Protein AF-A0A9E3Q9X0-F1 (afdb_monomer)

Solvent-accessible surface area (backbone atoms only — not comparable to full-atom values): 30181 Å² total; per-residue (Å²): 108,60,57,65,58,39,49,54,50,47,30,51,51,17,20,57,54,13,20,58,54,57,32,40,54,52,39,32,72,75,68,71,42,66,42,59,83,42,89,80,38,43,49,32,28,76,37,39,22,76,76,72,32,66,74,48,22,54,52,32,36,51,52,40,16,43,37,10,20,51,43,22,56,49,41,44,55,54,34,14,68,64,37,76,44,82,63,87,65,43,39,54,50,19,24,49,26,8,28,46,10,30,33,39,7,73,90,52,78,45,64,39,28,73,29,64,45,19,42,50,20,16,43,37,54,75,39,49,69,26,39,49,49,10,51,54,42,19,49,54,39,28,71,74,70,25,29,65,66,61,9,52,52,48,10,46,50,39,22,48,54,48,46,58,74,70,40,92,62,49,76,39,89,91,32,33,62,56,46,51,48,48,54,50,50,42,52,50,46,51,66,66,36,48,70,51,53,54,25,51,76,69,71,66,51,77,63,63,80,91,69,78,84,85,75,89,73,68,76,58,60,64,51,52,50,52,50,49,50,51,49,51,50,49,47,50,52,50,49,52,52,47,38,67,56,64,48,66,35,80,65,68,74,32,30,47,34,50,64,30,75,49,70,72,88,43,51,36,22,36,40,38,29,44,28,65,75,41,40,28,39,40,36,31,18,37,85,71,18,32,41,38,32,25,37,38,46,95,87,50,40,76,43,84,69,44,77,39,82,48,94,27,32,49,49,29,45,45,57,38,86,77,38,36,41,40,32,24,32,47,57,79,74,44,47,82,77,44,63,14,31,33,47,34,23,39,94,79,68,46,80,43,66,69,76,44,78,78,44,44,57,60,42,31,58,50,66,33,81,88,54,48,37,36,40,39,37,24,18,28,26,54,82,73,43,87,88,45,57,68,16,31,42,36,28,28,40,42,63,54,81,84,43,75,60,40,84,52,18,61,35,75,48,85,55,91,50,47,26,55,54,46,74,38,58,22,68,78,40,41,33,36,40,35,36,22,64,65,68,45,26,32,39,35,30,42,32,79,50,52,59,59,38,39,83,76,48,74,43,73,51,44,87,48,97,61,60,37,55,49,76,54,94,97,41,34,31,69,45,74,36,61,90,76,54,43,72,47,77,41,56,56,72,96,52,78,57,97,62,80,35,63,28,30,44,28,45,30,41,92,71,14,26,39,38,34,28,33,18,84,80,62,37,79,70,51,63,39,68,45,56,29,78,63,63,40,69,77,34,39,43,51,24,58,28,70,22,78,85,64,31,35,35,41,35,23,14,48,78,10,39,36,40,34,31,37,53,40,62,53,63,73,74,56,57,57,52,57,50,50,56,52,53,65,71,76,106

pLDDT: mean 86.89, std 12.85, range [41.75, 98.38]

Structure (mmCIF, N/CA/C/O backbone):
data_AF-A0A9E3Q9X0-F1
#
_entry.id   AF-A0A9E3Q9X0-F1
#
loop_
_atom_site.group_PDB
_atom_site.id
_atom_site.type_symbol
_atom_site.label_atom_id
_atom_site.label_alt_id
_atom_site.label_comp_id
_atom_site.label_asym_id
_atom_site.label_entity_id
_atom_site.label_seq_id
_atom_site.pdbx_PDB_ins_code
_atom_site.Cartn_x
_atom_site.Cartn_y
_atom_site.Cartn_z
_atom_site.occupancy
_atom_site.B_iso_or_equiv
_atom_site.auth_seq_id
_atom_site.auth_comp_id
_atom_site.auth_asym_id
_atom_site.auth_atom_id
_atom_site.pdbx_PDB_model_num
ATOM 1 N N . MET A 1 1 ? 28.536 0.389 9.558 1.00 57.81 1 MET A N 1
ATOM 2 C CA . MET A 1 1 ? 29.544 1.006 8.654 1.00 57.81 1 MET A CA 1
ATOM 3 C C . MET A 1 1 ? 28.850 2.049 7.780 1.00 57.81 1 MET A C 1
ATOM 5 O O . MET A 1 1 ? 27.634 1.978 7.657 1.00 57.81 1 MET A O 1
ATOM 9 N N . THR A 1 2 ? 29.549 3.057 7.243 1.00 83.94 2 THR A N 1
ATOM 10 C CA . THR A 1 2 ? 28.873 4.230 6.652 1.00 83.94 2 THR A CA 1
ATOM 11 C C . THR A 1 2 ? 28.269 3.940 5.260 1.00 83.94 2 THR A C 1
ATOM 13 O O . THR A 1 2 ? 28.942 3.357 4.409 1.00 83.94 2 THR A O 1
ATOM 16 N N . PRO A 1 3 ? 27.031 4.394 4.973 1.00 85.00 3 PRO A N 1
ATOM 17 C CA . PRO A 1 3 ? 26.378 4.267 3.658 1.00 85.00 3 PRO A CA 1
ATOM 18 C C . PRO A 1 3 ? 27.202 4.836 2.495 1.00 85.00 3 PRO A C 1
ATOM 20 O O . PRO A 1 3 ? 27.135 4.352 1.365 1.00 85.00 3 PRO A O 1
ATOM 23 N N . LEU A 1 4 ? 28.021 5.849 2.783 1.00 90.62 4 LEU A N 1
ATOM 24 C CA . LEU A 1 4 ? 28.935 6.447 1.818 1.00 90.62 4 LEU A CA 1
ATOM 25 C C . LEU A 1 4 ? 29.992 5.443 1.333 1.00 90.62 4 LEU A C 1
ATOM 27 O O . LEU A 1 4 ? 30.209 5.322 0.130 1.00 90.62 4 LEU A O 1
ATOM 31 N N . LEU A 1 5 ? 30.605 4.685 2.249 1.00 91.62 5 LEU A N 1
ATOM 32 C CA . LEU A 1 5 ? 31.626 3.694 1.906 1.00 91.62 5 LEU A CA 1
ATOM 33 C C . LEU A 1 5 ? 31.042 2.564 1.048 1.00 91.62 5 LEU A C 1
ATOM 35 O O . LEU A 1 5 ? 31.640 2.186 0.041 1.00 91.62 5 LEU A O 1
ATOM 39 N N . ALA A 1 6 ? 29.849 2.078 1.406 1.00 89.38 6 ALA A N 1
ATOM 40 C CA . ALA A 1 6 ? 29.135 1.076 0.618 1.00 89.38 6 ALA A CA 1
ATOM 41 C C . ALA A 1 6 ? 28.840 1.592 -0.801 1.00 89.38 6 ALA A C 1
ATOM 43 O O . ALA A 1 6 ? 29.109 0.897 -1.780 1.00 89.38 6 ALA A O 1
ATOM 44 N N . SER A 1 7 ? 28.366 2.836 -0.923 1.00 92.44 7 SER A N 1
ATOM 45 C CA . SER A 1 7 ? 28.082 3.458 -2.223 1.00 92.44 7 SER A CA 1
ATOM 46 C C . SER A 1 7 ? 29.328 3.527 -3.104 1.00 92.44 7 SER A C 1
ATOM 48 O O . SER A 1 7 ? 29.298 3.072 -4.245 1.00 92.44 7 SER A O 1
ATOM 50 N N . ILE A 1 8 ? 30.440 4.042 -2.566 1.00 96.00 8 ILE A N 1
ATOM 51 C CA . ILE A 1 8 ? 31.707 4.169 -3.299 1.00 96.00 8 ILE A CA 1
ATOM 52 C C . ILE A 1 8 ? 32.196 2.797 -3.773 1.00 96.00 8 ILE A C 1
ATOM 54 O O . ILE A 1 8 ? 32.560 2.654 -4.942 1.00 96.00 8 ILE A O 1
ATOM 58 N N . LEU A 1 9 ? 32.163 1.782 -2.901 1.00 95.31 9 LEU A N 1
ATOM 59 C CA . LEU A 1 9 ? 32.618 0.441 -3.258 1.00 95.31 9 LEU A CA 1
ATOM 60 C C . LEU A 1 9 ? 31.794 -0.148 -4.405 1.00 95.31 9 LEU A C 1
ATOM 62 O O . LEU A 1 9 ? 32.358 -0.596 -5.402 1.00 95.31 9 LEU A O 1
ATOM 66 N N . PHE A 1 10 ? 30.467 -0.147 -4.285 1.00 94.81 10 PHE A N 1
ATOM 67 C CA . PHE A 1 10 ? 29.605 -0.777 -5.283 1.00 94.81 10 PHE A CA 1
ATOM 68 C C . PHE A 1 10 ? 29.586 -0.020 -6.616 1.00 94.81 10 PHE A C 1
ATOM 70 O O . PHE A 1 10 ? 29.524 -0.654 -7.670 1.00 94.81 10 PHE A O 1
ATOM 77 N N . ILE A 1 11 ? 29.730 1.308 -6.602 1.00 98.00 11 ILE A N 1
ATOM 78 C CA . ILE A 1 11 ? 29.935 2.111 -7.817 1.00 98.00 11 ILE A CA 1
ATOM 79 C C . ILE A 1 11 ? 31.262 1.729 -8.493 1.00 98.00 11 ILE A C 1
ATOM 81 O O . ILE A 1 11 ? 31.291 1.494 -9.703 1.00 98.00 11 ILE A O 1
ATOM 85 N N . ALA A 1 12 ? 32.352 1.607 -7.728 1.00 97.56 12 ALA A N 1
ATOM 86 C CA . ALA A 1 12 ? 33.652 1.206 -8.264 1.00 97.56 12 ALA A CA 1
ATOM 87 C C . ALA A 1 12 ? 33.617 -0.216 -8.852 1.00 97.56 12 ALA A C 1
ATOM 89 O O . ALA A 1 12 ? 34.094 -0.439 -9.966 1.00 97.56 12 ALA A O 1
ATOM 90 N N . LEU A 1 13 ? 32.990 -1.168 -8.153 1.00 96.19 13 LEU A N 1
ATOM 91 C CA . LEU A 1 13 ? 32.800 -2.534 -8.648 1.00 96.19 13 LEU A CA 1
ATOM 92 C C . LEU A 1 13 ? 31.973 -2.560 -9.938 1.00 96.19 13 LEU A C 1
ATOM 94 O O . LEU A 1 13 ? 32.331 -3.267 -10.879 1.00 96.19 13 LEU A O 1
ATOM 98 N N . ALA A 1 14 ? 30.905 -1.763 -10.018 1.00 98.06 14 ALA A N 1
ATOM 99 C CA . ALA A 1 14 ? 30.074 -1.678 -11.214 1.00 98.06 14 ALA A CA 1
ATOM 100 C C . ALA A 1 14 ? 30.861 -1.145 -12.418 1.00 98.06 14 ALA A C 1
ATOM 102 O O . ALA A 1 14 ? 30.753 -1.700 -13.511 1.00 98.06 14 ALA A O 1
ATOM 103 N N . TYR A 1 15 ? 31.708 -0.130 -12.214 1.00 98.38 15 TYR A N 1
ATOM 104 C CA . TYR A 1 15 ? 32.611 0.369 -13.251 1.00 98.38 15 TYR A CA 1
ATOM 105 C C . TYR A 1 15 ? 33.585 -0.711 -13.737 1.00 98.38 15 TYR A C 1
ATOM 107 O O . TYR A 1 15 ? 33.721 -0.905 -14.945 1.00 98.38 15 TYR A O 1
ATOM 115 N N . LEU A 1 16 ? 34.231 -1.448 -12.826 1.00 96.50 16 LEU A N 1
ATOM 116 C CA . LEU A 1 16 ? 35.187 -2.504 -13.185 1.00 96.50 16 LEU A CA 1
ATOM 117 C C . LEU A 1 16 ? 34.516 -3.655 -13.948 1.00 96.50 16 LEU A C 1
ATOM 119 O O . LEU A 1 16 ? 35.035 -4.098 -14.972 1.00 96.50 16 LEU A O 1
ATOM 123 N N . ILE A 1 17 ? 33.332 -4.084 -13.505 1.00 94.75 17 ILE A N 1
ATOM 124 C CA . ILE A 1 17 ? 32.525 -5.102 -14.194 1.00 94.75 17 ILE A CA 1
ATOM 125 C C . ILE A 1 17 ? 32.098 -4.603 -15.579 1.00 94.75 17 ILE A C 1
ATOM 127 O O . ILE A 1 17 ? 32.270 -5.301 -16.580 1.00 94.75 17 ILE A O 1
ATOM 131 N N . GLY A 1 18 ? 31.601 -3.368 -15.667 1.00 96.00 18 GLY A N 1
ATOM 132 C CA . GLY A 1 18 ? 31.251 -2.730 -16.934 1.00 96.00 18 GLY A CA 1
ATOM 133 C C . GLY A 1 18 ? 32.445 -2.603 -17.886 1.00 96.00 18 GLY A C 1
ATOM 134 O O . GLY A 1 18 ? 32.293 -2.761 -19.101 1.00 96.00 18 GLY A O 1
ATOM 135 N N . ALA A 1 19 ? 33.644 -2.378 -17.344 1.00 96.62 19 ALA A N 1
ATOM 136 C CA . ALA A 1 19 ? 34.879 -2.214 -18.099 1.00 96.62 19 ALA A CA 1
ATOM 137 C C . ALA A 1 19 ? 35.384 -3.496 -18.766 1.00 96.62 19 ALA A C 1
ATOM 139 O O . ALA A 1 19 ? 36.192 -3.397 -19.691 1.00 96.62 19 ALA A O 1
ATOM 140 N N . VAL A 1 20 ? 34.900 -4.680 -18.377 1.00 95.00 20 VAL A N 1
ATOM 141 C CA . VAL A 1 20 ? 35.312 -5.952 -18.988 1.00 95.00 20 VAL A CA 1
ATOM 142 C C . VAL A 1 20 ? 34.987 -5.947 -20.494 1.00 95.00 20 VAL A C 1
ATOM 144 O O . VAL A 1 20 ? 33.810 -5.885 -20.875 1.00 95.00 20 VAL A O 1
ATOM 147 N N . PRO A 1 21 ? 35.995 -6.001 -21.391 1.00 93.75 21 PRO A N 1
ATOM 148 C CA . PRO A 1 21 ? 35.778 -5.844 -22.822 1.00 93.75 21 PRO A CA 1
ATOM 149 C C . PRO A 1 21 ? 35.588 -7.210 -23.493 1.00 93.75 21 PRO A C 1
ATOM 151 O O . PRO A 1 21 ? 36.477 -7.698 -24.193 1.00 93.75 21 PRO A O 1
ATOM 154 N N . PHE A 1 22 ? 34.421 -7.835 -23.304 1.00 92.88 22 PHE A N 1
ATOM 155 C CA . PHE A 1 22 ? 34.146 -9.197 -23.786 1.00 92.88 22 PHE A CA 1
ATOM 156 C C . PHE A 1 22 ? 34.459 -9.400 -25.274 1.00 92.88 22 PHE A C 1
ATOM 158 O O . PHE A 1 22 ? 35.086 -10.392 -25.636 1.00 92.88 22 PHE A O 1
ATOM 165 N N . ALA A 1 23 ? 34.113 -8.440 -26.137 1.00 92.75 23 ALA A N 1
ATOM 166 C CA . ALA A 1 23 ? 34.429 -8.524 -27.563 1.00 92.75 23 ALA A CA 1
ATOM 167 C C . ALA A 1 23 ? 35.940 -8.603 -27.844 1.00 92.75 23 ALA A C 1
ATOM 169 O O . ALA A 1 23 ? 36.369 -9.377 -28.696 1.00 92.75 23 ALA A O 1
ATOM 170 N N . TYR A 1 24 ? 36.745 -7.817 -27.123 1.00 93.19 24 TYR A N 1
ATOM 171 C CA . TYR A 1 24 ? 38.202 -7.845 -27.247 1.00 93.19 24 TYR A CA 1
ATOM 172 C C . TYR A 1 24 ? 38.764 -9.176 -26.751 1.00 93.19 24 TYR A C 1
ATOM 174 O O . TYR A 1 24 ? 39.531 -9.815 -27.469 1.00 93.19 24 TYR A O 1
ATOM 182 N N . VAL A 1 25 ? 38.341 -9.612 -25.560 1.00 91.62 25 VAL A N 1
ATOM 183 C CA . VAL A 1 25 ? 38.808 -10.857 -24.935 1.00 91.62 25 VAL A CA 1
ATOM 184 C C . VAL A 1 25 ? 38.504 -12.059 -25.829 1.00 91.62 25 VAL A C 1
ATOM 186 O O . VAL A 1 25 ? 39.412 -12.821 -26.145 1.00 91.62 25 VAL A O 1
ATOM 189 N N . LEU A 1 26 ? 37.262 -12.199 -26.302 1.00 90.31 26 LEU A N 1
ATOM 190 C CA . LEU A 1 26 ? 36.850 -13.349 -27.112 1.00 90.31 26 LEU A CA 1
ATOM 191 C C . LEU A 1 26 ? 37.533 -13.372 -28.485 1.00 90.31 26 LEU A C 1
ATOM 193 O O . LEU A 1 26 ? 38.007 -14.423 -28.911 1.00 90.31 26 LEU A O 1
ATOM 197 N N . VAL A 1 27 ? 37.626 -12.234 -29.183 1.00 92.31 27 VAL A N 1
ATOM 198 C CA . VAL A 1 27 ? 38.309 -12.187 -30.491 1.00 92.31 27 VAL A CA 1
ATOM 199 C C . VAL A 1 27 ? 39.797 -12.490 -30.345 1.00 92.31 27 VAL A C 1
ATOM 201 O O . VAL A 1 27 ? 40.337 -13.268 -31.135 1.00 92.31 27 VAL A O 1
ATOM 204 N N . ARG A 1 28 ? 40.450 -11.938 -29.317 1.00 91.12 28 ARG A N 1
ATOM 205 C CA . ARG A 1 28 ? 41.869 -12.189 -29.062 1.00 91.12 28 ARG A CA 1
ATOM 206 C C . ARG A 1 28 ? 42.123 -13.648 -28.686 1.00 91.12 28 ARG A C 1
ATOM 208 O O . ARG A 1 28 ? 43.059 -14.231 -29.216 1.00 91.12 28 ARG A O 1
ATOM 215 N N . ALA A 1 29 ? 41.280 -14.240 -27.842 1.00 89.38 29 ALA A N 1
ATOM 216 C CA . ALA A 1 29 ? 41.421 -15.629 -27.410 1.00 89.38 29 ALA A CA 1
ATOM 217 C C . ALA A 1 29 ? 41.210 -16.636 -28.554 1.00 89.38 29 ALA A C 1
ATOM 219 O O . ALA A 1 29 ? 41.927 -17.624 -28.637 1.00 89.38 29 ALA A O 1
ATOM 220 N N . ILE A 1 30 ? 40.251 -16.386 -29.452 1.00 91.31 30 ILE A N 1
ATOM 221 C CA . ILE A 1 30 ? 39.869 -17.355 -30.494 1.00 91.31 30 ILE A CA 1
ATOM 222 C C . ILE A 1 30 ? 40.696 -17.191 -31.773 1.00 91.31 30 ILE A C 1
ATOM 224 O O . ILE A 1 30 ? 40.981 -18.172 -32.457 1.00 91.31 30 ILE A O 1
ATOM 228 N N . LYS A 1 31 ? 41.038 -15.953 -32.150 1.00 88.81 31 LYS A N 1
ATOM 229 C CA . LYS A 1 31 ? 41.705 -15.654 -33.429 1.00 88.81 31 LYS A CA 1
ATOM 230 C C . LYS A 1 31 ? 43.104 -15.064 -33.280 1.00 88.81 31 LYS A C 1
ATOM 232 O O . LYS A 1 31 ? 43.772 -14.896 -34.291 1.00 88.81 31 LYS A O 1
ATOM 237 N N . GLY A 1 32 ? 43.537 -14.690 -32.075 1.00 90.50 32 GLY A N 1
ATOM 238 C CA . GLY A 1 32 ? 44.815 -13.996 -31.861 1.00 90.50 32 GLY A CA 1
ATOM 239 C C . GLY A 1 32 ? 44.849 -12.552 -32.384 1.00 90.50 32 GLY A C 1
ATOM 240 O O . GLY A 1 32 ? 45.879 -11.886 -32.299 1.00 90.50 32 GLY A O 1
ATOM 241 N N . ILE A 1 33 ? 43.730 -12.034 -32.900 1.00 90.94 33 ILE A N 1
ATOM 242 C CA . ILE A 1 33 ? 43.644 -10.725 -33.562 1.00 90.94 33 ILE A CA 1
ATOM 243 C C . ILE A 1 33 ? 43.198 -9.653 -32.562 1.00 90.94 33 ILE A C 1
ATOM 245 O O . ILE A 1 33 ? 42.399 -9.906 -31.663 1.00 90.94 33 ILE A O 1
ATOM 249 N N . ASP A 1 34 ? 43.710 -8.431 -32.714 1.00 91.62 34 ASP A N 1
ATOM 250 C CA . ASP A 1 34 ? 43.147 -7.261 -32.036 1.00 91.62 34 ASP A CA 1
ATOM 251 C C . ASP A 1 34 ? 41.884 -6.784 -32.776 1.00 91.62 34 ASP A C 1
ATOM 253 O O . ASP A 1 34 ? 41.955 -6.305 -33.904 1.00 91.62 34 ASP A O 1
ATOM 257 N N . ILE A 1 35 ? 40.709 -6.882 -32.143 1.00 91.56 35 ILE A N 1
ATOM 258 C CA . ILE A 1 35 ? 39.429 -6.474 -32.757 1.00 91.56 35 ILE A CA 1
ATOM 259 C C . ILE A 1 35 ? 39.403 -4.990 -33.183 1.00 91.56 35 ILE A C 1
ATOM 261 O O . ILE A 1 35 ? 38.592 -4.595 -34.022 1.00 91.56 35 ILE A O 1
ATOM 265 N N . ARG A 1 36 ? 40.282 -4.150 -32.621 1.00 91.31 36 ARG A N 1
ATOM 266 C CA . ARG A 1 36 ? 40.372 -2.718 -32.943 1.00 91.31 36 ARG A CA 1
ATOM 267 C C . ARG A 1 36 ? 41.009 -2.453 -34.306 1.00 91.31 36 ARG A C 1
ATOM 269 O O . ARG A 1 36 ? 40.825 -1.363 -34.837 1.00 91.31 36 ARG A O 1
ATOM 276 N N . THR A 1 37 ? 41.721 -3.423 -34.881 1.00 90.06 37 THR A N 1
ATOM 277 C CA . THR A 1 37 ? 42.379 -3.284 -36.191 1.00 90.06 37 THR A CA 1
ATOM 278 C C . THR A 1 37 ? 41.542 -3.828 -37.350 1.00 90.06 37 THR A C 1
ATOM 280 O O . THR A 1 37 ? 41.966 -3.750 -38.499 1.00 90.06 37 THR A O 1
ATOM 283 N N . VAL A 1 38 ? 40.345 -4.363 -37.080 1.00 87.06 38 VAL A N 1
ATOM 284 C CA . VAL A 1 38 ? 39.499 -5.032 -38.080 1.00 87.06 38 VAL A CA 1
ATOM 285 C C . VAL A 1 38 ? 38.062 -4.505 -38.090 1.00 87.06 38 VAL A C 1
ATOM 287 O O . VAL A 1 38 ? 37.518 -4.047 -37.078 1.00 87.06 38 VAL A O 1
ATOM 290 N N . GLY A 1 39 ? 37.418 -4.586 -39.257 1.00 83.94 39 GLY A N 1
ATOM 291 C CA . GLY A 1 39 ? 36.032 -4.161 -39.457 1.00 83.94 39 GLY A CA 1
ATOM 292 C C . GLY A 1 39 ? 35.831 -2.671 -39.172 1.00 83.94 39 GLY A C 1
ATOM 293 O O . GLY A 1 39 ? 36.448 -1.827 -39.806 1.00 83.94 39 GLY A O 1
ATOM 294 N N . SER A 1 40 ? 34.951 -2.330 -38.225 1.00 80.81 40 SER A N 1
ATOM 295 C CA . SER A 1 40 ? 34.738 -0.929 -37.822 1.00 80.81 40 SER A CA 1
ATOM 296 C C . SER A 1 40 ? 35.694 -0.442 -36.729 1.00 80.81 40 SER A C 1
ATOM 298 O O . SER A 1 40 ? 35.479 0.650 -36.212 1.00 80.81 40 SER A O 1
ATOM 300 N N . GLY A 1 41 ? 36.644 -1.272 -36.282 1.00 84.50 41 GLY A N 1
ATOM 301 C CA . GLY A 1 41 ? 37.559 -0.971 -35.171 1.00 84.50 41 GLY A CA 1
ATOM 302 C C . GLY A 1 41 ? 36.893 -0.820 -33.795 1.00 84.50 41 GLY A C 1
ATOM 303 O O . GLY A 1 41 ? 37.541 -0.440 -32.824 1.00 84.50 41 GLY A O 1
ATOM 304 N N . ASN A 1 42 ? 35.592 -1.116 -33.690 1.00 87.69 42 ASN A N 1
ATOM 305 C CA . ASN A 1 42 ? 34.819 -0.968 -32.457 1.00 87.69 42 ASN A CA 1
ATOM 306 C C . ASN A 1 42 ? 34.869 -2.260 -31.631 1.00 87.69 42 ASN A C 1
ATOM 308 O O . ASN A 1 42 ? 34.775 -3.357 -32.183 1.00 87.69 42 ASN A O 1
ATOM 312 N N . VAL A 1 43 ? 34.927 -2.130 -30.308 1.00 88.62 43 VAL A N 1
ATOM 313 C CA . VAL A 1 43 ? 35.018 -3.254 -29.363 1.00 88.62 43 VAL A CA 1
ATOM 314 C C . VAL A 1 43 ? 33.617 -3.702 -28.932 1.00 88.62 43 VAL A C 1
ATOM 316 O O . VAL A 1 43 ? 33.271 -3.679 -27.759 1.00 88.62 43 VAL A O 1
ATOM 319 N N . GLY A 1 44 ? 32.764 -4.046 -29.899 1.00 88.44 44 GLY A N 1
ATOM 320 C CA . GLY A 1 44 ? 31.373 -4.430 -29.635 1.00 88.44 44 GLY A CA 1
ATOM 321 C C . GLY A 1 44 ? 30.907 -5.622 -30.463 1.00 88.44 44 GLY A C 1
ATOM 322 O O . GLY A 1 44 ? 31.525 -5.968 -31.475 1.00 88.44 44 GLY A O 1
ATOM 323 N N . ALA A 1 45 ? 29.777 -6.210 -30.058 1.00 87.94 45 ALA A N 1
ATOM 324 C CA . ALA A 1 45 ? 29.202 -7.421 -30.650 1.00 87.94 45 ALA A CA 1
ATOM 325 C C . ALA A 1 45 ? 29.094 -7.370 -32.184 1.00 87.94 45 ALA A C 1
ATOM 327 O O . ALA A 1 45 ? 29.484 -8.316 -32.861 1.00 87.94 45 ALA A O 1
ATOM 328 N N . THR A 1 46 ? 28.637 -6.252 -32.763 1.00 87.81 46 THR A N 1
ATOM 329 C CA . THR A 1 46 ? 28.492 -6.107 -34.224 1.00 87.81 46 THR A CA 1
ATOM 330 C C . THR A 1 46 ? 29.818 -6.247 -34.972 1.00 87.81 46 THR A C 1
ATOM 332 O O . THR A 1 46 ? 29.840 -6.794 -36.070 1.00 87.81 46 THR A O 1
ATOM 335 N N . ASN A 1 47 ? 30.925 -5.754 -34.407 1.00 89.12 47 ASN A N 1
ATOM 336 C CA . ASN A 1 47 ? 32.232 -5.879 -35.050 1.00 89.12 47 ASN A CA 1
ATOM 337 C C . ASN A 1 47 ? 32.800 -7.288 -34.860 1.00 89.12 47 ASN A C 1
ATOM 339 O O . ASN A 1 47 ? 33.296 -7.880 -35.813 1.00 89.12 47 ASN A O 1
ATOM 343 N N . ALA A 1 48 ? 32.641 -7.859 -33.663 1.00 89.44 48 ALA A N 1
ATOM 344 C CA . ALA A 1 48 ? 33.052 -9.231 -33.381 1.00 89.44 48 ALA A CA 1
ATOM 345 C C . ALA A 1 48 ? 32.325 -10.239 -34.281 1.00 89.44 48 ALA A C 1
ATOM 347 O O . ALA A 1 48 ? 32.943 -11.175 -34.776 1.00 89.44 48 ALA A O 1
ATOM 348 N N . ALA A 1 49 ? 31.048 -9.998 -34.588 1.00 88.06 49 ALA A N 1
ATOM 349 C CA . ALA A 1 49 ? 30.260 -10.819 -35.502 1.00 88.06 49 ALA A CA 1
ATOM 350 C C . ALA A 1 49 ? 30.847 -10.896 -36.919 1.00 88.06 49 ALA A C 1
ATOM 352 O O . ALA A 1 49 ? 30.699 -11.912 -37.593 1.00 88.06 49 ALA A O 1
ATOM 353 N N . ARG A 1 50 ? 31.533 -9.839 -37.376 1.00 85.31 50 ARG A N 1
ATOM 354 C CA . ARG A 1 50 ? 32.205 -9.825 -38.686 1.00 85.31 50 ARG A CA 1
ATOM 355 C C . ARG A 1 50 ? 33.469 -10.684 -38.706 1.00 85.31 50 ARG A C 1
ATOM 357 O O . ARG A 1 50 ? 33.891 -11.088 -39.780 1.00 85.31 50 ARG A O 1
ATOM 364 N N . VAL A 1 51 ? 34.059 -10.946 -37.539 1.00 88.12 51 VAL A N 1
ATOM 365 C CA . VAL A 1 51 ? 35.314 -11.699 -37.386 1.00 88.12 51 VAL A CA 1
ATOM 366 C C . VAL A 1 51 ? 35.050 -13.154 -36.994 1.00 88.12 51 VAL A C 1
ATOM 368 O O . VAL A 1 51 ? 35.664 -14.068 -37.536 1.00 88.12 51 VAL A O 1
ATOM 371 N N . LEU A 1 52 ? 34.141 -13.374 -36.043 1.00 86.75 52 LEU A N 1
ATOM 372 C CA . LEU A 1 52 ? 33.860 -14.679 -35.440 1.00 86.75 52 LEU A CA 1
ATOM 373 C C . LEU A 1 52 ? 32.538 -15.300 -35.915 1.00 86.75 52 LEU A C 1
ATOM 375 O O . LEU A 1 52 ? 32.302 -16.484 -35.694 1.00 86.75 52 LEU A O 1
ATOM 379 N N . GLY A 1 53 ? 31.671 -14.528 -36.572 1.00 85.62 53 GLY A N 1
ATOM 380 C CA . GLY A 1 53 ? 30.349 -14.972 -37.012 1.00 85.62 53 GLY A CA 1
ATOM 381 C C . GLY A 1 53 ? 29.216 -14.641 -36.035 1.00 85.62 53 GLY A C 1
ATOM 382 O O . GLY A 1 53 ? 29.415 -14.124 -34.934 1.00 85.62 53 GLY A O 1
ATOM 383 N N . LEU A 1 54 ? 27.986 -14.938 -36.463 1.00 83.75 54 LEU A N 1
ATOM 384 C CA . LEU A 1 54 ? 26.755 -14.540 -35.772 1.00 83.75 54 LEU A CA 1
ATOM 385 C C . LEU A 1 54 ? 26.560 -15.146 -34.362 1.00 83.75 54 LEU A C 1
ATOM 387 O O . LEU A 1 54 ? 26.057 -14.423 -33.510 1.00 83.75 54 LEU A O 1
ATOM 391 N N . PRO A 1 55 ? 26.963 -16.391 -34.037 1.00 82.25 55 PRO A N 1
ATOM 392 C CA . PRO A 1 55 ? 26.813 -16.904 -32.667 1.00 82.25 55 PRO A CA 1
ATOM 393 C C . PRO A 1 55 ? 27.527 -16.032 -31.623 1.00 82.25 55 PRO A C 1
ATOM 395 O O . PRO A 1 55 ? 26.986 -15.742 -30.556 1.00 82.25 55 PRO A O 1
ATOM 398 N N . TYR A 1 56 ? 28.706 -15.516 -31.977 1.00 85.38 56 TYR A N 1
ATOM 399 C CA . TYR A 1 56 ? 29.487 -14.636 -31.111 1.00 85.38 56 TYR A CA 1
ATOM 400 C C . TYR A 1 56 ? 28.891 -13.233 -30.986 1.00 85.38 56 TYR A C 1
ATOM 402 O O . TYR A 1 56 ? 29.151 -12.565 -29.988 1.00 85.38 56 TYR A O 1
ATOM 410 N N . PHE A 1 57 ? 28.056 -12.795 -31.940 1.00 88.12 57 PHE A N 1
ATOM 411 C CA . PHE A 1 57 ? 27.248 -11.586 -31.766 1.00 88.12 57 PHE A CA 1
ATOM 412 C C . PHE A 1 57 ? 26.368 -11.716 -30.525 1.00 88.12 57 PHE A C 1
ATOM 414 O O . PHE A 1 57 ? 26.438 -10.866 -29.643 1.00 88.12 57 PHE A O 1
ATOM 421 N N . PHE A 1 58 ? 25.568 -12.785 -30.456 1.00 84.00 58 PHE A N 1
ATOM 422 C CA . PHE A 1 58 ? 24.621 -12.995 -29.365 1.00 84.00 58 PHE A CA 1
ATOM 423 C C . PHE A 1 58 ? 25.341 -13.203 -28.040 1.00 84.00 58 PHE A C 1
ATOM 425 O O . PHE A 1 58 ? 24.982 -12.558 -27.062 1.00 84.00 58 PHE A O 1
ATOM 432 N N . LEU A 1 59 ? 26.397 -14.019 -28.017 1.00 83.38 59 LEU A N 1
ATOM 433 C CA . LEU A 1 59 ? 27.181 -14.241 -26.802 1.00 83.38 59 LEU A CA 1
ATOM 434 C C . LEU A 1 59 ? 27.727 -12.926 -26.230 1.00 83.38 59 LEU A C 1
ATOM 436 O O . LEU A 1 59 ? 27.493 -12.610 -25.068 1.00 83.38 59 LEU A O 1
ATOM 440 N N . ILE A 1 60 ? 28.411 -12.127 -27.052 1.00 92.12 60 ILE A N 1
ATOM 441 C CA . ILE A 1 60 ? 28.986 -10.851 -26.606 1.00 92.12 60 ILE A CA 1
ATOM 442 C C . ILE A 1 60 ? 27.882 -9.862 -26.234 1.00 92.12 60 ILE A C 1
ATOM 444 O O . ILE A 1 60 ? 28.013 -9.165 -25.234 1.00 92.12 60 ILE A O 1
ATOM 448 N N . PHE A 1 61 ? 26.793 -9.812 -27.004 1.00 91.94 61 PHE A N 1
ATOM 449 C CA . PHE A 1 61 ? 25.647 -8.960 -26.700 1.00 91.94 61 PHE A CA 1
ATOM 450 C C . PHE A 1 61 ? 25.055 -9.280 -25.324 1.00 91.94 61 PHE A C 1
ATOM 452 O O . PHE A 1 61 ? 24.872 -8.364 -24.529 1.00 91.94 61 PHE A O 1
ATOM 459 N N . PHE A 1 62 ? 24.807 -10.556 -25.014 1.00 89.25 62 PHE A N 1
ATOM 460 C CA . PHE A 1 62 ? 24.253 -10.963 -23.723 1.00 89.25 62 PHE A CA 1
ATOM 461 C C . PHE A 1 62 ? 25.230 -10.740 -22.569 1.00 89.25 62 PHE A C 1
ATOM 463 O O . PHE A 1 62 ? 24.799 -10.313 -21.505 1.00 89.25 62 PHE A O 1
ATOM 470 N N . LEU A 1 63 ? 26.532 -10.948 -22.774 1.00 91.00 63 LEU A N 1
ATOM 471 C CA . LEU A 1 63 ? 27.548 -10.630 -21.766 1.00 91.00 63 LEU A CA 1
ATOM 472 C C . LEU A 1 63 ? 27.628 -9.117 -21.495 1.00 91.00 63 LEU A C 1
ATOM 474 O O . LEU A 1 63 ? 27.656 -8.686 -20.341 1.00 91.00 63 LEU A O 1
ATOM 478 N N . ASP A 1 64 ? 27.608 -8.296 -22.548 1.00 95.56 64 ASP A N 1
ATOM 479 C CA . ASP A 1 64 ? 27.602 -6.836 -22.426 1.00 95.56 64 ASP A CA 1
ATOM 480 C C . ASP A 1 64 ? 26.286 -6.297 -21.844 1.00 95.56 64 ASP A C 1
ATOM 482 O O . ASP A 1 64 ? 26.304 -5.255 -21.189 1.00 95.56 64 ASP A O 1
ATOM 486 N N . LEU A 1 65 ? 25.164 -6.985 -22.062 1.00 95.06 65 LEU A N 1
ATOM 487 C CA . LEU A 1 65 ? 23.873 -6.680 -21.445 1.00 95.06 65 LEU A CA 1
ATOM 488 C C . LEU A 1 65 ? 23.875 -7.066 -19.962 1.00 95.06 65 LEU A C 1
ATOM 490 O O . LEU A 1 65 ? 23.534 -6.243 -19.115 1.00 95.06 65 LEU A O 1
ATOM 494 N N . ALA A 1 66 ? 24.332 -8.275 -19.629 1.00 91.31 66 ALA A N 1
ATOM 495 C CA . ALA A 1 66 ? 24.406 -8.777 -18.260 1.00 91.31 66 ALA A CA 1
ATOM 496 C C . ALA A 1 66 ? 25.304 -7.912 -17.371 1.00 91.31 66 ALA A C 1
ATOM 498 O O . ALA A 1 66 ? 24.918 -7.603 -16.247 1.00 91.31 66 ALA A O 1
ATOM 499 N N . LYS A 1 67 ? 26.458 -7.445 -17.865 1.00 95.25 67 LYS A N 1
ATOM 500 C CA . LYS A 1 67 ? 27.327 -6.553 -17.077 1.00 95.25 67 LYS A CA 1
ATOM 501 C C . LYS A 1 67 ? 26.709 -5.173 -16.802 1.00 95.25 67 LYS A C 1
ATOM 503 O O . LYS A 1 67 ? 27.173 -4.484 -15.905 1.00 95.25 67 LYS A O 1
ATOM 508 N N . GLY A 1 68 ? 25.691 -4.763 -17.565 1.00 94.88 68 GLY A N 1
ATOM 509 C CA . GLY A 1 68 ? 24.873 -3.585 -17.261 1.00 94.88 68 GLY A CA 1
ATOM 510 C C . GLY A 1 68 ? 23.736 -3.901 -16.289 1.00 94.88 68 GLY A C 1
ATOM 511 O O . GLY A 1 68 ? 23.528 -3.175 -15.322 1.00 94.88 68 GLY A O 1
ATOM 512 N N . PHE A 1 69 ? 23.026 -5.004 -16.528 1.00 96.06 69 PHE A N 1
ATOM 513 C CA . PHE A 1 69 ? 21.845 -5.407 -15.761 1.00 96.06 69 PHE A CA 1
ATOM 514 C C . PHE A 1 69 ? 22.184 -5.868 -14.339 1.00 96.06 69 PHE A C 1
ATOM 516 O O . PHE A 1 69 ? 21.624 -5.353 -13.374 1.00 96.06 69 PHE A O 1
ATOM 523 N N . LEU A 1 70 ? 23.115 -6.817 -14.194 1.00 92.38 70 LEU A N 1
ATOM 524 C CA . LEU A 1 70 ? 23.373 -7.488 -12.918 1.00 92.38 70 LEU A CA 1
ATOM 525 C C . LEU A 1 70 ? 23.868 -6.521 -11.831 1.00 92.38 70 LEU A C 1
ATOM 527 O O . LEU A 1 70 ? 23.280 -6.537 -10.750 1.00 92.38 70 LEU A O 1
ATOM 531 N N . PRO A 1 71 ? 24.866 -5.643 -12.068 1.00 91.44 71 PRO A N 1
ATOM 532 C CA . PRO A 1 71 ? 25.275 -4.684 -11.044 1.00 91.44 71 PRO A CA 1
ATOM 533 C C . PRO A 1 71 ? 24.128 -3.745 -10.668 1.00 91.44 71 PRO A C 1
ATOM 535 O O . PRO A 1 71 ? 23.847 -3.574 -9.487 1.00 91.44 71 PRO A O 1
ATOM 538 N N . THR A 1 72 ? 23.423 -3.200 -11.665 1.00 97.56 72 THR A N 1
ATOM 539 C CA . THR A 1 72 ? 22.320 -2.246 -11.465 1.00 97.56 72 THR A CA 1
ATOM 540 C C . THR A 1 72 ? 21.188 -2.834 -10.628 1.00 97.56 72 THR A C 1
ATOM 542 O O . THR A 1 72 ? 20.634 -2.140 -9.781 1.00 97.56 72 THR A O 1
ATOM 545 N N . TRP A 1 73 ? 20.883 -4.119 -10.817 1.00 91.69 73 TRP A N 1
ATOM 546 C CA . TRP A 1 73 ? 19.853 -4.819 -10.058 1.00 91.69 73 TRP A CA 1
ATOM 547 C C . TRP A 1 73 ? 20.310 -5.212 -8.645 1.00 91.69 73 TRP A C 1
ATOM 549 O O . TRP A 1 73 ? 19.609 -4.950 -7.668 1.00 91.69 73 TRP A O 1
ATOM 559 N N . PHE A 1 74 ? 21.481 -5.845 -8.508 1.00 86.88 74 PHE A N 1
ATOM 560 C CA . PHE A 1 74 ? 21.888 -6.493 -7.253 1.00 86.88 74 PHE A CA 1
ATOM 561 C C . PHE A 1 74 ? 22.671 -5.590 -6.295 1.00 86.88 74 PHE A C 1
ATOM 563 O O . PHE A 1 74 ? 22.536 -5.721 -5.078 1.00 86.88 74 PHE A O 1
ATOM 570 N N . PHE A 1 75 ? 23.496 -4.670 -6.796 1.00 94.19 75 PHE A N 1
ATOM 571 C CA . PHE A 1 75 ? 24.390 -3.888 -5.936 1.00 94.19 75 PHE A CA 1
ATOM 572 C C . PHE A 1 75 ? 23.674 -2.903 -5.009 1.00 94.19 75 PHE A C 1
ATOM 574 O O . PHE A 1 75 ? 24.116 -2.775 -3.869 1.00 94.19 75 PHE A O 1
ATOM 581 N N . PRO A 1 76 ? 22.561 -2.253 -5.399 1.00 91.94 76 PRO A N 1
ATOM 582 C CA . PRO A 1 76 ? 21.794 -1.431 -4.465 1.00 91.94 76 PRO A CA 1
ATOM 583 C C . PRO A 1 76 ? 21.255 -2.233 -3.272 1.00 91.94 76 PRO A C 1
ATOM 585 O O . PRO A 1 76 ? 21.278 -1.742 -2.146 1.00 91.94 76 PRO A O 1
ATOM 588 N N . GLN A 1 77 ? 20.834 -3.483 -3.503 1.00 89.00 77 GLN A N 1
ATOM 589 C CA . GLN A 1 77 ? 20.337 -4.387 -2.459 1.00 89.00 77 GLN A CA 1
ATOM 590 C C . GLN A 1 77 ? 21.472 -4.827 -1.526 1.00 89.00 77 GLN A C 1
ATOM 592 O O . GLN A 1 77 ? 21.337 -4.767 -0.305 1.00 89.00 77 GLN A O 1
ATOM 597 N N . ALA A 1 78 ? 22.624 -5.194 -2.094 1.00 83.62 78 ALA A N 1
ATOM 598 C CA . ALA A 1 78 ? 23.811 -5.554 -1.323 1.00 83.62 78 ALA A CA 1
ATOM 599 C C . ALA A 1 78 ? 24.347 -4.370 -0.495 1.00 83.62 78 ALA A C 1
ATOM 601 O O . ALA A 1 78 ? 24.705 -4.532 0.672 1.00 83.62 78 ALA A O 1
ATOM 602 N N . ALA A 1 79 ? 24.345 -3.163 -1.065 1.00 87.69 79 ALA A N 1
ATOM 603 C CA . ALA A 1 79 ? 24.724 -1.942 -0.364 1.00 87.69 79 ALA A CA 1
ATOM 604 C C . ALA A 1 79 ? 23.763 -1.619 0.783 1.00 87.69 79 ALA A C 1
ATOM 606 O O . ALA A 1 79 ? 24.218 -1.240 1.859 1.00 87.69 79 ALA A O 1
ATOM 607 N N . ALA A 1 80 ? 22.456 -1.803 0.576 1.00 88.50 80 ALA A N 1
ATOM 608 C CA . ALA A 1 80 ? 21.453 -1.586 1.610 1.00 88.50 80 ALA A CA 1
ATOM 609 C C . ALA A 1 80 ? 21.608 -2.573 2.775 1.00 88.50 80 ALA A C 1
ATOM 611 O O . ALA A 1 80 ? 21.613 -2.153 3.932 1.00 88.50 80 ALA A O 1
ATOM 612 N N . ALA A 1 81 ? 21.812 -3.859 2.468 1.00 84.56 81 ALA A N 1
ATOM 613 C CA . ALA A 1 81 ? 22.069 -4.893 3.468 1.00 84.56 81 ALA A CA 1
ATOM 614 C C . ALA A 1 81 ? 23.327 -4.588 4.297 1.00 84.56 81 ALA A C 1
ATOM 616 O O . ALA A 1 81 ? 23.332 -4.766 5.511 1.00 84.56 81 ALA A O 1
ATOM 617 N N . TRP A 1 82 ? 24.382 -4.069 3.664 1.00 86.50 82 TRP A N 1
ATOM 618 C CA . TRP A 1 82 ? 25.623 -3.735 4.360 1.00 86.50 82 TRP A CA 1
ATOM 619 C C . TRP A 1 82 ? 25.549 -2.427 5.165 1.00 86.50 82 TRP A C 1
ATOM 621 O O . TRP A 1 82 ? 26.152 -2.306 6.232 1.00 86.50 82 TRP A O 1
ATOM 631 N N . ALA A 1 83 ? 24.810 -1.436 4.661 1.00 85.75 83 ALA A N 1
ATOM 632 C CA . ALA A 1 83 ? 24.653 -0.125 5.288 1.00 85.75 83 ALA A CA 1
ATOM 633 C C . ALA A 1 83 ? 23.529 -0.071 6.340 1.00 85.75 83 ALA A C 1
ATOM 635 O O . ALA A 1 83 ? 23.408 0.938 7.036 1.00 85.75 83 ALA A O 1
ATOM 636 N N . GLY A 1 84 ? 22.699 -1.115 6.442 1.00 84.69 84 GLY A N 1
ATOM 637 C CA . GLY A 1 84 ? 21.539 -1.182 7.337 1.00 84.69 84 GLY A CA 1
ATOM 638 C C . GLY A 1 84 ? 20.347 -0.323 6.899 1.00 84.69 84 GLY A C 1
ATOM 639 O O . GLY A 1 84 ? 19.390 -0.180 7.653 1.00 84.69 84 GLY A O 1
ATOM 640 N N . ARG A 1 85 ? 20.398 0.281 5.704 1.00 85.12 85 ARG A N 1
ATOM 641 C CA . ARG A 1 85 ? 19.318 1.095 5.124 1.00 85.12 85 ARG A CA 1
ATOM 642 C C . ARG A 1 85 ? 19.479 1.243 3.616 1.00 85.12 85 ARG A C 1
ATOM 644 O O . ARG A 1 85 ? 20.601 1.247 3.111 1.00 85.12 85 ARG A O 1
ATOM 651 N N . ALA A 1 86 ? 18.370 1.446 2.909 1.00 88.44 86 ALA A N 1
ATOM 652 C CA . ALA A 1 86 ? 18.395 1.773 1.487 1.00 88.44 86 ALA A CA 1
ATOM 653 C C . ALA A 1 86 ? 19.151 3.089 1.219 1.00 88.44 86 ALA A C 1
ATOM 655 O O . ALA A 1 86 ? 19.133 4.021 2.032 1.00 88.44 86 ALA A O 1
ATOM 656 N N . ILE A 1 87 ? 19.819 3.154 0.065 1.00 89.50 87 ILE A N 1
ATOM 657 C CA . ILE A 1 87 ? 20.584 4.323 -0.380 1.00 89.50 87 ILE A CA 1
ATOM 658 C C . ILE A 1 87 ? 19.890 4.900 -1.622 1.00 89.50 87 ILE A C 1
ATOM 660 O O . ILE A 1 87 ? 20.018 4.321 -2.707 1.00 89.50 87 ILE A O 1
ATOM 664 N N . PRO A 1 88 ? 19.143 6.013 -1.480 1.00 86.00 88 PRO A N 1
ATOM 665 C CA . PRO A 1 88 ? 18.432 6.638 -2.592 1.00 86.00 88 PRO A CA 1
ATOM 666 C C . PRO A 1 88 ? 19.364 6.957 -3.767 1.00 86.00 88 PRO A C 1
ATOM 668 O O . PRO A 1 88 ? 20.490 7.412 -3.574 1.00 86.00 88 PRO A O 1
ATOM 671 N N . GLY A 1 89 ? 18.909 6.685 -4.992 1.00 89.31 89 GLY A N 1
ATOM 672 C CA . GLY A 1 89 ? 19.650 6.984 -6.225 1.00 89.31 89 GLY A CA 1
ATOM 673 C C . GLY A 1 89 ? 20.854 6.080 -6.530 1.00 89.31 89 GLY A C 1
ATOM 674 O O . GLY A 1 89 ? 21.422 6.182 -7.619 1.00 89.31 89 GLY A O 1
ATOM 675 N N . LEU A 1 90 ? 21.238 5.153 -5.641 1.00 94.44 90 LEU A N 1
ATOM 676 C CA . LEU A 1 90 ? 22.417 4.305 -5.858 1.00 94.44 90 LEU A CA 1
ATOM 677 C C . LEU A 1 90 ? 22.299 3.435 -7.120 1.00 94.44 90 LEU A C 1
ATOM 679 O O . LEU A 1 90 ? 23.280 3.284 -7.842 1.00 94.44 90 LEU A O 1
ATOM 683 N N . ALA A 1 91 ? 21.108 2.912 -7.425 1.00 95.81 91 ALA A N 1
ATOM 684 C CA . ALA A 1 91 ? 20.871 2.116 -8.634 1.00 95.81 91 ALA A CA 1
ATOM 685 C C . ALA A 1 91 ? 21.215 2.890 -9.919 1.00 95.81 91 ALA A C 1
ATOM 687 O O . ALA A 1 91 ? 21.858 2.352 -10.818 1.00 95.81 91 ALA A O 1
ATOM 688 N N . VAL A 1 92 ? 20.868 4.179 -9.968 1.00 96.94 92 VAL A N 1
ATOM 689 C CA . VAL A 1 92 ? 21.171 5.070 -11.096 1.00 96.94 92 VAL A CA 1
ATOM 690 C C . VAL A 1 92 ? 22.678 5.310 -11.224 1.00 96.94 92 VAL A C 1
ATOM 692 O O . VAL A 1 92 ? 23.223 5.261 -12.328 1.00 96.94 92 VAL A O 1
ATOM 695 N N . LEU A 1 93 ? 23.378 5.517 -10.106 1.00 97.12 93 LEU A N 1
ATOM 696 C CA . LEU A 1 93 ? 24.834 5.703 -10.103 1.00 97.12 93 LEU A CA 1
ATOM 697 C C . LEU A 1 93 ? 25.583 4.424 -10.501 1.00 97.12 93 LEU A C 1
ATOM 699 O O . LEU A 1 93 ? 26.558 4.485 -11.248 1.00 97.12 93 LEU A O 1
ATOM 703 N N . VAL A 1 94 ? 25.106 3.264 -10.051 1.00 98.12 94 VAL A N 1
ATOM 704 C CA . VAL A 1 94 ? 25.633 1.947 -10.434 1.00 98.12 94 VAL A CA 1
ATOM 705 C C . VAL A 1 94 ? 25.427 1.690 -11.931 1.00 98.12 94 VAL A C 1
ATOM 707 O O . VAL A 1 94 ? 26.371 1.281 -12.612 1.00 98.12 94 VAL A O 1
ATOM 710 N N . ALA A 1 95 ? 24.239 1.992 -12.464 1.00 98.06 95 ALA A N 1
ATOM 711 C CA . ALA A 1 95 ? 23.954 1.920 -13.897 1.00 98.06 95 ALA A CA 1
ATOM 712 C C . ALA A 1 95 ? 24.909 2.802 -14.706 1.00 98.06 95 ALA A C 1
ATOM 714 O O . ALA A 1 95 ? 25.540 2.339 -15.661 1.00 98.06 95 ALA A O 1
ATOM 715 N N . LEU A 1 96 ? 25.061 4.065 -14.295 1.00 97.75 96 LEU A N 1
ATOM 716 C CA . LEU A 1 96 ? 25.978 5.004 -14.929 1.00 97.75 96 LEU A CA 1
ATOM 717 C C . LEU A 1 96 ? 27.418 4.476 -14.910 1.00 97.75 96 LEU A C 1
ATOM 719 O O . LEU A 1 96 ? 28.085 4.488 -15.944 1.00 97.75 96 LEU A O 1
ATOM 723 N N . ALA A 1 97 ? 27.884 3.963 -13.772 1.00 98.12 97 ALA A N 1
ATOM 724 C CA . ALA A 1 97 ? 29.229 3.419 -13.621 1.00 98.12 97 ALA A CA 1
ATOM 725 C C . ALA A 1 97 ? 29.486 2.227 -14.553 1.00 98.12 97 ALA A C 1
ATOM 727 O O . ALA A 1 97 ? 30.503 2.209 -15.247 1.00 98.12 97 ALA A O 1
ATOM 728 N N . ALA A 1 98 ? 28.553 1.273 -14.643 1.00 98.19 98 ALA A N 1
ATOM 729 C CA . ALA A 1 98 ? 28.672 0.131 -15.549 1.00 98.19 98 ALA A CA 1
ATOM 730 C C . ALA A 1 98 ? 28.736 0.564 -17.028 1.00 98.19 98 ALA A C 1
ATOM 732 O O . ALA A 1 98 ? 29.554 0.062 -17.807 1.00 98.19 98 ALA A O 1
ATOM 733 N N . ILE A 1 99 ? 27.915 1.544 -17.418 1.00 97.56 99 ILE A N 1
ATOM 734 C CA . ILE A 1 99 ? 27.894 2.098 -18.777 1.00 97.56 99 ILE A CA 1
ATOM 735 C C . ILE A 1 99 ? 29.198 2.847 -19.094 1.00 97.56 99 ILE A C 1
ATOM 737 O O . ILE A 1 99 ? 29.782 2.657 -20.167 1.00 97.56 99 ILE A O 1
ATOM 741 N N . LEU A 1 100 ? 29.681 3.675 -18.164 1.00 96.75 100 LEU A N 1
ATOM 742 C CA . LEU A 1 100 ? 30.958 4.375 -18.300 1.00 96.75 100 LEU A CA 1
ATOM 743 C C . LEU A 1 100 ? 32.129 3.394 -18.361 1.00 96.75 100 LEU A C 1
ATOM 745 O O . LEU A 1 100 ? 33.022 3.589 -19.183 1.00 96.75 100 LEU A O 1
ATOM 749 N N . GLY A 1 101 ? 32.086 2.309 -17.586 1.00 97.25 101 GLY A N 1
ATOM 750 C CA . GLY A 1 101 ? 33.030 1.200 -17.675 1.00 97.25 101 GLY A CA 1
ATOM 751 C C . GLY A 1 101 ? 33.110 0.645 -19.095 1.00 97.25 101 GLY A C 1
ATOM 752 O O . GLY A 1 101 ? 34.192 0.593 -19.672 1.00 97.25 101 GLY A O 1
ATOM 753 N N . HIS A 1 102 ? 31.974 0.318 -19.721 1.00 95.75 102 HIS A N 1
ATOM 754 C CA . HIS A 1 102 ? 31.964 -0.201 -21.097 1.00 95.75 102 HIS A CA 1
ATOM 755 C C . HIS A 1 102 ? 32.529 0.804 -22.116 1.00 95.75 102 HIS A C 1
ATOM 757 O O . HIS A 1 102 ? 33.237 0.425 -23.058 1.00 95.75 102 HIS A O 1
ATOM 763 N N . ASN A 1 103 ? 32.189 2.084 -21.971 1.00 93.50 103 ASN A N 1
ATOM 764 C CA . ASN A 1 103 ? 32.567 3.118 -22.935 1.00 93.50 103 ASN A CA 1
ATOM 765 C C . ASN A 1 103 ? 34.020 3.577 -22.783 1.00 93.50 103 ASN A C 1
ATOM 767 O O . ASN A 1 103 ? 34.678 3.887 -23.786 1.00 93.50 103 ASN A O 1
ATOM 771 N N . PHE A 1 104 ? 34.513 3.577 -21.549 1.00 94.94 104 PHE A N 1
ATOM 772 C CA . PHE A 1 104 ? 35.845 4.011 -21.150 1.00 94.94 104 PHE A CA 1
ATOM 773 C C . PHE A 1 104 ? 36.496 2.954 -20.242 1.00 94.94 104 PHE A C 1
ATOM 775 O O . PHE A 1 104 ? 36.775 3.226 -19.077 1.00 94.94 104 PHE A O 1
ATOM 782 N N . PRO A 1 105 ? 36.754 1.740 -20.753 1.00 95.88 105 PRO A N 1
ATOM 783 C CA . PRO A 1 105 ? 37.278 0.644 -19.959 1.00 95.88 105 PRO A CA 1
ATOM 784 C C . PRO A 1 105 ? 38.740 0.896 -19.614 1.00 95.88 105 PRO A C 1
ATOM 786 O O . PRO A 1 105 ? 39.578 1.085 -20.505 1.00 95.88 105 PRO A O 1
ATOM 789 N N . ILE A 1 106 ? 39.061 0.833 -18.324 1.00 97.06 106 ILE A N 1
ATOM 790 C CA . ILE A 1 106 ? 40.433 0.978 -17.826 1.00 97.06 106 ILE A CA 1
ATOM 791 C C . ILE A 1 106 ? 41.388 -0.026 -18.495 1.00 97.06 106 ILE A C 1
ATOM 793 O O . ILE A 1 106 ? 42.495 0.330 -18.897 1.00 97.06 106 ILE A O 1
ATOM 797 N N . TYR A 1 107 ? 40.905 -1.246 -18.758 1.00 92.56 107 TYR A N 1
ATOM 798 C CA . TYR A 1 107 ? 41.673 -2.329 -19.380 1.00 92.56 107 TYR A CA 1
ATOM 799 C C . TYR A 1 107 ? 42.105 -2.045 -20.827 1.00 92.56 107 TYR A C 1
ATOM 801 O O . TYR A 1 107 ? 43.046 -2.664 -21.315 1.00 92.56 107 TYR A O 1
ATOM 809 N N . LEU A 1 108 ? 41.448 -1.108 -21.526 1.00 92.12 108 LEU A N 1
ATOM 810 C CA . LEU A 1 108 ? 41.794 -0.723 -22.902 1.00 92.12 108 LEU A CA 1
ATOM 811 C C . LEU A 1 108 ? 42.203 0.751 -23.006 1.00 92.12 108 LEU A C 1
ATOM 813 O O . LEU A 1 108 ? 41.952 1.388 -24.033 1.00 92.12 108 LEU A O 1
ATOM 817 N N . ARG A 1 109 ? 42.832 1.304 -21.957 1.00 93.81 109 ARG A N 1
ATOM 818 C CA . ARG A 1 109 ? 43.278 2.711 -21.906 1.00 93.81 109 ARG A CA 1
ATOM 819 C C . ARG A 1 109 ? 42.131 3.682 -22.222 1.00 93.81 109 ARG A C 1
ATOM 821 O O . ARG A 1 109 ? 42.295 4.608 -23.014 1.00 93.81 109 ARG A O 1
ATOM 828 N N . PHE A 1 110 ? 40.952 3.407 -21.657 1.00 93.31 110 PHE A N 1
ATOM 829 C CA . PHE A 1 110 ? 39.721 4.190 -21.810 1.00 93.31 110 PHE A CA 1
ATOM 830 C C . PHE A 1 110 ? 39.171 4.267 -23.248 1.00 93.31 110 PHE A C 1
ATOM 832 O O . PHE A 1 110 ? 38.350 5.127 -23.566 1.00 93.31 110 PHE A O 1
ATOM 839 N N . ARG A 1 111 ? 39.572 3.344 -24.134 1.00 89.00 111 ARG A N 1
ATOM 840 C CA . ARG A 1 111 ? 39.066 3.238 -25.514 1.00 89.00 111 ARG A CA 1
ATOM 841 C C . ARG A 1 111 ? 38.121 2.044 -25.655 1.00 89.00 111 ARG A C 1
ATOM 843 O O . ARG A 1 111 ? 38.546 0.949 -26.019 1.00 89.00 111 ARG A O 1
ATOM 850 N N . GLY A 1 112 ? 36.846 2.263 -25.333 1.00 89.38 112 GLY A N 1
ATOM 851 C CA . GLY A 1 112 ? 35.813 1.223 -25.289 1.00 89.38 112 GLY A CA 1
ATOM 852 C C . GLY A 1 112 ? 34.794 1.246 -26.422 1.00 89.38 112 GLY A C 1
ATOM 853 O O . GLY A 1 112 ? 34.972 1.908 -27.446 1.00 89.38 112 GLY A O 1
ATOM 854 N N . GLY A 1 113 ? 33.706 0.504 -26.204 1.00 86.44 113 GLY A N 1
ATOM 855 C CA . GLY A 1 113 ? 32.595 0.356 -27.141 1.00 86.44 113 GLY A CA 1
ATOM 856 C C . GLY A 1 113 ? 31.588 1.509 -27.085 1.00 86.44 113 GLY A C 1
ATOM 857 O O . GLY A 1 113 ? 31.811 2.538 -26.455 1.00 86.44 113 GLY A O 1
ATOM 858 N N . LYS A 1 114 ? 30.450 1.368 -27.770 1.00 89.00 114 LYS A N 1
ATOM 859 C CA . LYS A 1 114 ? 29.402 2.411 -27.808 1.00 89.00 114 LYS A CA 1
ATOM 860 C C . LYS A 1 114 ? 28.371 2.310 -26.686 1.00 89.00 114 LYS A C 1
ATOM 862 O O . LYS A 1 114 ? 27.530 3.194 -26.581 1.00 89.00 114 LYS A O 1
ATOM 867 N N . GLY A 1 115 ? 28.390 1.223 -25.921 1.00 90.75 115 GLY A N 1
ATOM 868 C CA . GLY A 1 115 ? 27.546 1.073 -24.743 1.00 90.75 115 GLY A CA 1
ATOM 869 C C . GLY A 1 115 ? 26.126 0.595 -25.000 1.00 90.75 115 GLY A C 1
ATOM 870 O O . GLY A 1 115 ? 25.450 0.330 -24.029 1.00 90.75 115 GLY A O 1
ATOM 871 N N . VAL A 1 116 ? 25.663 0.403 -26.243 1.00 94.19 116 VAL A N 1
ATOM 872 C CA . VAL A 1 116 ? 24.238 0.100 -26.528 1.00 94.19 116 VAL A CA 1
ATOM 873 C C . VAL A 1 116 ? 23.689 -1.084 -25.715 1.00 94.19 116 VAL A C 1
ATOM 875 O O . VAL A 1 116 ? 22.665 -0.939 -25.059 1.00 94.19 116 VAL A O 1
ATOM 878 N N . ALA A 1 117 ? 24.370 -2.237 -25.717 1.00 94.75 117 ALA A N 1
ATOM 879 C CA . ALA A 1 117 ? 23.911 -3.423 -24.984 1.00 94.75 117 ALA A CA 1
ATOM 880 C C . ALA A 1 117 ? 23.992 -3.237 -23.458 1.00 94.75 117 ALA A C 1
ATOM 882 O O . ALA A 1 117 ? 23.062 -3.597 -22.744 1.00 94.75 117 ALA A O 1
ATOM 883 N N . THR A 1 118 ? 25.070 -2.622 -22.964 1.00 96.81 118 THR A N 1
ATOM 884 C CA . THR A 1 118 ? 25.262 -2.342 -21.532 1.00 96.81 118 THR A CA 1
ATOM 885 C C . THR A 1 118 ? 24.267 -1.312 -21.013 1.00 96.81 118 THR A C 1
ATOM 887 O O . THR A 1 118 ? 23.700 -1.505 -19.944 1.00 96.81 118 THR A O 1
ATOM 890 N N . SER A 1 119 ? 23.997 -0.263 -21.791 1.00 96.75 119 SER A N 1
ATOM 891 C CA . SER A 1 119 ? 22.953 0.714 -21.512 1.00 96.75 119 SER A CA 1
ATOM 892 C C . SER A 1 119 ? 21.589 0.045 -21.489 1.00 96.75 119 SER A C 1
ATOM 894 O O . SER A 1 119 ? 20.895 0.229 -20.504 1.00 96.75 119 SER A O 1
ATOM 896 N N . LEU A 1 120 ? 21.240 -0.784 -22.484 1.00 96.06 120 LEU A N 1
ATOM 897 C CA . LEU A 1 120 ? 19.981 -1.537 -22.485 1.00 96.06 120 LEU A CA 1
ATOM 898 C C . LEU A 1 120 ? 19.840 -2.413 -21.233 1.00 96.06 120 LEU A C 1
ATOM 900 O O . LEU A 1 120 ? 18.802 -2.372 -20.591 1.00 96.06 120 LEU A O 1
ATOM 904 N N . GLY A 1 121 ? 20.878 -3.162 -20.852 1.00 96.44 121 GLY A N 1
ATOM 905 C CA . GLY A 1 121 ? 20.849 -3.971 -19.631 1.00 96.44 121 GLY A CA 1
ATOM 906 C C . GLY A 1 121 ? 20.657 -3.135 -18.365 1.00 96.44 121 GLY A C 1
ATOM 907 O O . GLY A 1 121 ? 19.833 -3.476 -17.523 1.00 96.44 121 GLY A O 1
ATOM 908 N N . ALA A 1 122 ? 21.376 -2.020 -18.245 1.00 97.94 122 ALA A N 1
ATOM 909 C CA . ALA A 1 122 ? 21.271 -1.126 -17.099 1.00 97.94 122 ALA A CA 1
ATOM 910 C C . ALA A 1 122 ? 19.893 -0.448 -17.017 1.00 97.94 122 ALA A C 1
ATOM 912 O O . ALA A 1 122 ? 19.258 -0.487 -15.968 1.00 97.94 122 ALA A O 1
ATOM 913 N N . VAL A 1 123 ? 19.383 0.106 -18.123 1.00 96.56 123 VAL A N 1
ATOM 914 C CA . VAL A 1 123 ? 18.053 0.732 -18.126 1.00 96.56 123 VAL A CA 1
ATOM 915 C C . VAL A 1 123 ? 16.926 -0.289 -18.002 1.00 96.56 123 VAL A C 1
ATOM 917 O O . VAL A 1 123 ? 15.887 0.048 -17.458 1.00 96.56 123 VAL A O 1
ATOM 920 N N . MET A 1 124 ? 17.130 -1.549 -18.397 1.00 95.94 124 MET A N 1
ATOM 921 C CA . MET A 1 124 ? 16.156 -2.625 -18.182 1.00 95.94 124 MET A CA 1
ATOM 922 C C . MET A 1 124 ? 16.007 -2.989 -16.703 1.00 95.94 124 MET A C 1
ATOM 924 O O . MET A 1 124 ? 14.917 -3.363 -16.283 1.00 95.94 124 MET A O 1
ATOM 928 N N . ALA A 1 125 ? 17.075 -2.849 -15.913 1.00 94.12 125 ALA A N 1
ATOM 929 C CA . ALA A 1 125 ? 17.009 -3.006 -14.463 1.00 94.12 125 ALA A CA 1
ATOM 930 C C . ALA A 1 125 ? 16.313 -1.820 -13.766 1.00 94.12 125 ALA A C 1
ATOM 932 O O . ALA A 1 125 ? 15.753 -2.006 -12.690 1.00 94.12 125 ALA A O 1
ATOM 933 N N . LEU A 1 126 ? 16.345 -0.621 -14.362 1.00 94.88 126 LEU A N 1
ATOM 934 C CA . LEU A 1 126 ? 15.760 0.602 -13.790 1.00 94.88 126 LEU A CA 1
ATOM 935 C C . LEU A 1 126 ? 14.311 0.847 -14.237 1.00 94.88 126 LEU A C 1
ATOM 937 O O . LEU A 1 126 ? 13.469 1.223 -13.433 1.00 94.88 126 LEU A O 1
ATOM 941 N N . ASP A 1 127 ? 14.026 0.643 -15.521 1.00 93.06 127 ASP A N 1
ATOM 942 C CA . ASP A 1 127 ? 12.735 0.881 -16.160 1.00 93.06 127 ASP A CA 1
ATOM 943 C C . ASP A 1 127 ? 12.516 -0.145 -17.285 1.00 93.06 127 ASP A C 1
ATOM 945 O O . ASP A 1 127 ? 12.829 0.064 -18.467 1.00 93.06 127 ASP A O 1
ATOM 949 N N . ALA A 1 128 ? 11.985 -1.304 -16.896 1.00 89.94 128 ALA A N 1
ATOM 950 C CA . ALA A 1 128 ? 11.729 -2.414 -17.806 1.00 89.94 128 ALA A CA 1
ATOM 951 C C . ALA A 1 128 ? 10.690 -2.066 -18.889 1.00 89.94 128 ALA A C 1
ATOM 953 O O . ALA A 1 128 ? 10.811 -2.528 -20.025 1.00 89.94 128 ALA A O 1
ATOM 954 N N . ALA A 1 129 ? 9.695 -1.231 -18.567 1.00 83.12 129 ALA A N 1
ATOM 955 C CA . ALA A 1 129 ? 8.630 -0.868 -19.498 1.00 83.12 129 ALA A CA 1
ATOM 956 C C . ALA A 1 129 ? 9.164 0.024 -20.631 1.00 83.12 129 ALA A C 1
ATOM 958 O O . ALA A 1 129 ? 8.949 -0.277 -21.808 1.00 83.12 129 ALA A O 1
ATOM 959 N N . SER A 1 130 ? 9.933 1.063 -20.294 1.00 88.31 130 SER A N 1
ATOM 960 C CA . SER A 1 130 ? 10.595 1.924 -21.285 1.00 88.31 130 SER A CA 1
ATOM 961 C C . SER A 1 130 ? 11.664 1.173 -22.075 1.00 88.31 130 SER A C 1
ATOM 963 O O . SER A 1 130 ? 11.817 1.384 -23.279 1.00 88.31 130 SER A O 1
ATOM 965 N N . SER A 1 131 ? 12.364 0.231 -21.439 1.00 93.06 131 SER A N 1
ATOM 966 C CA . SER A 1 131 ? 13.347 -0.632 -22.111 1.00 93.06 131 SER A CA 1
ATOM 967 C C . SER A 1 131 ? 12.712 -1.556 -23.145 1.00 93.06 131 SER A C 1
ATOM 969 O O . SER A 1 131 ? 13.278 -1.764 -24.220 1.00 93.06 131 SER A O 1
ATOM 971 N N . LEU A 1 132 ? 11.515 -2.075 -22.863 1.00 88.31 132 LEU A N 1
ATOM 972 C CA . LEU A 1 132 ? 10.759 -2.857 -23.833 1.00 88.31 132 LEU A CA 1
ATOM 973 C C . LEU A 1 132 ? 10.349 -1.995 -25.035 1.00 88.31 132 LEU A C 1
ATOM 975 O O . LEU A 1 132 ? 10.578 -2.400 -26.175 1.00 88.31 132 LEU A O 1
ATOM 979 N N . ALA A 1 133 ? 9.820 -0.789 -24.806 1.00 82.88 133 ALA A N 1
ATOM 980 C CA . ALA A 1 133 ? 9.478 0.145 -25.883 1.00 82.88 133 ALA A CA 1
ATOM 981 C C . ALA A 1 133 ? 10.700 0.487 -26.762 1.00 82.88 133 ALA A C 1
ATOM 983 O O . ALA A 1 133 ? 10.619 0.482 -27.997 1.00 82.88 133 ALA A O 1
ATOM 984 N N . ALA A 1 134 ? 11.857 0.704 -26.132 1.00 91.12 134 ALA A N 1
ATOM 985 C CA . ALA A 1 134 ? 13.133 0.922 -26.804 1.00 91.12 134 ALA A CA 1
ATOM 986 C C . ALA A 1 134 ? 13.539 -0.263 -27.693 1.00 91.12 134 ALA A C 1
ATOM 988 O O . ALA A 1 134 ? 13.917 -0.073 -28.851 1.00 91.12 134 ALA A O 1
ATOM 989 N N . PHE A 1 135 ? 13.436 -1.488 -27.171 1.00 90.06 135 PHE A N 1
ATOM 990 C CA . PHE A 1 135 ? 13.792 -2.709 -27.892 1.00 90.06 135 PHE A CA 1
ATOM 991 C C . PHE A 1 135 ? 12.872 -2.974 -29.093 1.00 90.06 135 PHE A C 1
ATOM 993 O O . PHE A 1 135 ? 13.352 -3.301 -30.181 1.00 90.06 135 PHE A O 1
ATOM 1000 N N . LEU A 1 136 ? 11.561 -2.783 -28.932 1.00 87.38 136 LEU A N 1
ATOM 1001 C CA . LEU A 1 136 ? 10.597 -2.938 -30.026 1.00 87.38 136 LEU A CA 1
ATOM 1002 C C . LEU A 1 136 ? 10.828 -1.902 -31.127 1.00 87.38 136 LEU A C 1
ATOM 1004 O O . LEU A 1 136 ? 10.844 -2.247 -32.309 1.00 87.38 136 LEU A O 1
ATOM 1008 N N . THR A 1 137 ? 11.082 -0.649 -30.745 1.00 83.81 137 THR A N 1
ATOM 1009 C CA . THR A 1 137 ? 11.387 0.428 -31.695 1.00 83.81 137 THR A CA 1
ATOM 1010 C C . THR A 1 137 ? 12.691 0.155 -32.436 1.00 83.81 137 THR A C 1
ATOM 1012 O O . THR A 1 137 ? 12.755 0.289 -33.660 1.00 83.81 137 THR A O 1
ATOM 1015 N N . PHE A 1 138 ? 13.723 -0.292 -31.714 1.00 92.38 138 PHE A N 1
ATOM 1016 C CA . PHE A 1 138 ? 14.974 -0.746 -32.311 1.00 92.38 138 PHE A CA 1
ATOM 1017 C C . PHE A 1 138 ? 14.712 -1.819 -33.373 1.00 92.38 138 PHE A C 1
ATOM 1019 O O . PHE A 1 138 ? 15.202 -1.704 -34.495 1.00 92.38 138 PHE A O 1
ATOM 1026 N N . LEU A 1 139 ? 13.921 -2.845 -33.055 1.00 87.38 139 LEU A N 1
ATOM 1027 C CA . LEU A 1 139 ? 13.649 -3.935 -33.985 1.00 87.38 139 LEU A CA 1
ATOM 1028 C C . LEU A 1 139 ? 12.862 -3.461 -35.214 1.00 87.38 139 LEU A C 1
ATOM 1030 O O . LEU A 1 139 ? 13.224 -3.818 -36.335 1.00 87.38 139 LEU A O 1
ATOM 1034 N N . ALA A 1 140 ? 11.838 -2.629 -35.020 1.00 82.25 140 ALA A N 1
ATOM 1035 C CA . ALA A 1 140 ? 11.043 -2.064 -36.107 1.00 82.25 140 ALA A CA 1
ATOM 1036 C C . ALA A 1 140 ? 11.921 -1.272 -37.089 1.00 82.25 140 ALA A C 1
ATOM 1038 O O . ALA A 1 140 ? 11.913 -1.530 -38.296 1.00 82.25 140 ALA A O 1
ATOM 1039 N N . ILE A 1 141 ? 12.761 -0.371 -36.571 1.00 83.44 141 ILE A N 1
ATOM 1040 C CA . ILE A 1 141 ? 13.687 0.416 -37.393 1.00 83.44 141 ILE A CA 1
ATOM 1041 C C . ILE A 1 141 ? 14.732 -0.490 -38.049 1.00 83.44 141 ILE A C 1
ATOM 1043 O O . ILE A 1 141 ? 15.093 -0.259 -39.206 1.00 83.44 141 ILE A O 1
ATOM 1047 N N . LEU A 1 142 ? 15.205 -1.537 -37.369 1.00 88.06 142 LEU A N 1
ATOM 1048 C CA . LEU A 1 142 ? 16.213 -2.444 -37.915 1.00 88.06 142 LEU A CA 1
ATOM 1049 C C . LEU A 1 142 ? 15.677 -3.236 -39.101 1.00 88.06 142 LEU A C 1
ATOM 1051 O O . LEU A 1 142 ? 16.385 -3.389 -40.097 1.00 88.06 142 LEU A O 1
ATOM 1055 N N . VAL A 1 143 ? 14.438 -3.715 -39.014 1.00 82.94 143 VAL A N 1
ATOM 1056 C CA . VAL A 1 143 ? 13.790 -4.464 -40.095 1.00 82.94 143 VAL A CA 1
ATOM 1057 C C . VAL A 1 143 ? 13.589 -3.577 -41.324 1.00 82.94 143 VAL A C 1
ATOM 1059 O O . VAL A 1 143 ? 13.907 -4.002 -42.434 1.00 82.94 143 VAL A O 1
ATOM 1062 N N . VAL A 1 144 ? 13.135 -2.335 -41.131 1.00 79.00 144 VAL A N 1
ATOM 1063 C CA . VAL A 1 144 ? 12.849 -1.401 -42.232 1.00 79.00 144 VAL A CA 1
ATOM 1064 C C . VAL A 1 144 ? 14.132 -0.829 -42.842 1.00 79.00 144 VAL A C 1
ATOM 1066 O O . VAL A 1 144 ? 14.349 -0.902 -44.050 1.00 79.00 144 VAL A O 1
ATOM 1069 N N . SER A 1 145 ? 15.013 -0.265 -42.015 1.00 82.75 145 SER A N 1
ATOM 1070 C CA . SER A 1 145 ? 16.194 0.478 -42.480 1.00 82.75 145 SER A CA 1
ATOM 1071 C C . SER A 1 145 ? 17.407 -0.406 -42.761 1.00 82.75 145 SER A C 1
ATOM 1073 O O . SER A 1 145 ? 18.280 -0.044 -43.553 1.00 82.75 145 SER A O 1
ATOM 1075 N N . ARG A 1 146 ? 17.490 -1.561 -42.088 1.00 85.81 146 ARG A N 1
ATOM 1076 C CA . ARG A 1 146 ? 18.663 -2.449 -42.049 1.00 85.81 146 ARG A CA 1
ATOM 1077 C C . ARG A 1 146 ? 19.929 -1.798 -41.476 1.00 85.81 146 ARG A C 1
ATOM 1079 O O . ARG A 1 146 ? 21.005 -2.391 -41.583 1.00 85.81 146 ARG A O 1
ATOM 1086 N N . TYR A 1 147 ? 19.820 -0.632 -40.834 1.00 85.88 147 TYR A N 1
ATOM 1087 C CA . TYR A 1 147 ? 20.922 0.059 -40.164 1.00 85.88 147 TYR A CA 1
ATOM 1088 C C . TYR A 1 147 ? 20.854 -0.144 -38.645 1.00 85.88 147 TYR A C 1
ATOM 1090 O O . TYR A 1 147 ? 19.966 0.375 -37.971 1.00 85.88 147 TYR A O 1
ATOM 1098 N N . VAL A 1 148 ? 21.839 -0.845 -38.073 1.00 88.69 148 VAL A N 1
ATOM 1099 C CA . VAL A 1 148 ? 21.927 -1.063 -36.609 1.00 88.69 148 VAL A CA 1
ATOM 1100 C C . VAL A 1 148 ? 22.097 0.253 -35.851 1.00 88.69 148 VAL A C 1
ATOM 1102 O O . VAL A 1 148 ? 21.536 0.434 -34.774 1.00 88.69 148 VAL A O 1
ATOM 1105 N N . SER A 1 149 ? 22.870 1.182 -36.411 1.00 88.50 149 SER A N 1
ATOM 1106 C CA . SER A 1 149 ? 23.144 2.490 -35.815 1.00 88.50 149 SER A CA 1
ATOM 1107 C C . SER A 1 149 ? 21.892 3.359 -35.723 1.00 88.50 149 SER A C 1
ATOM 1109 O O . SER A 1 149 ? 21.610 3.878 -34.647 1.00 88.50 149 SER A O 1
ATOM 1111 N N . LEU A 1 150 ? 21.108 3.452 -36.803 1.00 87.06 150 LEU A N 1
ATOM 1112 C CA . LEU A 1 150 ? 19.829 4.169 -36.803 1.00 87.06 150 LEU A CA 1
ATOM 1113 C C . LEU A 1 150 ? 18.839 3.550 -35.810 1.00 87.06 150 LEU A C 1
ATOM 1115 O O . LEU A 1 150 ? 18.220 4.257 -35.022 1.00 87.06 150 LEU A O 1
ATOM 1119 N N . SER A 1 151 ? 18.760 2.220 -35.798 1.00 90.50 151 SER A N 1
ATOM 1120 C CA . SER A 1 151 ? 17.899 1.466 -34.882 1.00 90.50 151 SER A CA 1
ATOM 1121 C C . SER A 1 151 ? 18.253 1.714 -33.419 1.00 90.50 151 SER A C 1
ATOM 1123 O O . SER A 1 151 ? 17.367 1.905 -32.594 1.00 90.50 151 SER A O 1
ATOM 1125 N N . SER A 1 152 ? 19.552 1.754 -33.097 1.00 92.94 152 SER A N 1
ATOM 1126 C CA . SER A 1 152 ? 20.046 2.026 -31.738 1.00 92.94 152 SER A CA 1
ATOM 1127 C C . SER A 1 152 ? 19.632 3.415 -31.263 1.00 92.94 152 SER A C 1
ATOM 1129 O O . SER A 1 152 ? 19.149 3.553 -30.145 1.00 92.94 152 SER A O 1
ATOM 1131 N N . ILE A 1 153 ? 19.784 4.432 -32.120 1.00 90.50 153 ILE A N 1
ATOM 1132 C CA . ILE A 1 153 ? 19.384 5.810 -31.806 1.00 90.50 153 ILE A CA 1
ATOM 1133 C C . ILE A 1 153 ? 17.867 5.897 -31.626 1.00 90.50 153 ILE A C 1
ATOM 1135 O O . ILE A 1 153 ? 17.412 6.450 -30.631 1.00 90.50 153 ILE A O 1
ATOM 1139 N N . GLY A 1 154 ? 17.089 5.307 -32.537 1.00 86.44 154 GLY A N 1
ATOM 1140 C CA . GLY A 1 154 ? 15.630 5.299 -32.438 1.00 86.44 154 GLY A CA 1
ATOM 1141 C C . GLY A 1 154 ? 15.117 4.588 -31.184 1.00 86.44 154 GLY A C 1
ATOM 1142 O O . GLY A 1 154 ? 14.221 5.100 -30.523 1.00 86.44 154 GLY A O 1
ATOM 1143 N N . GLY A 1 155 ? 15.736 3.470 -30.793 1.00 91.81 155 GLY A N 1
ATOM 1144 C CA . GLY A 1 155 ? 15.447 2.809 -29.519 1.00 91.81 155 GLY A CA 1
ATOM 1145 C C . GLY A 1 155 ? 15.748 3.701 -28.310 1.00 91.81 155 GLY A C 1
ATOM 1146 O O . GLY A 1 155 ? 14.927 3.797 -27.405 1.00 91.81 155 GLY A O 1
ATOM 1147 N N . GLY A 1 156 ? 16.880 4.415 -28.313 1.00 90.81 156 GLY A N 1
ATOM 1148 C CA . GLY A 1 156 ? 17.218 5.373 -27.253 1.00 90.81 156 GLY A CA 1
ATOM 1149 C C . GLY A 1 156 ? 16.238 6.548 -27.152 1.00 90.81 156 GLY A C 1
ATOM 1150 O O . GLY A 1 156 ? 15.880 6.951 -26.049 1.00 90.81 156 GLY A O 1
ATOM 1151 N N . ILE A 1 157 ? 15.761 7.067 -28.288 1.00 87.06 157 ILE A N 1
ATOM 1152 C CA . ILE A 1 157 ? 14.722 8.109 -28.318 1.00 87.06 157 ILE A CA 1
ATOM 1153 C C . ILE A 1 157 ? 13.406 7.560 -27.761 1.00 87.06 157 ILE A C 1
ATOM 1155 O O . ILE A 1 157 ? 12.797 8.198 -26.908 1.00 87.06 157 ILE A O 1
ATOM 1159 N N . ALA A 1 158 ? 12.988 6.368 -28.195 1.00 86.81 158 ALA A N 1
ATOM 1160 C CA . ALA A 1 158 ? 11.763 5.736 -27.710 1.00 86.81 158 ALA A CA 1
ATOM 1161 C C . ALA A 1 158 ? 11.802 5.461 -26.204 1.00 86.81 158 ALA A C 1
ATOM 1163 O O . ALA A 1 158 ? 10.802 5.694 -25.532 1.00 86.81 158 ALA A O 1
ATOM 1164 N N . PHE A 1 159 ? 12.953 5.031 -25.672 1.00 92.56 159 PHE A N 1
ATOM 1165 C CA . PHE A 1 159 ? 13.154 4.913 -24.229 1.00 92.56 159 PHE A CA 1
ATOM 1166 C C . PHE A 1 159 ? 12.847 6.239 -23.526 1.00 92.56 159 PHE A C 1
ATOM 1168 O O . PHE A 1 159 ? 12.009 6.277 -22.633 1.00 92.56 159 PHE A O 1
ATOM 1175 N N . ALA A 1 160 ? 13.499 7.327 -23.952 1.00 82.19 160 ALA A N 1
ATOM 1176 C CA . ALA A 1 160 ? 13.356 8.631 -23.314 1.00 82.19 160 ALA A CA 1
ATOM 1177 C C . ALA A 1 160 ? 11.916 9.154 -23.396 1.00 82.19 160 ALA A C 1
ATOM 1179 O O . ALA A 1 160 ? 11.361 9.577 -22.387 1.00 82.19 160 ALA A O 1
ATOM 1180 N N . VAL A 1 161 ? 11.291 9.075 -24.575 1.00 80.75 161 VAL A N 1
ATOM 1181 C CA . VAL A 1 161 ? 9.901 9.509 -24.776 1.00 80.75 161 VAL A CA 1
ATOM 1182 C C . VAL A 1 161 ? 8.951 8.724 -23.875 1.00 80.75 161 VAL A C 1
ATOM 1184 O O . VAL A 1 161 ? 8.129 9.324 -23.192 1.00 80.75 161 VAL A O 1
ATOM 1187 N N . TYR A 1 162 ? 9.073 7.396 -23.838 1.00 80.19 162 TYR A N 1
ATOM 1188 C CA . TYR A 1 162 ? 8.174 6.555 -23.051 1.00 80.19 162 TYR A CA 1
ATOM 1189 C C . TYR A 1 162 ? 8.389 6.720 -21.541 1.00 80.19 162 TYR A C 1
ATOM 1191 O O . TYR A 1 162 ? 7.417 6.752 -20.787 1.00 80.19 162 TYR A O 1
ATOM 1199 N N . HIS A 1 163 ? 9.641 6.896 -21.113 1.00 84.19 163 HIS A N 1
ATOM 1200 C CA . HIS A 1 163 ? 9.988 7.171 -19.723 1.00 84.19 163 HIS A CA 1
ATOM 1201 C C . HIS A 1 163 ? 9.358 8.488 -19.245 1.00 84.19 163 HIS A C 1
ATOM 1203 O O . HIS A 1 163 ? 8.621 8.501 -18.258 1.00 84.19 163 HIS A O 1
ATOM 1209 N N . PHE A 1 164 ? 9.565 9.585 -19.982 1.00 78.06 164 PHE A N 1
ATOM 1210 C CA . PHE A 1 164 ? 9.007 10.889 -19.611 1.00 78.06 164 PHE A CA 1
ATOM 1211 C C . PHE A 1 164 ? 7.482 10.946 -19.743 1.00 78.06 164 PHE A C 1
ATOM 1213 O O . PHE A 1 164 ? 6.838 11.592 -18.928 1.00 78.06 164 PHE A O 1
ATOM 1220 N N . ALA A 1 165 ? 6.883 10.235 -20.703 1.00 77.06 165 ALA A N 1
ATOM 1221 C CA . ALA A 1 165 ? 5.427 10.191 -20.855 1.00 77.06 165 ALA A CA 1
ATOM 1222 C C . ALA A 1 165 ? 4.707 9.474 -19.698 1.00 77.06 165 ALA A C 1
ATOM 1224 O O . ALA A 1 165 ? 3.522 9.704 -19.478 1.00 77.06 165 ALA A O 1
ATOM 1225 N N . ARG A 1 166 ? 5.398 8.581 -18.980 1.00 86.44 166 ARG A N 1
ATOM 1226 C CA . ARG A 1 166 ? 4.838 7.804 -17.861 1.00 86.44 166 ARG A CA 1
ATOM 1227 C C . ARG A 1 166 ? 5.191 8.348 -16.485 1.00 86.44 166 ARG A C 1
ATOM 1229 O O . ARG A 1 166 ? 4.687 7.830 -15.493 1.00 86.44 166 ARG A O 1
ATOM 1236 N N . THR A 1 167 ? 6.083 9.327 -16.420 1.00 78.44 167 THR A N 1
ATOM 1237 C CA . THR A 1 167 ? 6.556 9.881 -15.155 1.00 78.44 167 THR A CA 1
ATOM 1238 C C . THR A 1 167 ? 5.826 11.191 -14.900 1.00 78.44 167 THR A C 1
ATOM 1240 O O . THR A 1 167 ? 6.056 12.159 -15.616 1.00 78.44 167 THR A O 1
ATOM 1243 N N . GLU A 1 168 ? 4.940 11.220 -13.900 1.00 70.25 168 GLU A N 1
ATOM 1244 C CA . GLU A 1 168 ? 4.100 12.393 -13.596 1.00 70.25 168 GLU A CA 1
ATOM 1245 C C . GLU A 1 168 ? 4.937 13.606 -13.144 1.00 70.25 168 GLU A C 1
ATOM 1247 O O . GLU A 1 168 ? 4.731 14.718 -13.630 1.00 70.25 168 GLU A O 1
ATOM 1252 N N . HIS A 1 169 ? 5.946 13.383 -12.290 1.00 76.06 169 HIS A N 1
ATOM 1253 C CA . HIS A 1 169 ? 6.844 14.427 -11.774 1.00 76.06 169 HIS A CA 1
ATOM 1254 C C . HIS A 1 169 ? 8.331 14.056 -11.968 1.00 76.06 169 HIS A C 1
ATOM 1256 O O . HIS A 1 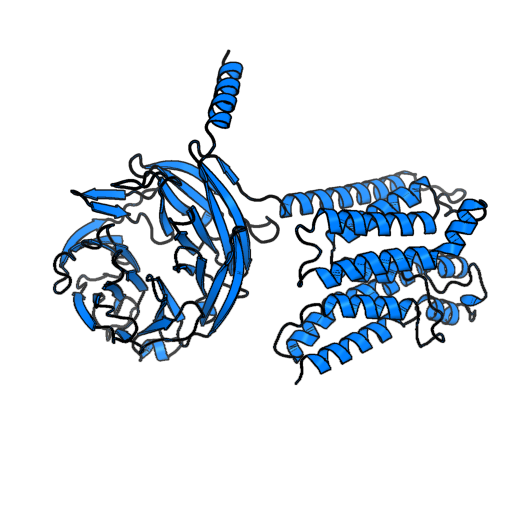169 ? 9.028 13.682 -11.024 1.00 76.06 169 HIS A O 1
ATOM 1262 N N . PRO A 1 170 ? 8.867 14.138 -13.203 1.00 70.62 170 PRO A N 1
ATOM 1263 C CA . PRO A 1 170 ? 10.206 13.629 -13.527 1.00 70.62 170 PRO A CA 1
ATOM 1264 C C . PRO A 1 170 ? 11.358 14.447 -12.922 1.00 70.62 170 PRO A C 1
ATOM 1266 O O . PRO A 1 170 ? 12.509 14.010 -12.946 1.00 70.62 170 PRO A O 1
ATOM 1269 N N . TRP A 1 171 ? 11.075 15.632 -12.385 1.00 84.88 171 TRP A N 1
ATOM 1270 C CA . TRP A 1 171 ? 12.080 16.559 -11.857 1.00 84.88 171 TRP A CA 1
ATOM 1271 C C . TRP A 1 171 ? 12.134 16.600 -10.328 1.00 84.88 171 TRP A C 1
ATOM 1273 O O . TRP A 1 171 ? 12.957 17.327 -9.770 1.00 84.88 171 TRP A O 1
ATOM 1283 N N . ASP A 1 172 ? 11.305 15.804 -9.655 1.00 77.31 172 ASP A N 1
ATOM 1284 C CA . ASP A 1 172 ? 11.299 15.705 -8.199 1.00 77.31 172 ASP A CA 1
ATOM 1285 C C . ASP A 1 172 ? 12.574 15.048 -7.673 1.00 77.31 172 ASP A C 1
ATOM 1287 O O . ASP A 1 172 ? 13.277 14.328 -8.388 1.00 77.31 172 ASP A O 1
ATOM 1291 N N . ARG A 1 173 ? 12.871 15.269 -6.386 1.00 74.38 173 ARG A N 1
ATOM 1292 C CA . ARG A 1 173 ? 14.103 14.786 -5.736 1.00 74.38 173 ARG A CA 1
ATOM 1293 C C . ARG A 1 173 ? 14.336 13.285 -5.917 1.00 74.38 173 ARG A C 1
ATOM 1295 O O . ARG A 1 173 ? 15.486 12.874 -6.059 1.00 74.38 173 ARG A O 1
ATOM 1302 N N . ASP A 1 174 ? 13.267 12.497 -5.969 1.00 75.94 174 ASP A N 1
ATOM 1303 C CA . ASP A 1 174 ? 13.351 11.041 -6.093 1.00 75.94 174 ASP A CA 1
ATOM 1304 C C . ASP A 1 174 ? 13.552 10.565 -7.541 1.00 75.94 174 ASP A C 1
ATOM 1306 O O . ASP A 1 174 ? 14.092 9.480 -7.761 1.00 75.94 174 ASP A O 1
ATOM 1310 N N . GLN A 1 175 ? 13.182 11.381 -8.536 1.00 80.06 175 GLN A N 1
ATOM 1311 C CA . GLN A 1 175 ? 13.226 11.027 -9.963 1.00 80.06 175 GLN A CA 1
ATOM 1312 C C . GLN A 1 175 ? 14.326 11.754 -10.746 1.00 80.06 175 GLN A C 1
ATOM 1314 O O . GLN A 1 175 ? 14.762 11.276 -11.796 1.00 80.06 175 GLN A O 1
ATOM 1319 N N . ILE A 1 176 ? 14.850 12.867 -10.221 1.00 86.12 176 ILE A N 1
ATOM 1320 C CA . ILE A 1 176 ? 15.820 13.723 -10.914 1.00 86.12 176 ILE A CA 1
ATOM 1321 C C . ILE A 1 176 ? 17.062 12.954 -11.381 1.00 86.12 176 ILE A C 1
ATOM 1323 O O . ILE A 1 176 ? 17.554 13.184 -12.485 1.00 86.12 176 ILE A O 1
ATOM 1327 N N . ALA A 1 177 ? 17.547 11.991 -10.591 1.00 90.38 177 ALA A N 1
ATOM 1328 C CA . ALA A 1 177 ? 18.694 11.168 -10.965 1.00 90.38 177 ALA A CA 1
ATOM 1329 C C . ALA A 1 177 ? 18.413 10.335 -12.230 1.00 90.38 177 ALA A C 1
ATOM 1331 O O . ALA A 1 177 ? 19.254 10.277 -13.130 1.00 90.38 177 ALA A O 1
ATOM 1332 N N . MET A 1 178 ? 17.230 9.722 -12.323 1.00 91.25 178 MET A N 1
ATOM 1333 C CA . MET A 1 178 ? 16.824 8.912 -13.474 1.00 91.25 178 MET A CA 1
ATOM 1334 C C . MET A 1 178 ? 16.586 9.777 -14.719 1.00 91.25 178 MET A C 1
ATOM 1336 O O . MET A 1 178 ? 17.025 9.418 -15.814 1.00 91.25 178 MET A O 1
ATOM 1340 N N . SER A 1 179 ? 15.984 10.955 -14.553 1.00 87.19 179 SER A N 1
ATOM 1341 C CA . SER A 1 179 ? 15.793 11.929 -15.635 1.00 87.19 179 SER A CA 1
ATOM 1342 C C . SER A 1 179 ? 17.125 12.411 -16.213 1.00 87.19 179 SER A C 1
ATOM 1344 O O . SER A 1 179 ? 17.322 12.405 -17.433 1.00 87.19 179 SER A O 1
ATOM 1346 N N . LEU A 1 180 ? 18.085 12.751 -15.345 1.00 90.06 180 LEU A N 1
ATOM 1347 C CA . LEU A 1 180 ? 19.435 13.142 -15.754 1.00 90.06 180 LEU A CA 1
ATOM 1348 C C . LEU A 1 180 ? 20.186 11.992 -16.433 1.00 90.06 180 LEU A C 1
ATOM 1350 O O . LEU A 1 180 ? 20.829 12.213 -17.461 1.00 90.06 180 LEU A O 1
ATOM 1354 N N . LEU A 1 181 ? 20.078 10.763 -15.909 1.00 94.06 181 LEU A N 1
ATOM 1355 C CA . LEU A 1 181 ? 20.644 9.578 -16.556 1.00 94.06 181 LEU A CA 1
ATOM 1356 C C . LEU A 1 181 ? 20.061 9.404 -17.960 1.00 94.06 181 LEU A C 1
ATOM 1358 O O . LEU A 1 181 ? 20.814 9.234 -18.912 1.00 94.06 181 LEU A O 1
ATOM 1362 N N . THR A 1 182 ? 18.740 9.474 -18.105 1.00 89.69 182 THR A N 1
ATOM 1363 C CA . THR A 1 182 ? 18.040 9.259 -19.377 1.00 89.69 182 THR A CA 1
ATOM 1364 C C . THR A 1 182 ? 18.497 10.251 -20.447 1.00 89.69 182 THR A C 1
ATOM 1366 O O . THR A 1 182 ? 18.900 9.847 -21.542 1.00 89.69 182 THR A O 1
ATOM 1369 N N . ILE A 1 183 ? 18.524 11.545 -20.116 1.00 85.44 183 ILE A N 1
ATOM 1370 C CA . ILE A 1 183 ? 18.994 12.600 -21.025 1.00 85.44 183 ILE A CA 1
ATOM 1371 C C . ILE A 1 183 ? 20.488 12.429 -21.329 1.00 85.44 183 ILE A C 1
ATOM 1373 O O . ILE A 1 183 ? 20.901 12.491 -22.490 1.00 85.44 183 ILE A O 1
ATOM 1377 N N . GLY A 1 184 ? 21.300 12.157 -20.303 1.00 90.56 184 GLY A N 1
ATOM 1378 C CA . GLY A 1 184 ? 22.739 11.947 -20.444 1.00 90.56 184 GLY A CA 1
ATOM 1379 C C . GLY A 1 184 ? 23.082 10.748 -21.332 1.00 90.56 184 GLY A C 1
ATOM 1380 O O . GLY A 1 184 ? 23.950 10.848 -22.202 1.00 90.56 184 GLY A O 1
ATOM 1381 N N . LEU A 1 185 ? 22.372 9.627 -21.175 1.00 93.25 185 LEU A N 1
ATOM 1382 C CA . LEU A 1 185 ? 22.545 8.430 -21.997 1.00 93.25 185 LEU A CA 1
ATOM 1383 C C . LEU A 1 185 ? 22.133 8.670 -23.445 1.00 93.25 185 LEU A C 1
ATOM 1385 O O . LEU A 1 185 ? 22.859 8.238 -24.341 1.00 93.25 185 LEU A O 1
ATOM 1389 N N . LEU A 1 186 ? 21.030 9.381 -23.692 1.00 87.62 186 LEU A N 1
ATOM 1390 C CA . LEU A 1 186 ? 20.617 9.739 -25.048 1.00 87.62 186 LEU A CA 1
ATOM 1391 C C . LEU A 1 186 ? 21.665 10.633 -25.730 1.00 87.62 186 LEU A C 1
ATOM 1393 O O . LEU A 1 186 ? 22.099 10.337 -26.847 1.00 87.62 186 LEU A O 1
ATOM 1397 N N . GLY A 1 187 ? 22.142 11.672 -25.038 1.00 86.56 187 GLY A N 1
ATOM 1398 C CA . GLY A 1 187 ? 23.208 12.541 -25.539 1.00 86.56 187 GLY A CA 1
ATOM 1399 C C . GLY A 1 187 ? 24.492 11.763 -25.841 1.00 86.56 187 GLY A C 1
ATOM 1400 O O . GLY A 1 187 ? 25.050 11.853 -26.939 1.00 86.56 187 GLY A O 1
ATOM 1401 N N . MET A 1 188 ? 24.928 10.912 -24.909 1.00 91.25 188 MET A N 1
ATOM 1402 C CA . MET A 1 188 ? 26.103 10.062 -25.094 1.00 91.25 188 MET A CA 1
ATOM 1403 C C . MET A 1 188 ? 25.928 9.087 -26.269 1.00 91.25 188 MET A C 1
ATOM 1405 O O . MET A 1 188 ? 26.852 8.912 -27.068 1.00 91.25 188 MET A O 1
ATOM 1409 N N . LEU A 1 189 ? 24.751 8.474 -26.415 1.00 90.56 189 LEU A N 1
ATOM 1410 C CA . LEU A 1 189 ? 24.432 7.556 -27.506 1.00 90.56 189 LEU A CA 1
ATOM 1411 C C . LEU A 1 189 ? 24.580 8.240 -28.871 1.00 90.56 189 LEU A C 1
ATOM 1413 O O . LEU A 1 189 ? 25.213 7.668 -29.765 1.00 90.56 189 LEU A O 1
ATOM 1417 N N . ILE A 1 190 ? 24.066 9.465 -29.014 1.00 86.69 190 ILE A N 1
ATOM 1418 C CA . ILE A 1 190 ? 24.184 10.278 -30.234 1.00 86.69 190 ILE A CA 1
ATOM 1419 C C . ILE A 1 190 ? 25.657 10.602 -30.516 1.00 86.69 190 ILE A C 1
ATOM 1421 O O . ILE A 1 190 ? 26.158 10.322 -31.610 1.00 86.69 190 ILE A O 1
ATOM 1425 N N . VAL A 1 191 ? 26.402 11.091 -29.517 1.00 91.56 191 VAL A N 1
ATOM 1426 C CA . VAL A 1 191 ? 27.833 11.431 -29.655 1.00 91.56 191 VAL A CA 1
ATOM 1427 C C . VAL A 1 191 ? 28.668 10.223 -30.090 1.00 91.56 191 VAL A C 1
ATOM 1429 O O . VAL A 1 191 ? 29.553 10.347 -30.948 1.00 91.56 191 VAL A O 1
ATOM 1432 N N . ARG A 1 192 ? 28.391 9.033 -29.539 1.00 88.62 192 ARG A N 1
ATOM 1433 C CA . ARG A 1 192 ? 29.080 7.779 -29.901 1.00 88.62 192 ARG A CA 1
ATOM 1434 C C . ARG A 1 192 ? 28.672 7.248 -31.279 1.00 88.62 192 ARG A C 1
ATOM 1436 O O . ARG A 1 192 ? 29.400 6.433 -31.848 1.00 88.62 192 ARG A O 1
ATOM 1443 N N . HIS A 1 193 ? 27.563 7.725 -31.843 1.00 88.38 193 HIS A N 1
ATOM 1444 C CA . HIS A 1 193 ? 27.097 7.374 -33.185 1.00 88.38 193 HIS A CA 1
ATOM 1445 C C . HIS A 1 193 ? 27.344 8.449 -34.250 1.00 88.38 193 HIS A C 1
ATOM 1447 O O . HIS A 1 193 ? 27.041 8.193 -35.413 1.00 88.38 193 HIS A O 1
ATOM 1453 N N . ARG A 1 194 ? 27.968 9.590 -33.927 1.00 89.94 194 ARG A N 1
ATOM 1454 C CA . ARG A 1 194 ? 28.226 10.682 -34.891 1.00 89.94 194 ARG A CA 1
ATOM 1455 C C . ARG A 1 194 ? 28.875 10.231 -36.209 1.00 89.94 194 ARG A C 1
ATOM 1457 O O . ARG A 1 194 ? 28.457 10.645 -37.282 1.00 89.94 194 ARG A O 1
ATOM 1464 N N . GLN A 1 195 ? 29.844 9.312 -36.149 1.00 88.44 195 GLN A N 1
ATOM 1465 C CA . GLN A 1 195 ? 30.500 8.769 -37.348 1.00 88.44 195 GLN A CA 1
ATOM 1466 C C . GLN A 1 195 ? 29.566 7.868 -38.168 1.00 88.44 195 GLN A C 1
ATOM 1468 O O . GLN A 1 195 ? 29.680 7.801 -39.385 1.00 88.44 195 GLN A O 1
ATOM 1473 N N . ASN A 1 196 ? 28.639 7.163 -37.516 1.00 88.38 196 ASN A N 1
ATOM 1474 C CA . ASN A 1 196 ? 27.632 6.355 -38.202 1.00 88.38 196 ASN A CA 1
ATOM 1475 C C . ASN A 1 196 ? 26.577 7.232 -38.860 1.00 88.38 196 ASN A C 1
ATOM 1477 O O . ASN A 1 196 ? 26.181 6.936 -39.976 1.00 88.38 196 ASN A O 1
ATOM 1481 N N . LEU A 1 197 ? 26.168 8.320 -38.207 1.00 87.38 197 LEU A N 1
ATOM 1482 C CA . LEU A 1 197 ? 25.269 9.306 -38.802 1.00 87.38 197 LEU A CA 1
ATOM 1483 C C . LEU A 1 197 ? 25.892 9.933 -40.058 1.00 87.38 197 LEU A C 1
ATOM 1485 O O . LEU A 1 197 ? 25.238 9.976 -41.095 1.00 87.38 197 LEU A O 1
ATOM 1489 N N . ALA A 1 198 ? 27.180 10.293 -40.016 1.00 87.75 198 ALA A N 1
ATOM 1490 C CA . ALA A 1 198 ? 27.911 10.766 -41.196 1.00 87.75 198 ALA A CA 1
ATOM 1491 C C . ALA A 1 198 ? 27.974 9.712 -42.324 1.00 87.75 198 ALA A C 1
ATOM 1493 O O . ALA A 1 198 ? 27.814 10.037 -43.503 1.00 87.75 198 ALA A O 1
ATOM 1494 N N . ARG A 1 199 ? 28.148 8.427 -41.982 1.00 87.94 199 ARG A N 1
ATOM 1495 C CA . ARG A 1 199 ? 28.094 7.329 -42.962 1.00 87.94 199 ARG A CA 1
ATOM 1496 C C . ARG A 1 199 ? 26.694 7.087 -43.524 1.00 87.94 199 ARG A C 1
ATOM 1498 O O . ARG A 1 199 ? 26.570 6.769 -44.698 1.00 87.94 199 ARG A O 1
ATOM 1505 N N . ILE A 1 200 ? 25.641 7.252 -42.724 1.00 85.69 200 ILE A N 1
ATOM 1506 C CA . ILE A 1 200 ? 24.252 7.166 -43.199 1.00 85.69 200 ILE A CA 1
ATOM 1507 C C . ILE A 1 200 ? 23.973 8.304 -44.185 1.00 85.69 200 ILE A C 1
ATOM 1509 O O . ILE A 1 200 ? 23.463 8.036 -45.268 1.00 85.69 200 ILE A O 1
ATOM 1513 N N . ALA A 1 201 ? 24.368 9.537 -43.850 1.00 83.94 201 ALA A N 1
ATOM 1514 C CA . ALA A 1 201 ? 24.195 10.705 -44.715 1.00 83.94 201 ALA A CA 1
ATOM 1515 C C . ALA A 1 201 ? 24.937 10.566 -46.056 1.00 83.94 201 ALA A C 1
ATOM 1517 O O . ALA A 1 201 ? 24.426 10.975 -47.091 1.00 83.94 201 ALA A O 1
ATOM 1518 N N . SER A 1 202 ? 26.113 9.933 -46.049 1.00 88.56 202 SER A N 1
ATOM 1519 C CA . SER A 1 202 ? 26.887 9.629 -47.264 1.00 88.56 202 SER A CA 1
ATOM 1520 C C . SER A 1 202 ? 26.514 8.299 -47.936 1.00 88.56 202 SER A C 1
ATOM 1522 O O . SER A 1 202 ? 27.146 7.917 -48.916 1.00 88.56 202 SER A O 1
ATOM 1524 N N . GLY A 1 203 ? 25.527 7.555 -47.422 1.00 86.94 203 GLY A N 1
ATOM 1525 C CA . GLY A 1 203 ? 25.105 6.264 -47.983 1.00 86.94 203 GLY A CA 1
ATOM 1526 C C . GLY A 1 203 ? 26.115 5.114 -47.831 1.00 86.94 203 GLY A C 1
ATOM 1527 O O . GLY A 1 203 ? 25.945 4.065 -48.447 1.00 86.94 203 GLY A O 1
ATOM 1528 N N . THR A 1 204 ? 27.149 5.278 -47.004 1.00 86.44 204 THR A N 1
ATOM 1529 C CA . THR A 1 204 ? 28.257 4.322 -46.816 1.00 86.44 204 THR A CA 1
ATOM 1530 C C . THR A 1 204 ? 28.108 3.429 -45.576 1.00 86.44 204 THR A C 1
ATOM 1532 O O . THR A 1 204 ? 28.949 2.563 -45.322 1.00 86.44 204 THR A O 1
ATOM 1535 N N . GLU A 1 205 ? 27.055 3.610 -44.770 1.00 86.12 205 GLU A N 1
ATOM 1536 C CA . GLU A 1 205 ? 26.823 2.779 -43.583 1.00 86.12 205 GLU A CA 1
ATOM 1537 C C . GLU A 1 205 ? 26.453 1.334 -43.990 1.00 86.12 205 GLU A C 1
ATOM 1539 O O . GLU A 1 205 ? 25.563 1.117 -44.815 1.00 86.12 205 GLU A O 1
ATOM 1544 N N . PRO A 1 206 ? 27.099 0.305 -43.411 1.00 82.25 206 PRO A N 1
ATOM 1545 C CA . PRO A 1 206 ? 26.840 -1.080 -43.783 1.00 82.25 206 PRO A CA 1
ATOM 1546 C C . PRO A 1 206 ? 25.450 -1.546 -43.328 1.00 82.25 206 PRO A C 1
ATOM 1548 O O . PRO A 1 206 ? 25.106 -1.467 -42.146 1.00 82.25 206 PRO A O 1
ATOM 1551 N N . LYS A 1 207 ? 24.678 -2.113 -44.262 1.00 83.75 207 LYS A N 1
ATOM 1552 C CA . LYS A 1 207 ? 23.365 -2.723 -43.994 1.00 83.75 207 LYS A CA 1
ATOM 1553 C C . LYS A 1 207 ? 23.500 -4.159 -43.491 1.00 83.75 207 LYS A C 1
ATOM 1555 O O . LYS A 1 207 ? 24.301 -4.935 -44.009 1.00 83.75 207 LYS A O 1
ATOM 1560 N N . VAL A 1 208 ? 22.652 -4.555 -42.543 1.00 80.88 208 VAL A N 1
ATOM 1561 C CA . VAL A 1 208 ? 22.567 -5.950 -42.078 1.00 80.88 208 VAL A CA 1
ATOM 1562 C C . VAL A 1 208 ? 21.963 -6.828 -43.182 1.00 80.88 208 VAL A C 1
ATOM 1564 O O . VAL A 1 208 ? 20.894 -6.495 -43.705 1.00 80.88 208 VAL A O 1
ATOM 1567 N N . PRO A 1 209 ? 22.607 -7.935 -43.593 1.00 70.31 209 PRO A N 1
ATOM 1568 C CA . PRO A 1 209 ? 22.034 -8.881 -44.546 1.00 70.31 209 PRO A CA 1
ATOM 1569 C C . PRO A 1 209 ? 20.945 -9.727 -43.870 1.00 70.31 209 PRO A C 1
ATOM 1571 O O . PRO A 1 209 ? 21.246 -10.653 -43.129 1.00 70.31 209 PRO A O 1
ATOM 1574 N N . LEU A 1 210 ? 19.672 -9.425 -44.145 1.00 64.00 210 LEU A N 1
ATOM 1575 C CA . LEU A 1 210 ? 18.522 -10.189 -43.627 1.00 64.00 210 LEU A CA 1
ATOM 1576 C C . LEU A 1 210 ? 18.184 -11.437 -44.476 1.00 64.00 210 LEU A C 1
ATOM 1578 O O . LEU A 1 210 ? 17.229 -12.146 -44.183 1.00 64.00 210 LEU A O 1
ATOM 1582 N N . ARG A 1 211 ? 18.959 -11.729 -45.534 1.00 47.72 211 ARG A N 1
ATOM 1583 C CA . ARG A 1 211 ? 18.730 -12.855 -46.457 1.00 47.72 211 ARG A CA 1
ATOM 1584 C C . ARG A 1 211 ? 20.054 -13.553 -46.787 1.00 47.72 211 ARG A C 1
ATOM 1586 O O . ARG A 1 211 ? 20.955 -12.922 -47.334 1.00 47.72 211 ARG A O 1
ATOM 1593 N N . LYS A 1 212 ? 20.170 -14.851 -46.490 1.00 44.97 212 LYS A N 1
ATOM 1594 C CA . LYS A 1 212 ? 21.256 -15.718 -46.988 1.00 44.97 212 LYS A CA 1
ATOM 1595 C C . LYS A 1 212 ? 20.861 -16.231 -48.383 1.00 44.97 212 LYS A C 1
ATOM 1597 O O . LYS A 1 212 ? 19.701 -16.589 -48.590 1.00 44.97 212 LYS A O 1
ATOM 1602 N N . LYS A 1 213 ? 21.790 -16.260 -49.351 1.00 45.72 213 LYS A N 1
ATOM 1603 C CA . LYS A 1 213 ? 21.603 -17.030 -50.600 1.00 45.72 213 LYS A CA 1
ATOM 1604 C C . LYS A 1 213 ? 21.334 -18.505 -50.220 1.00 45.72 213 LYS A C 1
ATOM 1606 O O . LYS A 1 213 ? 21.967 -19.012 -49.299 1.00 45.72 213 LYS A O 1
ATOM 1611 N N . ARG A 1 214 ? 20.336 -19.102 -50.888 1.00 41.88 214 ARG A N 1
ATOM 1612 C CA . ARG A 1 214 ? 19.627 -20.383 -50.639 1.00 41.88 214 ARG A CA 1
ATOM 1613 C C . ARG A 1 214 ? 20.421 -21.504 -49.938 1.00 41.88 214 ARG A C 1
ATOM 1615 O O . ARG A 1 214 ? 21.402 -21.973 -50.492 1.00 41.88 214 ARG A O 1
ATOM 1622 N N . THR A 1 215 ? 19.845 -22.049 -48.864 1.00 44.16 215 THR A N 1
ATOM 1623 C CA . THR A 1 215 ? 19.145 -23.356 -48.855 1.00 44.16 215 THR A CA 1
ATOM 1624 C C . THR A 1 215 ? 17.902 -23.208 -47.965 1.00 44.16 215 THR A C 1
ATOM 1626 O O . THR A 1 215 ? 17.957 -22.518 -46.947 1.00 44.16 215 THR A O 1
ATOM 1629 N N . SER A 1 216 ? 16.747 -23.733 -48.390 1.00 47.59 216 SER A N 1
ATOM 1630 C CA . SER A 1 216 ? 15.482 -23.608 -47.643 1.00 47.59 216 SER A CA 1
ATOM 1631 C C . SER A 1 216 ? 15.616 -24.221 -46.244 1.00 47.59 216 SER A C 1
ATOM 1633 O O . SER A 1 216 ? 16.063 -25.357 -46.115 1.00 47.59 216 SER A O 1
ATOM 1635 N N . PRO A 1 217 ? 15.192 -23.481 -45.211 1.00 41.75 217 PRO A N 1
ATOM 1636 C CA . PRO A 1 217 ? 13.864 -23.719 -44.664 1.00 41.75 217 PRO A CA 1
ATOM 1637 C C . PRO A 1 217 ? 12.965 -22.489 -44.812 1.00 41.75 217 PRO A C 1
ATOM 1639 O O . PRO A 1 217 ? 13.419 -21.357 -44.965 1.00 41.75 217 PRO A O 1
ATOM 1642 N N . SER A 1 218 ? 11.661 -22.757 -44.833 1.00 46.62 218 SER A N 1
ATOM 1643 C CA . SER A 1 218 ? 10.593 -21.818 -45.178 1.00 46.62 218 SER A CA 1
ATOM 1644 C C . SER A 1 218 ? 10.679 -20.472 -44.445 1.00 46.62 218 SER A C 1
ATOM 1646 O O . SER A 1 218 ? 10.964 -20.416 -43.247 1.00 46.62 218 SER A O 1
ATOM 1648 N N . GLY A 1 219 ? 10.306 -19.393 -45.143 1.00 47.53 219 GLY A N 1
ATOM 1649 C CA . GLY A 1 219 ? 10.131 -18.045 -44.582 1.00 47.53 219 GLY A CA 1
ATOM 1650 C C . GLY A 1 219 ? 9.146 -17.952 -43.408 1.00 47.53 219 GLY A C 1
ATOM 1651 O O . GLY A 1 219 ? 9.004 -16.885 -42.828 1.00 47.53 219 GLY A O 1
ATOM 1652 N N . ARG A 1 220 ? 8.526 -19.067 -43.001 1.00 53.62 220 ARG A N 1
ATOM 1653 C CA . ARG A 1 220 ? 7.687 -19.175 -41.810 1.00 53.62 220 ARG A CA 1
ATOM 1654 C C . ARG A 1 220 ? 8.459 -18.857 -40.529 1.00 53.62 220 ARG A C 1
ATOM 1656 O O . ARG A 1 220 ? 7.920 -18.152 -39.696 1.00 53.62 220 ARG A O 1
ATOM 1663 N N . ILE A 1 221 ? 9.712 -19.299 -40.362 1.00 51.56 221 ILE A N 1
ATOM 1664 C CA . ILE A 1 221 ? 10.432 -19.134 -39.077 1.00 51.56 221 ILE A CA 1
ATOM 1665 C C . ILE A 1 221 ? 10.686 -17.652 -38.755 1.00 51.56 221 ILE A C 1
ATOM 1667 O O . ILE A 1 221 ? 10.445 -17.221 -37.633 1.00 51.56 221 ILE A O 1
ATOM 1671 N N . LEU A 1 222 ? 11.109 -16.848 -39.738 1.00 45.72 222 LEU A N 1
ATOM 1672 C CA . LEU A 1 222 ? 11.332 -15.411 -39.537 1.00 45.72 222 LEU A CA 1
ATOM 1673 C C . LEU A 1 222 ? 10.012 -14.667 -39.274 1.00 45.72 222 LEU A C 1
ATOM 1675 O O . LEU A 1 222 ? 9.970 -13.800 -38.406 1.00 45.72 222 LEU A O 1
ATOM 1679 N N . THR A 1 223 ? 8.928 -15.043 -39.964 1.00 52.00 223 THR A N 1
ATOM 1680 C CA . THR A 1 223 ? 7.582 -14.512 -39.701 1.00 52.00 223 THR A CA 1
ATOM 1681 C C . THR A 1 223 ? 7.092 -14.882 -38.302 1.00 52.00 223 THR A C 1
ATOM 1683 O O . THR A 1 223 ? 6.584 -14.012 -37.608 1.00 52.00 223 THR A O 1
ATOM 1686 N N . TRP A 1 224 ? 7.298 -16.120 -37.844 1.00 54.66 224 TRP A N 1
ATOM 1687 C CA . TRP A 1 224 ? 6.921 -16.559 -36.496 1.00 54.66 224 TRP A CA 1
ATOM 1688 C C . TRP A 1 224 ? 7.749 -15.885 -35.399 1.00 54.66 224 TRP A C 1
ATOM 1690 O O . TRP A 1 224 ? 7.209 -15.587 -34.341 1.00 54.66 224 TRP A O 1
ATOM 1700 N N . VAL A 1 225 ? 9.026 -15.578 -35.648 1.00 51.19 225 VAL A N 1
ATOM 1701 C CA . VAL A 1 225 ? 9.863 -14.813 -34.708 1.00 51.19 225 VAL A CA 1
ATOM 1702 C C . VAL A 1 225 ? 9.415 -13.352 -34.632 1.00 51.19 225 VAL A C 1
ATOM 1704 O O . VAL A 1 225 ? 9.283 -12.820 -33.535 1.00 51.19 225 VAL A O 1
ATOM 1707 N N . VAL A 1 226 ? 9.132 -12.699 -35.766 1.00 52.41 226 VAL A N 1
ATOM 1708 C CA . VAL A 1 226 ? 8.611 -11.319 -35.773 1.00 52.41 226 VAL A CA 1
ATOM 1709 C C . VAL A 1 226 ? 7.221 -11.258 -35.141 1.00 52.41 226 VAL A C 1
ATOM 1711 O O . VAL A 1 226 ? 6.985 -10.398 -34.300 1.00 52.41 226 VAL A O 1
ATOM 1714 N N . LEU A 1 227 ? 6.329 -12.194 -35.474 1.00 56.91 227 LEU A N 1
ATOM 1715 C CA . LEU A 1 227 ? 5.007 -12.298 -34.858 1.00 56.91 227 LEU A CA 1
ATOM 1716 C C . LEU A 1 227 ? 5.128 -12.568 -33.354 1.00 56.91 227 LEU A C 1
ATOM 1718 O O . LEU A 1 227 ? 4.462 -11.907 -32.572 1.00 56.91 227 LEU A O 1
ATOM 1722 N N . GLY A 1 228 ? 6.029 -13.459 -32.936 1.00 51.25 228 GLY A N 1
ATOM 1723 C CA . GLY A 1 228 ? 6.310 -13.732 -31.527 1.00 51.25 228 GLY A CA 1
ATOM 1724 C C . GLY A 1 228 ? 6.825 -12.507 -30.768 1.00 51.25 228 GLY A C 1
ATOM 1725 O O . GLY A 1 228 ? 6.399 -12.269 -29.645 1.00 51.25 228 GLY A O 1
ATOM 1726 N N . LEU A 1 229 ? 7.681 -11.685 -31.383 1.00 50.31 229 LEU A N 1
ATOM 1727 C CA . LEU A 1 229 ? 8.206 -10.453 -30.780 1.00 50.31 229 LEU A CA 1
ATOM 1728 C C . LEU A 1 229 ? 7.172 -9.319 -30.745 1.00 50.31 229 LEU A C 1
ATOM 1730 O O . LEU A 1 229 ? 7.125 -8.579 -29.767 1.00 50.31 229 LEU A O 1
ATOM 1734 N N . VAL A 1 230 ? 6.313 -9.205 -31.764 1.00 55.56 230 VAL A N 1
ATOM 1735 C CA . VAL A 1 230 ? 5.163 -8.283 -31.760 1.00 55.56 230 VAL A CA 1
ATOM 1736 C C . VAL A 1 230 ? 4.132 -8.715 -30.718 1.00 55.56 230 VAL A C 1
ATOM 1738 O O . VAL A 1 230 ? 3.624 -7.867 -29.993 1.00 55.56 230 VAL A O 1
ATOM 1741 N N . LEU A 1 231 ? 3.869 -10.017 -30.581 1.00 54.25 231 LEU A N 1
ATOM 1742 C CA . LEU A 1 231 ? 2.993 -10.564 -29.544 1.00 54.25 231 LEU A CA 1
ATOM 1743 C C . LEU A 1 231 ? 3.582 -10.364 -28.144 1.00 54.25 231 LEU A C 1
ATOM 1745 O O . LEU A 1 231 ? 2.849 -9.970 -27.250 1.00 54.25 231 LEU A O 1
ATOM 1749 N N . LEU A 1 232 ? 4.891 -10.557 -27.947 1.00 48.09 232 LEU A N 1
ATOM 1750 C CA . LEU A 1 232 ? 5.579 -10.274 -26.678 1.00 48.09 232 LEU A CA 1
ATOM 1751 C C . LEU A 1 232 ? 5.587 -8.778 -26.344 1.00 48.09 232 LEU A C 1
ATOM 1753 O O . LEU A 1 232 ? 5.382 -8.403 -25.193 1.00 48.09 232 LEU A O 1
ATOM 1757 N N . GLY A 1 233 ? 5.792 -7.919 -27.343 1.00 50.34 233 GLY A N 1
ATOM 1758 C CA . GLY A 1 233 ? 5.715 -6.472 -27.183 1.00 50.34 233 GLY A CA 1
ATOM 1759 C C . GLY A 1 233 ? 4.303 -5.994 -26.859 1.00 50.34 233 GLY A C 1
ATOM 1760 O O . GLY A 1 233 ? 4.112 -5.233 -25.915 1.00 50.34 233 GLY A O 1
ATOM 1761 N N . GLY A 1 234 ? 3.308 -6.506 -27.585 1.00 58.00 234 GLY A N 1
ATOM 1762 C CA . GLY A 1 234 ? 1.892 -6.280 -27.317 1.00 58.00 234 GLY A CA 1
ATOM 1763 C C . GLY A 1 234 ? 1.475 -6.809 -25.947 1.00 58.00 234 GLY A C 1
ATOM 1764 O O . GLY A 1 234 ? 0.766 -6.116 -25.228 1.00 58.00 234 GLY A O 1
ATOM 1765 N N . LEU A 1 235 ? 1.980 -7.976 -25.538 1.00 55.41 235 LEU A N 1
ATOM 1766 C CA . LEU A 1 235 ? 1.775 -8.534 -24.203 1.00 55.41 235 LEU A CA 1
ATOM 1767 C C . LEU A 1 235 ? 2.391 -7.634 -23.131 1.00 55.41 235 LEU A C 1
ATOM 1769 O O . LEU A 1 235 ? 1.743 -7.366 -22.130 1.00 55.41 235 LEU A O 1
ATOM 1773 N N . GLY A 1 236 ? 3.601 -7.115 -23.339 1.00 56.12 236 GLY A N 1
ATOM 1774 C CA . GLY A 1 236 ? 4.225 -6.186 -22.399 1.00 56.12 236 GLY A CA 1
ATOM 1775 C C . GLY A 1 236 ? 3.480 -4.853 -22.286 1.00 56.12 236 GLY A C 1
ATOM 1776 O O . GLY A 1 236 ? 3.283 -4.366 -21.176 1.00 56.12 236 GLY A O 1
ATOM 1777 N N . VAL A 1 237 ? 2.993 -4.297 -23.402 1.00 63.47 237 VAL A N 1
ATOM 1778 C CA . VAL A 1 237 ? 2.117 -3.110 -23.399 1.00 63.47 237 VAL A CA 1
ATOM 1779 C C . VAL A 1 237 ? 0.796 -3.415 -22.693 1.00 63.47 237 VAL A C 1
ATOM 1781 O O . VAL A 1 237 ? 0.359 -2.626 -21.861 1.00 63.47 237 VAL A O 1
ATOM 1784 N N . ALA A 1 238 ? 0.186 -4.569 -22.965 1.00 61.97 238 ALA A N 1
ATOM 1785 C CA . ALA A 1 238 ? -1.045 -5.000 -22.313 1.00 61.97 238 ALA A CA 1
ATOM 1786 C C . ALA A 1 238 ? -0.850 -5.198 -20.804 1.00 61.97 238 ALA A C 1
ATOM 1788 O O . ALA A 1 238 ? -1.692 -4.758 -20.031 1.00 61.97 238 ALA A O 1
ATOM 1789 N N . LEU A 1 239 ? 0.271 -5.783 -20.372 1.00 55.69 239 LEU A N 1
ATOM 1790 C CA . LEU A 1 239 ? 0.622 -5.952 -18.960 1.00 55.69 239 LEU A CA 1
ATOM 1791 C C . LEU A 1 239 ? 0.908 -4.611 -18.276 1.00 55.69 239 LEU A C 1
ATOM 1793 O O . LEU A 1 239 ? 0.445 -4.397 -17.163 1.00 55.69 239 LEU A O 1
ATOM 1797 N N . ALA A 1 240 ? 1.606 -3.681 -18.934 1.00 60.56 240 ALA A N 1
ATOM 1798 C CA . ALA A 1 240 ? 1.814 -2.329 -18.409 1.00 60.56 240 ALA A CA 1
ATOM 1799 C C . ALA A 1 240 ? 0.502 -1.537 -18.316 1.00 60.56 240 ALA A C 1
ATOM 1801 O O . ALA A 1 240 ? 0.280 -0.841 -17.328 1.00 60.56 240 ALA A O 1
ATOM 1802 N N . ALA A 1 241 ? -0.376 -1.656 -19.315 1.00 66.19 241 ALA A N 1
ATOM 1803 C CA . ALA A 1 241 ? -1.705 -1.058 -19.286 1.00 66.19 241 ALA A CA 1
ATOM 1804 C C . ALA A 1 241 ? -2.567 -1.688 -18.184 1.00 66.19 241 ALA A C 1
ATOM 1806 O O . ALA A 1 241 ? -3.257 -0.972 -17.467 1.00 66.19 241 ALA A O 1
ATOM 1807 N N . LEU A 1 242 ? -2.496 -3.011 -18.003 1.00 64.75 242 LEU A N 1
ATOM 1808 C CA . LEU A 1 242 ? -3.175 -3.715 -16.920 1.00 64.75 242 LEU A CA 1
ATOM 1809 C C . LEU A 1 242 ? -2.659 -3.248 -15.556 1.00 64.75 242 LEU A C 1
ATOM 1811 O O . LEU A 1 242 ? -3.469 -2.962 -14.687 1.00 64.75 242 LEU A O 1
ATOM 1815 N N . ALA A 1 243 ? -1.343 -3.111 -15.385 1.00 64.75 243 ALA A N 1
ATOM 1816 C CA . ALA A 1 243 ? -0.718 -2.657 -14.143 1.00 64.75 243 ALA A CA 1
ATOM 1817 C C . ALA A 1 243 ? -1.019 -1.187 -13.811 1.00 64.75 243 ALA A C 1
ATOM 1819 O O . ALA A 1 243 ? -1.033 -0.825 -12.640 1.00 64.75 243 ALA A O 1
ATOM 1820 N N . ALA A 1 244 ? -1.271 -0.350 -14.822 1.00 67.75 244 ALA A N 1
ATOM 1821 C CA . ALA A 1 244 ? -1.614 1.061 -14.644 1.00 67.75 244 ALA A CA 1
ATOM 1822 C C . ALA A 1 244 ? -3.120 1.312 -14.440 1.00 67.75 244 ALA A C 1
ATOM 1824 O O . ALA A 1 244 ? -3.505 2.410 -14.042 1.00 67.75 244 ALA A O 1
ATOM 1825 N N . ARG A 1 245 ? -3.988 0.325 -14.713 1.00 77.00 245 ARG A N 1
ATOM 1826 C CA . ARG A 1 245 ? -5.435 0.467 -14.497 1.00 77.00 245 ARG A CA 1
ATOM 1827 C C . ARG A 1 245 ? -5.741 0.571 -13.007 1.00 77.00 245 ARG A C 1
ATOM 1829 O O . ARG A 1 245 ? -5.514 -0.374 -12.259 1.00 77.00 245 ARG A O 1
ATOM 1836 N N . ARG A 1 246 ? -6.309 1.692 -12.587 1.00 80.88 246 ARG A N 1
ATOM 1837 C CA . ARG A 1 246 ? -6.899 1.819 -11.254 1.00 80.88 246 ARG A CA 1
ATOM 1838 C C . ARG A 1 246 ? -8.260 1.124 -11.242 1.00 80.88 246 ARG A C 1
ATOM 1840 O O . ARG A 1 246 ? -8.950 1.100 -12.263 1.00 80.88 246 ARG A O 1
ATOM 1847 N N . ALA A 1 247 ? -8.604 0.493 -10.124 1.00 86.56 247 ALA A N 1
ATOM 1848 C CA . ALA A 1 247 ? -9.934 -0.074 -9.945 1.00 86.56 247 ALA A CA 1
ATOM 1849 C C . ALA A 1 247 ? -10.921 1.065 -9.669 1.00 86.56 247 ALA A C 1
ATOM 1851 O O . ALA A 1 247 ? -10.634 1.944 -8.858 1.00 86.56 247 ALA A O 1
ATOM 1852 N N . GLU A 1 248 ? -12.073 1.037 -10.328 1.00 92.62 248 GLU A N 1
ATOM 1853 C CA . GLU A 1 248 ? -13.147 2.008 -10.136 1.00 92.62 248 GLU A CA 1
ATOM 1854 C C . GLU A 1 248 ? -14.499 1.303 -10.262 1.00 92.62 248 GLU A C 1
ATOM 1856 O O . GLU A 1 248 ? -14.651 0.375 -11.063 1.00 92.62 248 GLU A O 1
ATOM 1861 N N . VAL A 1 249 ? -15.476 1.734 -9.467 1.00 92.25 249 VAL A N 1
ATOM 1862 C CA . VAL A 1 249 ? -16.877 1.331 -9.609 1.00 92.25 249 VAL A CA 1
ATOM 1863 C C . VAL A 1 249 ? -17.784 2.544 -9.420 1.00 92.25 249 VAL A C 1
ATOM 1865 O O . VAL A 1 249 ? -17.713 3.226 -8.399 1.00 92.25 249 VAL A O 1
ATOM 1868 N N . ALA A 1 250 ? -18.637 2.797 -10.411 1.00 91.19 250 ALA A N 1
ATOM 1869 C CA . ALA A 1 250 ? -19.701 3.793 -10.352 1.00 91.19 250 ALA A CA 1
ATOM 1870 C C . ALA A 1 250 ? -20.950 3.172 -9.716 1.00 91.19 250 ALA A C 1
ATOM 1872 O O . ALA A 1 250 ? -21.378 2.085 -10.114 1.00 91.19 250 ALA A O 1
ATOM 1873 N N . LEU A 1 251 ? -21.526 3.846 -8.722 1.00 87.69 251 LEU A N 1
ATOM 1874 C CA . LEU A 1 251 ? -22.632 3.330 -7.906 1.00 87.69 251 LEU A CA 1
ATOM 1875 C C . LEU A 1 251 ? -23.885 4.203 -8.002 1.00 87.69 251 LEU A C 1
ATOM 1877 O O . LEU A 1 251 ? -24.802 4.063 -7.196 1.00 87.69 251 LEU A O 1
ATOM 1881 N N . GLY A 1 252 ? -23.938 5.089 -8.996 1.00 83.56 252 GLY A N 1
ATOM 1882 C CA . GLY A 1 252 ? -24.947 6.129 -9.096 1.00 83.56 252 GLY A CA 1
ATOM 1883 C C . GLY A 1 252 ? -24.415 7.410 -8.455 1.00 83.56 252 GLY A C 1
ATOM 1884 O O . GLY A 1 252 ? -23.555 8.042 -9.056 1.00 83.56 252 GLY A O 1
ATOM 1885 N N . PRO A 1 253 ? -24.887 7.828 -7.267 1.00 81.44 253 PRO A N 1
ATOM 1886 C CA . PRO A 1 253 ? -24.557 9.149 -6.719 1.00 81.44 253 PRO A CA 1
ATOM 1887 C C . PRO A 1 253 ? -23.061 9.361 -6.426 1.00 81.44 253 PRO A C 1
ATOM 1889 O O . PRO A 1 253 ? -22.625 10.491 -6.212 1.00 81.44 253 PRO A O 1
ATOM 1892 N N . PHE A 1 254 ? -22.268 8.291 -6.408 1.00 89.81 254 PHE A N 1
ATOM 1893 C CA . PHE A 1 254 ? -20.830 8.347 -6.198 1.00 89.81 254 PHE A CA 1
ATOM 1894 C C . PHE A 1 254 ? -20.108 7.188 -6.885 1.00 89.81 254 PHE A C 1
ATOM 1896 O O . PHE A 1 254 ? -20.704 6.171 -7.249 1.00 89.81 254 PHE A O 1
ATOM 1903 N N . SER A 1 255 ? -18.793 7.330 -6.993 1.00 92.81 255 SER A N 1
ATOM 1904 C CA . SER A 1 255 ? -17.862 6.295 -7.425 1.00 92.81 255 SER A CA 1
ATOM 1905 C C . SER A 1 255 ? -16.845 5.990 -6.328 1.00 92.81 255 SER A C 1
ATOM 1907 O O . SER A 1 255 ? -16.390 6.902 -5.630 1.00 92.81 255 SER A O 1
ATOM 1909 N N . LEU A 1 256 ? -16.437 4.725 -6.224 1.00 95.50 256 LEU A N 1
ATOM 1910 C CA . LEU A 1 256 ? -15.234 4.336 -5.489 1.00 95.50 256 LEU A CA 1
ATOM 1911 C C . LEU A 1 256 ? -14.073 4.200 -6.469 1.00 95.50 256 LEU A C 1
ATOM 1913 O O . LEU A 1 256 ? -14.188 3.452 -7.438 1.00 95.50 256 LEU A O 1
ATOM 1917 N N . ILE A 1 257 ? -12.961 4.883 -6.202 1.00 95.06 257 ILE A N 1
ATOM 1918 C CA . ILE A 1 257 ? -11.777 4.904 -7.070 1.00 95.06 257 ILE A CA 1
ATOM 1919 C C . ILE A 1 257 ? -10.550 4.537 -6.240 1.00 95.06 257 ILE A C 1
ATOM 1921 O O . ILE A 1 257 ? -10.240 5.215 -5.267 1.00 95.06 257 ILE A O 1
ATOM 1925 N N . GLU A 1 258 ? -9.810 3.496 -6.615 1.00 94.81 258 GLU A N 1
ATOM 1926 C CA . GLU A 1 258 ? -8.512 3.219 -5.994 1.00 94.81 258 GLU A CA 1
ATOM 1927 C C . GLU A 1 258 ? -7.496 4.284 -6.430 1.00 94.81 258 GLU A C 1
ATOM 1929 O O . GLU A 1 258 ? -7.121 4.361 -7.600 1.00 94.81 258 GLU A O 1
ATOM 1934 N N . VAL A 1 259 ? -7.049 5.118 -5.490 1.00 95.00 259 VAL A N 1
ATOM 1935 C CA . VAL A 1 259 ? -6.179 6.273 -5.762 1.00 95.00 259 VAL A CA 1
ATOM 1936 C C . VAL A 1 259 ? -4.714 6.010 -5.437 1.00 95.00 259 VAL A C 1
ATOM 1938 O O . VAL A 1 259 ? -3.840 6.568 -6.100 1.00 95.00 259 VAL A O 1
ATOM 1941 N N . ALA A 1 260 ? -4.431 5.103 -4.501 1.00 93.31 260 ALA A N 1
ATOM 1942 C CA . ALA A 1 260 ? -3.074 4.661 -4.216 1.00 93.31 260 ALA A CA 1
ATOM 1943 C C . ALA A 1 260 ? -3.026 3.193 -3.790 1.00 93.31 260 ALA A C 1
ATOM 1945 O O . ALA A 1 260 ? -3.961 2.659 -3.192 1.00 93.31 260 ALA A O 1
ATOM 1946 N N . ARG A 1 261 ? -1.882 2.557 -4.055 1.00 91.12 261 ARG A N 1
ATOM 1947 C CA . ARG A 1 261 ? -1.547 1.229 -3.546 1.00 91.12 261 ARG A CA 1
ATOM 1948 C C . ARG A 1 261 ? -0.096 1.216 -3.097 1.00 91.12 261 ARG A C 1
ATOM 1950 O O . ARG A 1 261 ? 0.797 1.482 -3.899 1.00 91.12 261 ARG A O 1
ATOM 1957 N N . VAL A 1 262 ? 0.141 0.888 -1.833 1.00 92.69 262 VAL A N 1
ATOM 1958 C CA . VAL A 1 262 ? 1.490 0.821 -1.252 1.00 92.69 262 VAL A CA 1
ATOM 1959 C C . VAL A 1 262 ? 1.674 -0.469 -0.466 1.00 92.69 262 VAL A C 1
ATOM 1961 O O . VAL A 1 262 ? 0.705 -1.090 -0.039 1.00 92.69 262 VAL A O 1
ATOM 1964 N N . GLY A 1 263 ? 2.920 -0.898 -0.295 1.00 92.00 263 GLY A N 1
ATOM 1965 C CA . GLY A 1 263 ? 3.264 -1.979 0.627 1.00 92.00 263 GLY A CA 1
ATOM 1966 C C . GLY A 1 263 ? 3.787 -1.413 1.942 1.00 92.00 263 GLY A C 1
ATOM 1967 O O . GLY A 1 263 ? 4.530 -0.432 1.934 1.00 92.00 263 GLY A O 1
ATOM 1968 N N . THR A 1 264 ? 3.453 -2.064 3.052 1.00 89.25 264 THR A N 1
ATOM 1969 C CA . THR A 1 264 ? 4.029 -1.783 4.382 1.00 89.25 264 THR A CA 1
ATOM 1970 C C . THR A 1 264 ? 5.462 -2.274 4.532 1.00 89.25 264 THR A C 1
ATOM 1972 O O . THR A 1 264 ? 6.155 -1.860 5.452 1.00 89.25 264 THR A O 1
ATOM 1975 N N . GLY A 1 265 ? 5.912 -3.168 3.646 1.00 88.38 265 GLY A N 1
ATOM 1976 C CA . GLY A 1 265 ? 7.150 -3.927 3.834 1.00 88.38 265 GLY A CA 1
ATOM 1977 C C . GLY A 1 265 ? 7.001 -5.101 4.813 1.00 88.38 265 GLY A C 1
ATOM 1978 O O . GLY A 1 265 ? 7.924 -5.904 4.923 1.00 88.38 265 GLY A O 1
ATOM 1979 N N . HIS A 1 266 ? 5.832 -5.253 5.448 1.00 89.88 266 HIS A N 1
ATOM 1980 C CA . HIS A 1 266 ? 5.522 -6.273 6.454 1.00 89.88 266 HIS A CA 1
ATOM 1981 C C . HIS A 1 266 ? 4.249 -7.033 6.063 1.00 89.88 266 HIS A C 1
ATOM 1983 O O . HIS A 1 266 ? 3.238 -6.433 5.721 1.00 89.88 266 HIS A O 1
ATOM 1989 N N . GLN A 1 267 ? 4.247 -8.363 6.121 1.00 85.00 267 GLN A N 1
ATOM 1990 C CA . GLN A 1 267 ? 3.021 -9.129 5.840 1.00 85.00 267 GLN A CA 1
ATOM 1991 C C . GLN A 1 267 ? 2.006 -9.023 6.991 1.00 85.00 267 GLN A C 1
ATOM 1993 O O . GLN A 1 267 ? 2.378 -8.720 8.124 1.00 85.00 267 GLN A O 1
ATOM 1998 N N . ARG A 1 268 ? 0.743 -9.384 6.714 1.00 83.81 268 ARG A N 1
ATOM 1999 C CA . ARG A 1 268 ? -0.383 -9.348 7.665 1.00 83.81 268 ARG A CA 1
ATOM 2000 C C . ARG A 1 268 ? -0.605 -7.956 8.263 1.00 83.81 268 ARG A C 1
ATOM 2002 O O . ARG A 1 268 ? -0.481 -7.769 9.466 1.00 83.81 268 ARG A O 1
ATOM 2009 N N . ALA A 1 269 ? -0.911 -6.985 7.407 1.00 90.56 269 ALA A N 1
ATOM 2010 C CA . ALA A 1 269 ? -1.512 -5.736 7.865 1.00 90.56 269 ALA A CA 1
ATOM 2011 C C . ALA A 1 269 ? -2.981 -6.022 8.209 1.00 90.56 269 ALA A C 1
ATOM 2013 O O . ALA A 1 269 ? -3.680 -6.601 7.380 1.00 90.56 269 ALA A O 1
ATOM 2014 N N . GLU A 1 270 ? -3.434 -5.686 9.413 1.00 89.62 270 GLU A N 1
ATOM 2015 C CA . GLU A 1 270 ? -4.773 -6.070 9.903 1.00 89.62 270 GLU A CA 1
ATOM 2016 C C . GLU A 1 270 ? -5.527 -4.842 10.425 1.00 89.62 270 GLU A C 1
ATOM 2018 O O . GLU A 1 270 ? -6.539 -4.472 9.847 1.00 89.62 270 GLU A O 1
ATOM 2023 N N . HIS A 1 271 ? -4.987 -4.119 11.408 1.00 92.62 271 HIS A N 1
ATOM 2024 C CA . HIS A 1 271 ? -5.688 -2.976 12.011 1.00 92.62 271 HIS A CA 1
ATOM 2025 C C . HIS A 1 271 ? -5.235 -1.645 11.412 1.00 92.62 271 HIS A C 1
ATOM 2027 O O . HIS A 1 271 ? -4.034 -1.398 11.259 1.00 92.62 271 HIS A O 1
ATOM 2033 N N . LEU A 1 272 ? -6.198 -0.781 11.089 1.00 96.25 272 LEU A N 1
ATOM 2034 C CA . LEU A 1 272 ? -5.983 0.507 10.434 1.00 96.25 272 LEU A CA 1
ATOM 2035 C C . LEU A 1 272 ? -6.813 1.569 11.132 1.00 96.25 272 LEU A C 1
ATOM 2037 O O . LEU A 1 272 ? -7.962 1.319 11.475 1.00 96.25 272 LEU A O 1
ATOM 2041 N N . THR A 1 273 ? -6.283 2.778 11.230 1.00 97.19 273 THR A N 1
ATOM 2042 C CA . THR A 1 273 ? -7.100 3.945 11.557 1.00 97.19 273 THR A CA 1
ATOM 2043 C C . THR A 1 273 ? -6.538 5.167 10.863 1.00 97.19 273 THR A C 1
ATOM 2045 O O . THR A 1 273 ? -5.319 5.331 10.735 1.00 97.19 273 THR A O 1
ATOM 2048 N N . PHE A 1 274 ? -7.427 6.049 10.428 1.00 97.31 274 PHE A N 1
ATOM 2049 C CA . PHE A 1 274 ? -7.024 7.399 10.080 1.00 97.31 274 PHE A CA 1
ATOM 2050 C C . PHE A 1 274 ? -6.879 8.245 11.345 1.00 97.31 274 PHE A C 1
ATOM 2052 O O . PHE A 1 274 ? -7.511 7.986 12.367 1.00 97.31 274 PHE A O 1
ATOM 2059 N N . ALA A 1 275 ? -6.032 9.264 11.263 1.00 95.06 275 ALA A N 1
ATOM 2060 C CA . ALA A 1 275 ? -5.838 10.263 12.301 1.00 95.06 275 ALA A CA 1
ATOM 2061 C C . ALA A 1 275 ? -5.571 11.636 11.672 1.00 95.06 275 ALA A C 1
ATOM 2063 O O . ALA A 1 275 ? -5.351 11.755 10.459 1.00 95.06 275 ALA A O 1
ATOM 2064 N N . ASN A 1 276 ? -5.576 12.682 12.503 1.00 92.94 276 ASN A N 1
ATOM 2065 C CA . ASN A 1 276 ? -5.303 14.059 12.081 1.00 92.94 276 ASN A CA 1
ATOM 2066 C C . ASN A 1 276 ? -6.200 14.512 10.902 1.00 92.94 276 ASN A C 1
ATOM 2068 O O . ASN A 1 276 ? -5.705 15.013 9.890 1.00 92.94 276 ASN A O 1
ATOM 2072 N N . GLY A 1 277 ? -7.511 14.242 10.996 1.00 90.75 277 GLY A N 1
ATOM 2073 C CA . GLY A 1 277 ? -8.494 14.560 9.949 1.00 90.75 277 GLY A CA 1
ATOM 2074 C C . GLY A 1 277 ? -8.220 13.856 8.615 1.00 90.75 277 GLY A C 1
ATOM 2075 O O . GLY A 1 277 ? -8.304 14.473 7.555 1.00 90.75 277 GLY A O 1
ATOM 2076 N N . GLY A 1 278 ? -7.765 12.600 8.656 1.00 93.81 278 GLY A N 1
ATOM 2077 C CA . GLY A 1 278 ? -7.447 11.815 7.458 1.00 93.81 278 GLY A CA 1
ATOM 2078 C C . GLY A 1 278 ? -6.104 12.145 6.797 1.00 93.81 278 GLY A C 1
ATOM 2079 O O . GLY A 1 278 ? -5.829 11.659 5.702 1.00 93.81 278 GLY A O 1
ATOM 2080 N N . ARG A 1 279 ? -5.249 12.969 7.421 1.00 95.94 279 ARG A N 1
ATOM 2081 C CA . ARG A 1 279 ? -3.895 13.284 6.912 1.00 95.94 279 ARG A CA 1
ATOM 2082 C C . ARG A 1 279 ? -2.836 12.263 7.313 1.00 95.94 279 ARG A C 1
ATOM 2084 O O . ARG A 1 279 ? -1.733 12.274 6.764 1.00 95.94 279 ARG A O 1
ATOM 2091 N N . LEU A 1 280 ? -3.153 11.403 8.270 1.00 97.31 280 LEU A N 1
ATOM 2092 C CA . LEU A 1 280 ? -2.302 10.310 8.704 1.00 97.31 280 LEU A CA 1
ATOM 2093 C C . LEU A 1 280 ? -3.100 9.009 8.637 1.00 97.31 280 LEU A C 1
ATOM 2095 O O . LEU A 1 280 ? -4.252 8.972 9.061 1.00 97.31 280 LEU A O 1
ATOM 2099 N N . LEU A 1 281 ? -2.478 7.956 8.127 1.00 98.25 281 LEU A N 1
ATOM 2100 C CA . LEU A 1 281 ? -2.984 6.593 8.182 1.00 98.25 281 LEU A CA 1
ATOM 2101 C C . LEU A 1 281 ? -2.011 5.763 9.015 1.00 98.25 281 LEU A C 1
ATOM 2103 O O . LEU A 1 281 ? -0.833 5.660 8.677 1.00 98.25 281 LEU A O 1
ATOM 2107 N N . ALA A 1 282 ? -2.506 5.177 10.095 1.00 98.19 282 ALA A N 1
ATOM 2108 C CA . ALA A 1 282 ? -1.751 4.277 10.945 1.00 98.19 282 ALA A CA 1
ATOM 2109 C C . ALA A 1 282 ? -2.148 2.828 10.632 1.00 98.19 282 ALA A C 1
ATOM 2111 O O . ALA A 1 282 ? -3.326 2.532 10.432 1.00 98.19 282 ALA A O 1
ATOM 2112 N N . VAL A 1 283 ? -1.158 1.937 10.556 1.00 97.94 283 VAL A N 1
ATOM 2113 C CA . VAL A 1 283 ? -1.330 0.534 10.165 1.00 97.94 283 VAL A CA 1
ATOM 2114 C C . VAL A 1 283 ? -0.550 -0.367 11.115 1.00 97.94 283 VAL A C 1
ATOM 2116 O O . VAL A 1 283 ? 0.674 -0.270 11.213 1.00 97.94 283 VAL A O 1
ATOM 2119 N N . ALA A 1 284 ? -1.239 -1.293 11.770 1.00 96.81 284 ALA A N 1
ATOM 2120 C CA . ALA A 1 284 ? -0.620 -2.325 12.586 1.00 96.81 284 ALA A CA 1
ATOM 2121 C C . ALA A 1 284 ? -0.278 -3.563 11.745 1.00 96.81 284 ALA A C 1
ATOM 2123 O O . ALA A 1 284 ? -1.095 -4.052 10.960 1.00 96.81 284 ALA A O 1
ATOM 2124 N N . CYS A 1 285 ? 0.925 -4.103 11.949 1.00 95.62 285 CYS A N 1
ATOM 2125 C CA . CYS A 1 285 ? 1.385 -5.356 11.349 1.00 95.62 285 CYS A CA 1
ATOM 2126 C C . CYS A 1 285 ? 1.704 -6.368 12.468 1.00 95.62 285 CYS A C 1
ATOM 2128 O O . CYS A 1 285 ? 2.864 -6.468 12.892 1.00 95.62 285 CYS A O 1
ATOM 2130 N N . PRO A 1 286 ? 0.704 -7.125 12.972 1.00 92.62 286 PRO A N 1
ATOM 2131 C CA . PRO A 1 286 ? 0.835 -7.908 14.201 1.00 92.62 286 PRO A CA 1
ATOM 2132 C C . PRO A 1 286 ? 1.953 -8.947 14.179 1.00 92.62 286 PRO A C 1
ATOM 2134 O O . PRO A 1 286 ? 2.672 -9.112 15.161 1.00 92.62 286 PRO A O 1
ATOM 2137 N N . ARG A 1 287 ? 2.155 -9.613 13.036 1.00 90.12 287 ARG A N 1
ATOM 2138 C CA . ARG A 1 287 ? 3.185 -10.652 12.879 1.00 90.12 287 ARG A CA 1
ATOM 2139 C C . ARG A 1 287 ? 4.609 -10.141 13.112 1.00 90.12 287 ARG A C 1
ATOM 2141 O O . ARG A 1 287 ? 5.461 -10.926 13.514 1.00 90.12 287 ARG A O 1
ATOM 2148 N N . TYR A 1 288 ? 4.859 -8.870 12.817 1.00 91.75 288 TYR A N 1
ATOM 2149 C CA . TYR A 1 288 ? 6.190 -8.267 12.877 1.00 91.75 288 TYR A CA 1
ATOM 2150 C C . TYR A 1 288 ? 6.337 -7.277 14.030 1.00 91.75 288 TYR A C 1
ATOM 2152 O O . TYR A 1 288 ? 7.406 -6.692 14.162 1.00 91.75 288 TYR A O 1
ATOM 2160 N N . GLN A 1 289 ? 5.284 -7.086 14.839 1.00 95.31 289 GLN A N 1
ATOM 2161 C CA . GLN A 1 289 ? 5.266 -6.117 15.940 1.00 95.31 289 GLN A CA 1
ATOM 2162 C C . GLN A 1 289 ? 5.639 -4.717 15.432 1.00 95.31 289 GLN A C 1
ATOM 2164 O O . GLN A 1 289 ? 6.564 -4.072 15.921 1.00 95.31 289 GLN A O 1
ATOM 2169 N N . ARG A 1 290 ? 4.959 -4.269 14.370 1.00 96.12 290 ARG A N 1
ATOM 2170 C CA . ARG A 1 290 ? 5.214 -2.961 13.751 1.00 96.12 290 ARG A CA 1
ATOM 2171 C C . ARG A 1 290 ? 3.961 -2.107 13.726 1.00 96.12 290 ARG A C 1
ATOM 2173 O O . ARG A 1 290 ? 2.874 -2.609 13.433 1.00 96.12 290 ARG A O 1
ATOM 2180 N N . LEU A 1 291 ? 4.160 -0.815 13.954 1.00 97.44 291 LEU A N 1
ATOM 2181 C CA . LEU A 1 291 ? 3.223 0.253 13.636 1.00 97.44 291 LEU A CA 1
ATOM 2182 C C . LEU A 1 291 ? 3.815 1.078 12.491 1.00 97.44 291 LEU A C 1
ATOM 2184 O O . LEU A 1 291 ? 4.838 1.740 12.654 1.00 97.44 291 LEU A O 1
ATOM 2188 N N . VAL A 1 292 ? 3.163 1.052 11.335 1.00 97.81 292 VAL A N 1
ATOM 2189 C CA . VAL A 1 292 ? 3.573 1.813 10.153 1.00 97.81 292 VAL A CA 1
ATOM 2190 C C . VAL A 1 292 ? 2.667 3.028 10.017 1.00 97.81 292 VAL A C 1
ATOM 2192 O O . VAL A 1 292 ? 1.447 2.887 9.959 1.00 97.81 292 VAL A O 1
ATOM 2195 N N . LEU A 1 293 ? 3.255 4.221 9.959 1.00 98.06 293 LEU A N 1
ATOM 2196 C CA . LEU A 1 293 ? 2.527 5.469 9.761 1.00 98.06 293 LEU A CA 1
ATOM 2197 C C . LEU A 1 293 ? 2.772 5.995 8.349 1.00 98.06 293 LEU A C 1
ATOM 2199 O O . LEU A 1 293 ? 3.917 6.161 7.925 1.00 98.06 293 LEU A O 1
ATOM 2203 N N . TYR A 1 294 ? 1.692 6.318 7.648 1.00 98.19 294 TYR A N 1
ATOM 2204 C CA . TYR A 1 294 ? 1.712 6.973 6.349 1.00 98.19 294 TYR A CA 1
ATOM 2205 C C . TYR A 1 294 ? 1.129 8.373 6.444 1.00 98.19 294 TYR A C 1
ATOM 2207 O O . TYR A 1 294 ? 0.060 8.580 7.019 1.00 98.19 294 TYR A O 1
ATOM 2215 N N . ARG A 1 295 ? 1.793 9.335 5.811 1.00 97.81 295 ARG A N 1
ATOM 2216 C CA . ARG A 1 295 ? 1.196 10.628 5.501 1.00 97.81 295 ARG A CA 1
ATOM 2217 C C . ARG A 1 295 ? 0.322 10.465 4.266 1.00 97.81 295 ARG A C 1
ATOM 2219 O O . ARG A 1 295 ? 0.786 9.986 3.234 1.00 97.81 295 ARG A O 1
ATOM 2226 N N . VAL A 1 296 ? -0.930 10.883 4.382 1.00 97.69 296 VAL A N 1
ATOM 2227 C CA . VAL A 1 296 ? -1.860 10.949 3.258 1.00 97.69 296 VAL A CA 1
ATOM 2228 C C . VAL A 1 296 ? -1.708 12.330 2.634 1.00 97.69 296 VAL A C 1
ATOM 2230 O O . VAL A 1 296 ? -2.062 13.337 3.251 1.00 97.69 296 VAL A O 1
ATOM 2233 N N . THR A 1 297 ? -1.143 12.397 1.436 1.00 96.50 297 THR A N 1
ATOM 2234 C CA . THR A 1 297 ? -0.843 13.670 0.764 1.00 96.50 297 THR A CA 1
ATOM 2235 C C . THR A 1 297 ? -2.112 14.340 0.230 1.00 96.50 297 THR A C 1
ATOM 2237 O O . THR A 1 297 ? -3.197 13.750 0.215 1.00 96.50 297 THR A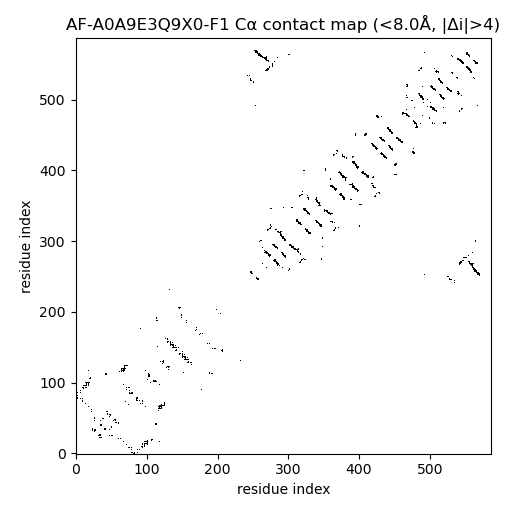 O 1
ATOM 2240 N N . GLU A 1 298 ? -1.997 15.590 -0.220 1.00 92.00 298 GLU A N 1
ATOM 2241 C CA . GLU A 1 298 ? -3.095 16.299 -0.896 1.00 92.00 298 GLU A CA 1
ATOM 2242 C C . GLU A 1 298 ? -3.468 15.641 -2.235 1.00 92.00 298 GLU A C 1
ATOM 2244 O O . GLU A 1 298 ? -4.637 15.621 -2.599 1.00 92.00 298 GLU A O 1
ATOM 2249 N N . SER A 1 299 ? -2.505 15.015 -2.922 1.00 91.19 299 SER A N 1
ATOM 2250 C CA . SER A 1 299 ? -2.731 14.233 -4.147 1.00 91.19 299 SER A CA 1
ATOM 2251 C C . SER A 1 299 ? -3.221 12.802 -3.888 1.00 91.19 299 SER A C 1
ATOM 2253 O O . SER A 1 299 ? -3.262 11.993 -4.812 1.00 91.19 299 SER A O 1
ATOM 2255 N N . GLU A 1 300 ? -3.592 12.487 -2.641 1.00 92.50 300 GLU A N 1
ATOM 2256 C CA . GLU A 1 300 ? -4.120 11.181 -2.226 1.00 92.50 300 GLU A CA 1
ATOM 2257 C C . GLU A 1 300 ? -3.162 10.021 -2.510 1.00 92.50 300 GLU A C 1
ATOM 2259 O O . GLU A 1 300 ? -3.561 8.907 -2.850 1.00 92.50 300 GLU A O 1
ATOM 2264 N N . SER A 1 301 ? -1.870 10.285 -2.337 1.00 94.31 301 SER A N 1
ATOM 2265 C CA . SER A 1 301 ? -0.837 9.264 -2.227 1.00 94.31 301 SER A CA 1
ATOM 2266 C C . SER A 1 301 ? -0.530 8.959 -0.757 1.00 94.31 301 SER A C 1
ATOM 2268 O O . SER A 1 301 ? -0.868 9.723 0.152 1.00 94.31 301 SER A O 1
ATOM 2270 N N . LEU A 1 302 ? 0.109 7.811 -0.522 1.00 95.88 302 LEU A N 1
ATOM 2271 C CA . LEU A 1 302 ? 0.597 7.403 0.793 1.00 95.88 302 LEU A CA 1
ATOM 2272 C C . LEU A 1 302 ? 2.122 7.485 0.813 1.00 95.88 302 LEU A C 1
ATOM 2274 O O . LEU A 1 302 ? 2.801 6.728 0.120 1.00 95.88 302 LEU A O 1
ATOM 2278 N N . GLU A 1 303 ? 2.656 8.380 1.636 1.00 96.50 303 GLU A N 1
ATOM 2279 C CA . GLU A 1 303 ? 4.092 8.522 1.875 1.00 96.50 303 GLU A CA 1
ATOM 2280 C C . GLU A 1 303 ? 4.446 7.924 3.232 1.00 96.50 303 GLU A C 1
ATOM 2282 O O . GLU A 1 303 ? 3.819 8.252 4.239 1.00 96.50 303 GLU A O 1
ATOM 2287 N N . LEU A 1 304 ? 5.446 7.042 3.284 1.00 96.88 304 LEU A N 1
ATOM 2288 C CA . LEU A 1 304 ? 5.891 6.455 4.547 1.00 96.88 304 LEU A CA 1
ATOM 2289 C C . LEU A 1 304 ? 6.431 7.560 5.469 1.00 96.88 304 LEU A C 1
ATOM 2291 O O . LEU A 1 304 ? 7.457 8.170 5.172 1.00 96.88 304 LEU A O 1
ATOM 2295 N N . ALA A 1 305 ? 5.751 7.799 6.589 1.00 95.12 305 ALA A N 1
ATOM 2296 C CA . ALA A 1 305 ? 6.164 8.774 7.592 1.00 95.12 305 ALA A CA 1
ATOM 2297 C C . ALA A 1 305 ? 7.143 8.146 8.590 1.00 95.12 305 ALA A C 1
ATOM 2299 O O . ALA A 1 305 ? 8.226 8.688 8.816 1.00 95.12 305 ALA A O 1
ATOM 2300 N N . CYS A 1 306 ? 6.789 6.993 9.162 1.00 95.62 306 CYS A N 1
ATOM 2301 C CA . CYS A 1 306 ? 7.683 6.211 10.010 1.00 95.62 306 CYS A CA 1
ATOM 2302 C C . CYS A 1 306 ? 7.231 4.748 10.123 1.00 95.62 306 CYS A C 1
ATOM 2304 O O . CYS A 1 306 ? 6.112 4.388 9.765 1.00 95.62 306 CYS A O 1
ATOM 2306 N N . ASP A 1 307 ? 8.139 3.906 10.611 1.00 96.88 307 ASP A N 1
ATOM 2307 C CA . ASP A 1 307 ? 7.907 2.483 10.847 1.00 96.88 307 ASP A CA 1
ATOM 2308 C C . ASP A 1 307 ? 8.483 2.115 12.225 1.00 96.88 307 ASP A C 1
ATOM 2310 O O . ASP A 1 307 ? 9.704 2.027 12.414 1.00 96.88 307 ASP A O 1
ATOM 2314 N N . VAL A 1 308 ? 7.588 1.986 13.202 1.00 96.5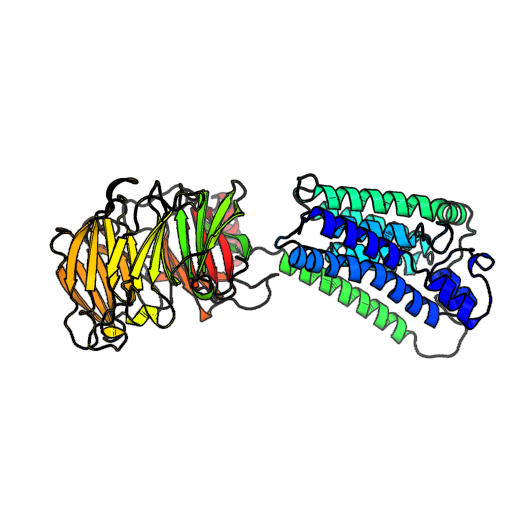0 308 VAL A N 1
ATOM 2315 C CA . VAL A 1 308 ? 7.875 1.949 14.640 1.00 96.50 308 VAL A CA 1
ATOM 2316 C C . VAL A 1 308 ? 7.847 0.499 15.141 1.00 96.50 308 VAL A C 1
ATOM 2318 O O . VAL A 1 308 ? 6.862 -0.205 14.904 1.00 96.50 308 VAL A O 1
ATOM 2321 N N . PRO A 1 309 ? 8.906 0.016 15.820 1.00 96.81 309 PRO A N 1
ATOM 2322 C CA . PRO A 1 309 ? 8.864 -1.272 16.505 1.00 96.81 309 PRO A CA 1
ATOM 2323 C C . PRO A 1 309 ? 7.958 -1.183 17.732 1.00 96.81 309 PRO A C 1
ATOM 2325 O O . PRO A 1 309 ? 8.026 -0.217 18.488 1.00 96.81 309 PRO A O 1
ATOM 2328 N N . LEU A 1 310 ? 7.144 -2.209 17.923 1.00 96.12 310 LEU A N 1
ATOM 2329 C CA . LEU A 1 310 ? 6.292 -2.399 19.086 1.00 96.12 310 LEU A CA 1
ATOM 2330 C C . LEU A 1 310 ? 6.894 -3.479 19.987 1.00 96.12 310 LEU A C 1
ATOM 2332 O O . LEU A 1 310 ? 7.584 -4.379 19.510 1.00 96.12 310 LEU A O 1
ATOM 2336 N N . GLU A 1 311 ? 6.632 -3.389 21.287 1.00 94.94 311 GLU A N 1
ATOM 2337 C CA . GLU A 1 311 ? 7.090 -4.392 22.256 1.00 94.94 311 GLU A CA 1
ATOM 2338 C C . GLU A 1 311 ? 6.174 -5.623 22.275 1.00 94.94 311 GLU A C 1
ATOM 2340 O O . GLU A 1 311 ? 6.627 -6.740 22.514 1.00 94.94 311 GLU A O 1
ATOM 2345 N N . GLY A 1 312 ? 4.882 -5.428 22.004 1.00 95.19 312 GLY A N 1
ATOM 2346 C CA . GLY A 1 312 ? 3.886 -6.489 21.929 1.00 95.19 312 GLY A CA 1
ATOM 2347 C C . GLY A 1 312 ? 3.341 -6.698 20.518 1.00 95.19 312 GLY A C 1
ATOM 2348 O O . GLY A 1 312 ? 3.618 -5.954 19.574 1.00 95.19 312 GLY A O 1
ATOM 2349 N N . ARG A 1 313 ? 2.516 -7.736 20.370 1.00 95.62 313 ARG A N 1
ATOM 2350 C CA . ARG A 1 313 ? 1.691 -7.937 19.179 1.00 95.62 313 ARG A CA 1
ATOM 2351 C C . ARG A 1 313 ? 0.543 -6.918 19.217 1.00 95.62 313 ARG A C 1
ATOM 2353 O O . ARG A 1 313 ? -0.271 -7.012 20.133 1.00 95.62 313 ARG A O 1
ATOM 2360 N N . PRO A 1 314 ? 0.441 -5.972 18.267 1.00 96.38 314 PRO A N 1
ATOM 2361 C CA . PRO A 1 314 ? -0.707 -5.077 18.211 1.00 96.38 314 PRO A CA 1
ATOM 2362 C C . PRO A 1 314 ? -1.988 -5.864 17.918 1.00 96.38 314 PRO A C 1
ATOM 2364 O O . PRO A 1 314 ? -1.989 -6.709 17.021 1.00 96.38 314 PRO A O 1
ATOM 2367 N N . MET A 1 315 ? -3.039 -5.561 18.676 1.00 95.31 315 MET A N 1
ATOM 2368 C CA . MET A 1 315 ? -4.360 -6.192 18.610 1.00 95.31 315 MET A CA 1
ATOM 2369 C C . MET A 1 315 ? -5.451 -5.236 18.136 1.00 95.31 315 MET A C 1
ATOM 2371 O O . MET A 1 315 ? -6.371 -5.649 17.452 1.00 95.31 315 MET A O 1
ATOM 2375 N N . ALA A 1 316 ? -5.332 -3.947 18.449 1.00 95.56 316 ALA A N 1
ATOM 2376 C CA . ALA A 1 316 ? -6.255 -2.927 17.969 1.00 95.56 316 ALA A CA 1
ATOM 2377 C C . ALA A 1 316 ? -5.543 -1.579 17.853 1.00 95.56 316 ALA A C 1
ATOM 2379 O O . ALA A 1 316 ? -4.518 -1.326 18.500 1.00 95.56 316 ALA A O 1
ATOM 2380 N N . LEU A 1 317 ? -6.092 -0.712 17.010 1.00 96.06 317 LEU A N 1
ATOM 2381 C CA . LEU A 1 317 ? -5.536 0.595 16.708 1.00 96.06 317 LEU A CA 1
ATOM 2382 C C . LEU A 1 317 ? -6.669 1.616 16.661 1.00 96.06 317 LEU A C 1
ATOM 2384 O O . LEU A 1 317 ? -7.599 1.456 15.879 1.00 96.06 317 LEU A O 1
ATOM 2388 N N . GLN A 1 318 ? -6.574 2.664 17.472 1.00 96.12 318 GLN A N 1
ATOM 2389 C CA . GLN A 1 318 ? -7.565 3.739 17.510 1.00 96.12 318 GLN A CA 1
ATOM 2390 C C . GLN A 1 318 ? -6.878 5.103 17.552 1.00 96.12 318 GLN A C 1
ATOM 2392 O O . GLN A 1 318 ? -5.714 5.217 17.939 1.00 96.12 318 GLN A O 1
ATOM 2397 N N . ALA A 1 319 ? -7.588 6.150 17.140 1.00 94.94 319 ALA A N 1
ATOM 2398 C CA . ALA A 1 319 ? -7.075 7.513 17.135 1.00 94.94 319 ALA A CA 1
ATOM 2399 C C . ALA A 1 319 ? -8.064 8.479 17.783 1.00 94.94 319 ALA A C 1
ATOM 2401 O O . ALA A 1 319 ? -9.268 8.402 17.555 1.00 94.94 319 ALA A O 1
ATOM 2402 N N . THR A 1 320 ? -7.537 9.443 18.529 1.00 93.31 320 THR A N 1
ATOM 2403 C CA . THR A 1 320 ? -8.253 10.668 18.894 1.00 93.31 320 THR A CA 1
ATOM 2404 C C . THR A 1 320 ? -7.741 11.826 18.034 1.00 93.31 320 THR A C 1
ATOM 2406 O O . THR A 1 320 ? -6.921 11.661 17.126 1.00 93.31 320 THR A O 1
ATOM 2409 N N . ARG A 1 321 ? -8.218 13.045 18.310 1.00 88.00 321 ARG A N 1
ATOM 2410 C CA . ARG A 1 321 ? -7.782 14.253 17.590 1.00 88.00 321 ARG A CA 1
ATOM 2411 C C . ARG A 1 321 ? -6.293 14.561 17.753 1.00 88.00 321 ARG A C 1
ATOM 2413 O O . ARG A 1 321 ? -5.726 15.239 16.902 1.00 88.00 321 ARG A O 1
ATOM 2420 N N . ASP A 1 322 ? -5.682 14.094 18.832 1.00 88.88 322 ASP A N 1
ATOM 2421 C CA . ASP A 1 322 ? -4.347 14.484 19.281 1.00 88.88 322 ASP A CA 1
ATOM 2422 C C . ASP A 1 322 ? -3.338 13.326 19.345 1.00 88.88 322 ASP A C 1
ATOM 2424 O O . ASP A 1 322 ? -2.139 13.590 19.425 1.00 88.88 322 ASP A O 1
ATOM 2428 N N . ARG A 1 323 ? -3.785 12.062 19.304 1.00 92.44 323 ARG A N 1
ATOM 2429 C CA . ARG A 1 323 ? -2.912 10.899 19.527 1.00 92.44 323 ARG A CA 1
ATOM 2430 C C . ARG A 1 323 ? -3.457 9.585 18.972 1.00 92.44 323 ARG A C 1
ATOM 2432 O O . ARG A 1 323 ? -4.628 9.469 18.619 1.00 92.44 323 ARG A O 1
ATOM 2439 N N . LEU A 1 324 ? -2.568 8.600 18.891 1.00 95.69 324 LEU A N 1
ATOM 2440 C CA . LEU A 1 324 ? -2.822 7.222 18.476 1.00 95.69 324 LEU A CA 1
ATOM 2441 C C . LEU A 1 324 ? -2.704 6.282 19.675 1.00 95.69 324 LEU A C 1
ATOM 2443 O O . LEU A 1 324 ? -1.766 6.408 20.455 1.00 95.69 324 LEU A O 1
ATOM 2447 N N . PHE A 1 325 ? -3.598 5.307 19.773 1.00 96.50 325 PHE A N 1
ATOM 2448 C CA . PHE A 1 325 ? -3.583 4.254 20.784 1.00 96.50 325 PHE A CA 1
ATOM 2449 C C . PHE A 1 325 ? -3.348 2.911 20.105 1.00 96.50 325 PHE A C 1
ATOM 2451 O O . PHE A 1 325 ? -4.058 2.550 19.163 1.00 96.50 325 PHE A O 1
ATOM 2458 N N . VAL A 1 326 ? -2.354 2.170 20.589 1.00 97.50 326 VAL A N 1
ATOM 2459 C CA . VAL A 1 326 ? -2.006 0.842 20.081 1.00 97.50 326 VAL A CA 1
ATOM 2460 C C . VAL A 1 326 ? -2.161 -0.157 21.213 1.00 97.50 326 VAL A C 1
ATOM 2462 O O . VAL A 1 326 ? -1.306 -0.232 22.100 1.00 97.50 326 VAL A O 1
ATOM 2465 N N . LEU A 1 327 ? -3.244 -0.927 21.168 1.00 97.94 327 LEU A N 1
ATOM 2466 C CA . LEU A 1 327 ? -3.480 -2.039 22.079 1.00 97.94 327 LEU A CA 1
ATOM 2467 C C . LEU A 1 327 ? -2.543 -3.184 21.709 1.00 97.94 327 LEU A C 1
ATOM 2469 O O . LEU A 1 327 ? -2.481 -3.581 20.548 1.00 97.94 327 LEU A O 1
ATOM 2473 N N . GLN A 1 328 ? -1.797 -3.695 22.677 1.00 97.12 328 GLN A N 1
ATOM 2474 C CA . GLN A 1 328 ? -0.729 -4.663 22.485 1.00 97.12 328 GLN A CA 1
ATOM 2475 C C . GLN A 1 328 ? -0.855 -5.810 23.476 1.00 97.12 328 GLN A C 1
ATOM 2477 O O . GLN A 1 328 ? -0.960 -5.606 24.684 1.00 97.12 328 GLN A O 1
ATOM 2482 N N . ARG A 1 329 ? -0.749 -7.030 22.956 1.00 95.38 329 ARG A N 1
ATOM 2483 C CA . ARG A 1 329 ? -0.632 -8.248 23.752 1.00 95.38 329 ARG A CA 1
ATOM 2484 C C . ARG A 1 329 ? 0.834 -8.683 23.842 1.00 95.38 329 ARG A C 1
ATOM 2486 O O . ARG A 1 329 ? 1.527 -8.649 22.817 1.00 95.38 329 ARG A O 1
ATOM 2493 N N . PRO A 1 330 ? 1.319 -9.151 25.004 1.00 93.81 330 PRO A N 1
ATOM 2494 C CA . PRO A 1 330 ? 2.614 -9.814 25.078 1.00 93.81 330 PRO A CA 1
ATOM 2495 C C . PRO A 1 330 ? 2.685 -11.031 24.138 1.00 93.81 330 PRO A C 1
ATOM 2497 O O . PRO A 1 330 ? 1.674 -11.596 23.711 1.00 93.81 330 PRO A O 1
ATOM 2500 N N . HIS A 1 331 ? 3.899 -11.419 23.754 1.00 89.69 331 HIS A N 1
ATOM 2501 C CA . HIS A 1 331 ? 4.139 -12.467 22.762 1.00 89.69 331 HIS A CA 1
ATOM 2502 C C . HIS A 1 331 ? 4.983 -13.611 23.335 1.00 89.69 331 HIS A C 1
ATOM 2504 O O . HIS A 1 331 ? 5.691 -13.440 24.324 1.00 89.69 331 HIS A O 1
ATOM 2510 N N . GLY A 1 332 ? 4.955 -14.775 22.678 1.00 88.19 332 GLY A N 1
ATOM 2511 C CA . GLY A 1 332 ? 5.663 -15.963 23.167 1.00 88.19 332 GLY A CA 1
ATOM 2512 C C . GLY A 1 332 ? 5.158 -16.382 24.548 1.00 88.19 332 GLY A C 1
ATOM 2513 O O . GLY A 1 332 ? 3.960 -16.302 24.807 1.00 88.19 332 GLY A O 1
ATOM 2514 N N . ASP A 1 333 ? 6.072 -16.772 25.434 1.00 86.88 333 ASP A N 1
ATOM 2515 C CA . ASP A 1 333 ? 5.723 -17.254 26.775 1.00 86.88 333 ASP A CA 1
ATOM 2516 C C . ASP A 1 333 ? 5.163 -16.146 27.680 1.00 86.88 333 ASP A C 1
ATOM 2518 O O . ASP A 1 333 ? 4.351 -16.415 28.563 1.00 86.88 333 ASP A O 1
ATOM 2522 N N . ALA A 1 334 ? 5.528 -14.883 27.430 1.00 86.81 334 ALA A N 1
ATOM 2523 C CA . ALA A 1 334 ? 5.050 -13.743 28.213 1.00 86.81 334 ALA A CA 1
ATOM 2524 C C . ALA A 1 334 ? 3.529 -13.553 28.111 1.00 86.81 334 ALA A C 1
ATOM 2526 O O . ALA A 1 334 ? 2.917 -13.059 29.054 1.00 86.81 334 ALA A O 1
ATOM 2527 N N . ARG A 1 335 ? 2.889 -14.009 27.019 1.00 85.06 335 ARG A N 1
ATOM 2528 C CA . ARG A 1 335 ? 1.416 -14.007 26.890 1.00 85.06 335 ARG A CA 1
ATOM 2529 C C . ARG A 1 335 ? 0.745 -14.744 28.058 1.00 85.06 335 ARG A C 1
ATOM 2531 O O . ARG A 1 335 ? -0.356 -14.386 28.463 1.00 85.06 335 ARG A O 1
ATOM 2538 N N . HIS A 1 336 ? 1.411 -15.765 28.595 1.00 83.50 336 HIS A N 1
ATOM 2539 C CA . HIS A 1 336 ? 0.871 -16.614 29.652 1.00 83.50 336 HIS A CA 1
ATOM 2540 C C . HIS A 1 336 ? 1.008 -15.999 31.056 1.00 83.50 336 HIS A C 1
ATOM 2542 O O . HIS A 1 336 ? 0.394 -16.474 32.006 1.00 83.50 336 HIS A O 1
ATOM 2548 N N . MET A 1 337 ? 1.821 -14.947 31.204 1.00 85.69 337 MET A N 1
ATOM 2549 C CA . MET A 1 337 ? 2.231 -14.416 32.511 1.00 85.69 337 MET A CA 1
ATOM 2550 C C . MET A 1 337 ? 1.952 -12.923 32.681 1.00 85.69 337 MET A C 1
ATOM 2552 O O . MET A 1 337 ? 1.764 -12.462 33.803 1.00 85.69 337 MET A O 1
ATOM 2556 N N . GLU A 1 338 ? 1.937 -12.159 31.591 1.00 91.06 338 GLU A N 1
ATOM 2557 C CA . GLU A 1 338 ? 1.868 -10.702 31.627 1.00 91.06 338 GLU A CA 1
ATOM 2558 C C . GLU A 1 338 ? 0.541 -10.174 31.095 1.00 91.06 338 GLU A C 1
ATOM 2560 O O . GLU A 1 338 ? 0.002 -10.663 30.102 1.00 91.06 338 GLU A O 1
ATOM 2565 N N . GLU A 1 339 ? 0.027 -9.137 31.752 1.00 93.31 339 GLU A N 1
ATOM 2566 C CA . GLU A 1 339 ? -1.124 -8.391 31.258 1.00 93.31 339 GLU A CA 1
ATOM 2567 C C . GLU A 1 339 ? -0.756 -7.634 29.986 1.00 93.31 339 GLU A C 1
ATOM 2569 O O . GLU A 1 339 ? 0.338 -7.076 29.858 1.00 93.31 339 GLU A O 1
ATOM 2574 N N . ALA A 1 340 ? -1.704 -7.546 29.069 1.00 95.88 340 ALA A N 1
ATOM 2575 C CA . ALA A 1 340 ? -1.637 -6.650 27.941 1.00 95.88 340 ALA A CA 1
ATOM 2576 C C . ALA A 1 340 ? -1.716 -5.178 28.355 1.00 95.88 340 ALA A C 1
ATOM 2578 O O . ALA A 1 340 ? -2.056 -4.807 29.485 1.00 95.88 340 ALA A O 1
ATOM 2579 N N . TRP A 1 341 ? -1.376 -4.317 27.407 1.00 96.50 341 TRP A N 1
ATOM 2580 C CA . TRP A 1 341 ? -1.340 -2.879 27.602 1.00 96.50 341 TRP A CA 1
ATOM 2581 C C . TRP A 1 341 ? -1.728 -2.154 26.326 1.00 96.50 341 TRP A C 1
ATOM 2583 O O . TRP A 1 341 ? -1.727 -2.740 25.249 1.00 96.50 341 TRP A O 1
ATOM 2593 N N . TRP A 1 342 ? -1.979 -0.856 26.417 1.00 95.06 342 TRP A N 1
ATOM 2594 C CA . TRP A 1 342 ? -1.809 0.005 25.256 1.00 95.06 342 TRP A CA 1
ATOM 2595 C C . TRP A 1 342 ? -0.650 0.970 25.463 1.00 95.06 342 TRP A C 1
ATOM 2597 O O . TRP A 1 342 ? -0.353 1.392 26.585 1.00 95.06 342 TRP A O 1
ATOM 2607 N N . ASP A 1 343 ? -0.008 1.326 24.357 1.00 95.44 343 ASP A N 1
ATOM 2608 C CA . ASP A 1 343 ? 0.913 2.454 24.287 1.00 95.44 343 ASP A CA 1
ATOM 2609 C C . ASP A 1 343 ? 0.268 3.559 23.449 1.00 95.44 343 ASP A C 1
ATOM 2611 O O . ASP A 1 343 ? -0.459 3.290 22.486 1.00 95.44 343 ASP A O 1
ATOM 2615 N N . THR A 1 344 ? 0.536 4.806 23.828 1.00 95.50 344 THR A N 1
ATOM 2616 C CA . THR A 1 344 ? 0.022 5.984 23.128 1.00 95.50 344 THR A CA 1
ATOM 2617 C C . THR A 1 344 ? 1.150 6.623 22.329 1.00 95.50 344 THR A C 1
ATOM 2619 O O . THR A 1 344 ? 2.271 6.727 22.823 1.00 95.50 344 THR A O 1
ATOM 2622 N N . PHE A 1 345 ? 0.868 7.073 21.109 1.00 95.19 345 PHE A N 1
ATOM 2623 C CA . PHE A 1 345 ? 1.838 7.701 20.218 1.00 95.19 345 PHE A CA 1
ATOM 2624 C C . PHE A 1 345 ? 1.337 9.053 19.710 1.00 95.19 345 PHE A C 1
ATOM 2626 O O . PHE A 1 345 ? 0.146 9.234 19.450 1.00 95.19 345 PHE A O 1
ATOM 2633 N N . ASP A 1 346 ? 2.258 9.995 19.519 1.00 94.25 346 ASP A N 1
ATOM 2634 C CA . ASP A 1 346 ? 1.997 11.182 18.711 1.00 94.25 346 ASP A CA 1
ATOM 2635 C C . ASP A 1 346 ? 1.913 10.824 17.212 1.00 94.25 346 ASP A C 1
ATOM 2637 O O . ASP A 1 346 ? 2.208 9.707 16.772 1.00 94.25 346 ASP A O 1
ATOM 2641 N N . PHE A 1 347 ? 1.531 11.794 16.383 1.00 94.31 347 PHE A N 1
ATOM 2642 C CA . PHE A 1 347 ? 1.415 11.605 14.932 1.00 94.31 347 PHE A CA 1
ATOM 2643 C C . PHE A 1 347 ? 2.762 11.531 14.195 1.00 94.31 347 PHE A C 1
ATOM 2645 O O . PHE A 1 347 ? 2.792 11.397 12.971 1.00 94.31 347 PHE A O 1
ATOM 2652 N N . GLN A 1 348 ? 3.877 11.617 14.918 1.00 93.75 348 GLN A N 1
ATOM 2653 C CA . GLN A 1 348 ? 5.225 11.360 14.422 1.00 93.75 348 GLN A CA 1
ATOM 2654 C C . GLN A 1 348 ? 5.716 9.954 14.813 1.00 93.75 348 GLN A C 1
ATOM 2656 O O . GLN A 1 348 ? 6.820 9.566 14.424 1.00 93.75 348 GLN A O 1
ATOM 2661 N N . GLY A 1 349 ? 4.899 9.175 15.532 1.00 93.12 349 GLY A N 1
ATOM 2662 C CA . GLY A 1 349 ? 5.215 7.822 15.983 1.00 93.12 349 GLY A CA 1
ATOM 2663 C C . GLY A 1 349 ? 6.101 7.782 17.225 1.00 93.12 349 GLY A C 1
ATOM 2664 O O . GLY A 1 349 ? 6.772 6.778 17.459 1.00 93.12 349 GLY A O 1
ATOM 2665 N N . ARG A 1 350 ? 6.150 8.862 18.013 1.00 94.44 350 ARG A N 1
ATOM 2666 C CA . ARG A 1 350 ? 6.869 8.892 19.291 1.00 94.44 350 ARG A CA 1
ATOM 2667 C C . ARG A 1 350 ? 5.911 8.524 20.420 1.00 94.44 350 ARG A C 1
ATOM 2669 O O . ARG A 1 350 ? 4.790 9.028 20.425 1.00 94.44 350 ARG A O 1
ATOM 2676 N N . PRO A 1 351 ? 6.332 7.681 21.374 1.00 92.69 351 PRO A N 1
ATOM 2677 C CA . PRO A 1 351 ? 5.497 7.348 22.515 1.00 92.69 351 PRO A CA 1
ATOM 2678 C C . PRO A 1 351 ? 5.230 8.596 23.365 1.00 92.69 351 PRO A C 1
ATOM 2680 O O . PRO A 1 351 ? 6.126 9.418 23.575 1.00 92.69 351 PRO A O 1
ATOM 2683 N N . ILE A 1 352 ? 4.001 8.724 23.855 1.00 91.00 352 ILE A N 1
ATOM 2684 C CA . ILE A 1 352 ? 3.549 9.802 24.737 1.00 91.00 352 ILE A CA 1
ATOM 2685 C C . ILE A 1 352 ? 2.806 9.226 25.941 1.00 91.00 352 ILE A C 1
ATOM 2687 O O . ILE A 1 352 ? 2.138 8.198 25.846 1.00 91.00 352 ILE A O 1
ATOM 2691 N N . GLY A 1 353 ? 2.909 9.913 27.077 1.00 85.56 353 GLY A N 1
ATOM 2692 C CA . GLY A 1 353 ? 2.295 9.465 28.324 1.00 85.56 353 GLY A CA 1
ATOM 2693 C C . GLY A 1 353 ? 2.906 8.173 28.874 1.00 85.56 353 GLY A C 1
ATOM 2694 O O . GLY A 1 353 ? 4.016 7.774 28.516 1.00 85.56 353 GLY A O 1
ATOM 2695 N N . SER A 1 354 ? 2.182 7.544 29.797 1.00 84.44 354 SER A N 1
ATOM 2696 C CA . SER A 1 354 ? 2.544 6.263 30.397 1.00 84.44 354 SER A CA 1
ATOM 2697 C C . SER A 1 354 ? 1.755 5.115 29.772 1.00 84.44 354 SER A C 1
ATOM 2699 O O . SER A 1 354 ? 0.608 5.267 29.349 1.00 84.44 354 SER A O 1
ATOM 2701 N N . ARG A 1 355 ? 2.380 3.937 29.756 1.00 92.06 355 ARG A N 1
ATOM 2702 C CA . ARG A 1 355 ? 1.723 2.676 29.416 1.00 92.06 355 ARG A CA 1
ATOM 2703 C C . ARG A 1 355 ? 0.571 2.399 30.381 1.00 92.06 355 ARG A C 1
ATOM 2705 O O . ARG A 1 355 ? 0.748 2.503 31.594 1.00 92.06 355 ARG A O 1
ATOM 2712 N N . PHE A 1 356 ? -0.570 1.975 29.845 1.00 94.44 356 PHE A N 1
ATOM 2713 C CA . PHE A 1 356 ? -1.737 1.578 30.632 1.00 94.44 356 PHE A CA 1
ATOM 2714 C C . PHE A 1 356 ? -1.970 0.074 30.492 1.00 94.44 356 PHE A C 1
ATOM 2716 O O . PHE A 1 356 ? -2.081 -0.428 29.374 1.00 94.44 356 PHE A O 1
ATOM 2723 N N . ARG A 1 357 ? -2.016 -0.650 31.614 1.00 95.50 357 ARG A N 1
ATOM 2724 C CA . ARG A 1 357 ? -2.326 -2.086 31.638 1.00 95.50 357 ARG A CA 1
ATOM 2725 C C . ARG A 1 357 ? -3.834 -2.271 31.509 1.00 95.50 357 ARG A C 1
ATOM 2727 O O . ARG A 1 357 ? -4.588 -1.643 32.245 1.00 95.50 357 ARG A O 1
ATOM 2734 N N . VAL A 1 358 ? -4.252 -3.108 30.565 1.00 94.69 358 VAL A N 1
ATOM 2735 C CA . VAL A 1 358 ? -5.676 -3.322 30.256 1.00 94.69 358 VAL A CA 1
ATOM 2736 C C . VAL A 1 358 ? -6.219 -4.634 30.819 1.00 94.69 358 VAL A C 1
ATOM 2738 O O . VAL A 1 358 ? -7.428 -4.780 30.916 1.00 94.69 358 VAL A O 1
ATOM 2741 N N . GLY A 1 359 ? -5.352 -5.574 31.205 1.00 93.31 359 GLY A N 1
ATOM 2742 C CA . GLY A 1 359 ? -5.730 -6.930 31.608 1.00 93.31 359 GLY A CA 1
ATOM 2743 C C . GLY A 1 359 ? -5.227 -7.985 30.624 1.00 93.31 359 GLY A C 1
ATOM 2744 O O . GLY A 1 359 ? -4.331 -7.719 29.826 1.00 93.31 359 GLY A O 1
ATOM 2745 N N . PHE A 1 360 ? -5.758 -9.201 30.697 1.00 91.88 360 PHE A N 1
ATOM 2746 C CA . PHE A 1 360 ? -5.274 -10.335 29.906 1.00 91.88 360 PHE A CA 1
ATOM 2747 C C . PHE A 1 360 ? -6.071 -10.546 28.624 1.00 91.88 360 PHE A C 1
ATOM 2749 O O . PHE A 1 360 ? -7.276 -10.320 28.603 1.00 91.88 360 PHE A O 1
ATOM 2756 N N . ASP A 1 361 ? -5.359 -10.996 27.588 1.00 91.81 361 ASP A N 1
ATOM 2757 C CA . ASP A 1 361 ? -5.913 -11.436 26.305 1.00 91.81 361 ASP A CA 1
ATOM 2758 C C . ASP A 1 361 ? -6.899 -10.438 25.674 1.00 91.81 361 ASP A C 1
ATOM 2760 O O . ASP A 1 361 ? -8.091 -10.712 25.596 1.00 91.81 361 ASP A O 1
ATOM 2764 N N . PRO A 1 362 ? -6.418 -9.249 25.257 1.00 95.06 362 PRO A N 1
ATOM 2765 C CA . PRO A 1 362 ? -7.259 -8.281 24.577 1.00 95.06 362 PRO A CA 1
ATOM 2766 C C . PRO A 1 362 ? -7.525 -8.679 23.126 1.00 95.06 362 PRO A C 1
ATOM 2768 O O . PRO A 1 362 ? -6.590 -9.057 22.408 1.00 95.06 362 PRO A O 1
ATOM 2771 N N . ASP A 1 363 ? -8.758 -8.452 22.685 1.00 93.25 363 ASP A N 1
ATOM 2772 C CA . ASP A 1 363 ? -9.203 -8.772 21.324 1.00 93.25 363 ASP A CA 1
ATOM 2773 C C . ASP A 1 363 ? -9.441 -7.519 20.492 1.00 93.25 363 ASP A C 1
ATOM 2775 O O . ASP A 1 363 ? -8.870 -7.371 19.412 1.00 93.25 363 ASP A O 1
ATOM 2779 N N . ASP A 1 364 ? -10.213 -6.573 21.030 1.00 94.94 364 ASP A N 1
ATOM 2780 C CA . ASP A 1 364 ? -10.632 -5.380 20.299 1.00 94.94 364 ASP A CA 1
ATOM 2781 C C . ASP A 1 364 ? -10.782 -4.160 21.218 1.00 94.94 364 ASP A C 1
ATOM 2783 O O . ASP A 1 364 ? -10.897 -4.261 22.444 1.00 94.94 364 ASP A O 1
ATOM 2787 N N . MET A 1 365 ? -10.771 -2.974 20.616 1.00 96.31 365 MET A N 1
ATOM 2788 C CA . MET A 1 365 ? -10.950 -1.701 21.302 1.00 96.31 365 MET A CA 1
ATOM 2789 C C . MET A 1 365 ? -11.613 -0.679 20.388 1.00 96.31 365 MET A C 1
ATOM 2791 O O . MET A 1 365 ? -11.214 -0.501 19.239 1.00 96.31 365 MET A O 1
ATOM 2795 N N . ALA A 1 366 ? -12.534 0.095 20.957 1.00 96.31 366 ALA A N 1
ATOM 2796 C CA . ALA A 1 366 ? -13.165 1.233 20.304 1.00 96.31 366 ALA A CA 1
ATOM 2797 C C . ALA A 1 366 ? -13.081 2.485 21.184 1.00 96.31 366 ALA A C 1
ATOM 2799 O O . ALA A 1 366 ? -13.126 2.400 22.411 1.00 96.31 366 ALA A O 1
ATOM 2800 N N . ILE A 1 367 ? -12.973 3.654 20.553 1.00 95.81 367 ILE A N 1
ATOM 2801 C CA . ILE A 1 367 ? -12.995 4.958 21.228 1.00 95.81 367 ILE A CA 1
ATOM 2802 C C . ILE A 1 367 ? -14.318 5.658 20.908 1.00 95.81 367 ILE A C 1
ATOM 2804 O O . ILE A 1 367 ? -14.778 5.635 19.767 1.00 95.81 367 ILE A O 1
ATOM 2808 N N . THR A 1 368 ? -14.940 6.276 21.912 1.00 94.62 368 THR A N 1
ATOM 2809 C CA . THR A 1 368 ? -16.175 7.051 21.737 1.00 94.62 368 THR A CA 1
ATOM 2810 C C . THR A 1 368 ? -15.943 8.256 20.823 1.00 94.62 368 THR A C 1
ATOM 2812 O O . THR A 1 368 ? -14.856 8.828 20.800 1.00 94.62 368 THR A O 1
ATOM 2815 N N . ALA A 1 369 ? -16.966 8.698 20.084 1.00 88.56 369 ALA A N 1
ATOM 28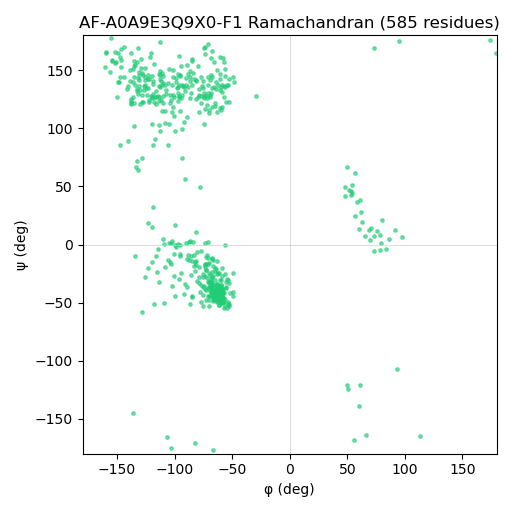16 C CA . ALA A 1 369 ? -16.834 9.789 19.108 1.00 88.56 369 ALA A CA 1
ATOM 2817 C C . ALA A 1 369 ? -16.335 11.121 19.718 1.00 88.56 369 ALA A C 1
ATOM 2819 O O . ALA A 1 369 ? -15.693 11.925 19.039 1.00 88.56 369 ALA A O 1
ATOM 2820 N N . ASP A 1 370 ? -16.591 11.350 21.011 1.00 89.88 370 ASP A N 1
ATOM 2821 C CA . ASP A 1 370 ? -16.071 12.498 21.769 1.00 89.88 370 ASP A CA 1
ATOM 2822 C C . ASP A 1 370 ? -14.560 12.404 22.084 1.00 89.88 370 ASP A C 1
ATOM 2824 O O . ASP A 1 370 ? -13.962 13.388 22.527 1.00 89.88 370 ASP A O 1
ATOM 2828 N N . GLY A 1 371 ? -13.940 11.244 21.846 1.00 91.75 371 GLY A N 1
ATOM 2829 C CA . GLY A 1 371 ? -12.533 10.948 22.099 1.00 91.75 371 GLY A CA 1
ATOM 2830 C C . GLY A 1 371 ? -12.165 10.832 23.577 1.00 91.75 371 GLY A C 1
ATOM 2831 O O . GLY A 1 371 ? -10.980 10.901 23.900 1.00 91.75 371 GLY A O 1
ATOM 2832 N N . ARG A 1 372 ? -13.147 10.721 24.482 1.00 92.50 372 ARG A N 1
ATOM 2833 C CA . ARG A 1 372 ? -12.912 10.751 25.936 1.00 92.50 372 ARG A CA 1
ATOM 2834 C C . ARG A 1 372 ? -12.805 9.375 26.568 1.00 92.50 372 ARG A C 1
ATOM 2836 O O . ARG A 1 372 ? -12.140 9.238 27.587 1.00 92.50 372 ARG A O 1
ATOM 2843 N N . ARG A 1 373 ? -13.474 8.372 26.005 1.00 95.75 373 ARG A N 1
ATOM 2844 C CA . ARG A 1 373 ? -13.549 7.032 26.585 1.00 95.75 373 ARG A CA 1
ATOM 2845 C C . ARG A 1 373 ? -13.107 5.992 25.573 1.00 95.75 373 ARG A C 1
ATOM 2847 O O . ARG A 1 373 ? -13.393 6.109 24.384 1.00 95.75 373 ARG A O 1
ATOM 2854 N N . ALA A 1 374 ? -12.441 4.962 26.068 1.00 97.19 374 ALA A N 1
ATOM 2855 C CA . ALA A 1 374 ? -12.197 3.737 25.332 1.00 97.19 374 ALA A CA 1
ATOM 2856 C C . ALA A 1 374 ? -12.968 2.592 25.978 1.00 97.19 374 ALA A C 1
ATOM 2858 O O . ALA A 1 374 ? -13.122 2.532 27.199 1.00 97.19 374 ALA A O 1
ATOM 2859 N N . VAL A 1 375 ? -13.427 1.677 25.142 1.00 98.19 375 VAL A N 1
ATOM 2860 C CA . VAL A 1 375 ? -14.021 0.413 25.549 1.00 98.19 375 VAL A CA 1
ATOM 2861 C C . VAL A 1 375 ? -13.128 -0.690 25.000 1.00 98.19 375 VAL A C 1
ATOM 2863 O O . VAL A 1 375 ? -12.797 -0.668 23.814 1.00 98.19 375 VAL A O 1
ATOM 2866 N N . VAL A 1 376 ? -12.697 -1.608 25.863 1.00 97.88 376 VAL A N 1
ATOM 2867 C CA . VAL A 1 376 ? -11.754 -2.686 25.520 1.00 97.88 376 VAL A CA 1
ATOM 2868 C C . VAL A 1 376 ? -12.389 -4.030 25.842 1.00 97.88 376 VAL A C 1
ATOM 2870 O O . VAL A 1 376 ? -12.972 -4.192 26.918 1.00 97.88 376 VAL A O 1
ATOM 2873 N N . LEU A 1 377 ? -12.262 -4.976 24.914 1.00 97.25 377 LEU A N 1
ATOM 2874 C CA . LEU A 1 377 ? -12.662 -6.367 25.093 1.00 97.25 377 LEU A CA 1
ATOM 2875 C C . LEU A 1 377 ? -11.471 -7.226 25.502 1.00 97.25 377 LEU A C 1
ATOM 2877 O O . LEU A 1 377 ? -10.379 -7.088 24.950 1.00 97.25 377 LEU A O 1
ATOM 2881 N N . LEU A 1 378 ? -11.714 -8.102 26.471 1.00 95.81 378 LEU A N 1
ATOM 2882 C CA . LEU A 1 378 ? -10.747 -9.037 27.028 1.00 95.81 378 LEU A CA 1
ATOM 2883 C C . LEU A 1 378 ? -11.370 -10.436 27.033 1.00 95.81 378 LEU A C 1
ATOM 2885 O O . LEU A 1 378 ? -12.391 -10.634 27.694 1.00 95.81 378 LEU A O 1
ATOM 2889 N N . SER A 1 379 ? -10.754 -11.403 26.362 1.00 92.12 379 SER A N 1
ATOM 2890 C CA . SER A 1 379 ? -11.228 -12.792 26.333 1.00 92.12 379 SER A CA 1
ATOM 2891 C C . SER A 1 379 ? -10.944 -13.572 27.612 1.00 92.12 379 SER A C 1
ATOM 2893 O O . SER A 1 379 ? -11.690 -14.490 27.953 1.00 92.12 379 SER A O 1
ATOM 2895 N N . GLY A 1 380 ? -9.891 -13.220 28.355 1.00 87.62 380 GLY A N 1
ATOM 2896 C CA . GLY A 1 380 ? -9.551 -13.901 29.606 1.00 87.62 380 GLY A CA 1
ATOM 2897 C C . GLY A 1 380 ? -9.492 -15.427 29.444 1.00 87.62 380 GLY A C 1
ATOM 2898 O O . GLY A 1 380 ? -8.764 -15.944 28.598 1.00 87.62 380 GLY A O 1
ATOM 2899 N N . HIS A 1 381 ? -10.265 -16.171 30.241 1.00 82.94 381 HIS A N 1
ATOM 2900 C CA . HIS A 1 381 ? -10.246 -17.640 30.202 1.00 82.94 381 HIS A CA 1
ATOM 2901 C C . HIS A 1 381 ? -10.805 -18.259 28.909 1.00 82.94 381 HIS A C 1
ATOM 2903 O O . HIS A 1 381 ? -10.642 -19.466 28.710 1.00 82.94 381 HIS A O 1
ATOM 2909 N N . ALA A 1 382 ? -11.477 -17.493 28.038 1.00 78.31 382 ALA A N 1
ATOM 2910 C CA . ALA A 1 382 ? -11.994 -18.003 26.762 1.00 78.31 382 ALA A CA 1
ATOM 2911 C C . ALA A 1 382 ? -10.875 -18.509 25.832 1.00 78.31 382 ALA A C 1
ATOM 2913 O O . ALA A 1 382 ? -11.080 -19.450 25.070 1.00 78.31 382 ALA A O 1
ATOM 2914 N N . GLU A 1 383 ? -9.647 -18.010 26.007 1.00 80.50 383 GLU A N 1
ATOM 2915 C CA . GLU A 1 383 ? -8.437 -18.495 25.324 1.00 80.50 383 GLU A CA 1
ATOM 2916 C C . GLU A 1 383 ? -7.967 -19.893 25.801 1.00 80.50 383 GLU A C 1
ATOM 2918 O O . GLU A 1 383 ? -6.958 -20.417 25.324 1.00 80.50 383 GLU A O 1
ATOM 2923 N N . GLY A 1 384 ? -8.702 -20.533 26.722 1.00 78.56 384 GLY A N 1
ATOM 2924 C CA . GLY A 1 384 ? -8.489 -21.918 27.159 1.00 78.56 384 GLY A CA 1
ATOM 2925 C C . GLY A 1 384 ? -7.689 -22.078 28.455 1.00 78.56 384 GLY A C 1
ATOM 2926 O O . GLY A 1 384 ? -7.364 -23.200 28.845 1.00 78.56 384 GLY A O 1
ATOM 2927 N N . GLU A 1 385 ? -7.381 -20.978 29.142 1.00 80.25 385 GLU A N 1
ATOM 2928 C CA . GLU A 1 385 ? -6.623 -20.963 30.395 1.00 80.25 385 GLU A CA 1
ATOM 2929 C C . GLU A 1 385 ? -7.543 -20.716 31.597 1.00 80.25 385 GLU A C 1
ATOM 2931 O O . GLU A 1 385 ? -7.959 -19.596 31.878 1.00 80.25 385 GLU A O 1
ATOM 2936 N N . THR A 1 386 ? -7.845 -21.772 32.354 1.00 78.06 386 THR A N 1
ATOM 2937 C CA . THR A 1 386 ? -8.837 -21.737 33.448 1.00 78.06 386 THR A CA 1
ATOM 2938 C C . THR A 1 386 ? -8.443 -20.875 34.650 1.00 78.06 386 THR A C 1
ATOM 2940 O O . THR A 1 386 ? -9.257 -20.664 35.541 1.00 78.06 386 THR A O 1
ATOM 2943 N N . ASN A 1 387 ? -7.188 -20.432 34.736 1.00 83.75 387 ASN A N 1
ATOM 2944 C CA . ASN A 1 387 ? -6.687 -19.550 35.794 1.00 83.75 387 ASN A CA 1
ATOM 2945 C C . ASN A 1 387 ? -6.820 -18.056 35.449 1.00 83.75 387 ASN A C 1
ATOM 2947 O O . ASN A 1 387 ? -6.375 -17.216 36.233 1.00 83.75 387 ASN A O 1
ATOM 2951 N N . ARG A 1 388 ? -7.379 -17.720 34.283 1.00 85.19 388 ARG A N 1
ATOM 2952 C CA . ARG A 1 388 ? -7.592 -16.337 33.852 1.00 85.19 388 ARG A CA 1
ATOM 2953 C C . ARG A 1 388 ? -8.903 -15.765 34.397 1.00 85.19 388 ARG A C 1
ATOM 2955 O O . ARG A 1 388 ? -9.803 -16.533 34.729 1.00 85.19 388 ARG A O 1
ATOM 2962 N N . PRO A 1 389 ? -9.018 -14.425 34.476 1.00 88.88 389 PRO A N 1
ATOM 2963 C CA . PRO A 1 389 ? -10.290 -13.771 34.758 1.00 88.88 389 PRO A CA 1
ATOM 2964 C C . PRO A 1 389 ? -11.366 -14.135 33.730 1.00 88.88 389 PRO A C 1
ATOM 2966 O O . PRO A 1 389 ? -11.046 -14.528 32.602 1.00 88.88 389 PRO A O 1
ATOM 2969 N N . ASP A 1 390 ? -12.625 -13.930 34.110 1.00 92.00 390 ASP A N 1
ATOM 2970 C CA . ASP A 1 390 ? -13.755 -14.025 33.188 1.00 92.00 390 ASP A CA 1
ATOM 2971 C C . ASP A 1 390 ? -13.557 -13.069 31.994 1.00 92.00 390 ASP A C 1
ATOM 2973 O O . ASP A 1 390 ? -13.008 -11.963 32.170 1.00 92.00 390 ASP A O 1
ATOM 2977 N N . PRO A 1 391 ? -14.004 -13.463 30.785 1.00 95.25 391 PRO A N 1
ATOM 2978 C CA . PRO A 1 391 ? -14.069 -12.556 29.656 1.00 95.25 391 PRO A CA 1
ATOM 2979 C C . PRO A 1 391 ? -14.836 -11.302 30.059 1.00 95.25 391 PRO A C 1
ATOM 2981 O O . PRO A 1 391 ? -15.801 -11.356 30.821 1.00 95.25 391 PRO A O 1
ATOM 2984 N N . SER A 1 392 ? -14.408 -10.141 29.584 1.00 96.50 392 SER A N 1
ATOM 2985 C CA . SER A 1 392 ? -14.949 -8.880 30.082 1.00 96.50 392 SER A CA 1
ATOM 2986 C C . SER A 1 392 ? -14.859 -7.743 29.084 1.00 96.50 392 SER A C 1
ATOM 2988 O O . SER A 1 392 ? -14.034 -7.728 28.173 1.00 96.50 392 SER A O 1
ATOM 2990 N N . LEU A 1 393 ? -15.719 -6.759 29.306 1.00 97.81 393 LEU A N 1
ATOM 2991 C CA . LEU A 1 393 ? -15.661 -5.446 28.698 1.00 97.81 393 LEU A CA 1
ATOM 2992 C C . LEU A 1 393 ? -15.274 -4.445 29.781 1.00 97.81 393 LEU A C 1
ATOM 2994 O O . LEU A 1 393 ? -15.911 -4.378 30.834 1.00 97.81 393 LEU A O 1
ATOM 2998 N N . ILE A 1 394 ? -14.248 -3.643 29.520 1.00 98.00 394 ILE A N 1
ATOM 2999 C CA . ILE A 1 394 ? -13.850 -2.547 30.405 1.00 98.00 394 ILE A CA 1
ATOM 3000 C C . ILE A 1 394 ? -14.070 -1.196 29.734 1.00 98.00 394 ILE A C 1
ATOM 3002 O O . ILE A 1 394 ? -13.903 -1.055 28.523 1.00 98.00 394 ILE A O 1
ATOM 3006 N N . VAL A 1 395 ? -14.421 -0.196 30.538 1.00 98.19 395 VAL A N 1
ATOM 3007 C CA . VAL A 1 395 ? -14.572 1.197 30.115 1.00 98.19 395 VAL A CA 1
ATOM 3008 C C . VAL A 1 395 ? -13.487 2.021 30.789 1.00 98.19 395 VAL A C 1
ATOM 3010 O O . VAL A 1 395 ? -13.331 1.992 32.012 1.00 98.19 395 VAL A O 1
ATOM 3013 N N . VAL A 1 396 ? -12.733 2.761 29.987 1.00 97.44 396 VAL A N 1
ATOM 3014 C CA . VAL A 1 396 ? -11.565 3.524 30.418 1.00 97.44 396 VAL A CA 1
ATOM 3015 C C . VAL A 1 396 ? -11.750 4.988 30.038 1.00 97.44 396 VAL A C 1
ATOM 3017 O O . VAL A 1 396 ? -12.023 5.304 28.882 1.00 97.44 396 VAL A O 1
ATOM 3020 N N . ASP A 1 397 ? -11.578 5.886 31.002 1.00 95.94 397 ASP A N 1
ATOM 3021 C CA . ASP A 1 397 ? -11.425 7.318 30.756 1.00 95.94 397 ASP A CA 1
ATOM 3022 C C . ASP A 1 397 ? -10.003 7.585 30.249 1.00 95.94 397 ASP A C 1
ATOM 3024 O O . ASP A 1 397 ? -9.023 7.232 30.911 1.00 95.94 397 ASP A O 1
ATOM 3028 N N . LEU A 1 398 ? -9.888 8.174 29.059 1.00 93.88 398 LEU A N 1
ATOM 3029 C CA . LEU A 1 398 ? -8.610 8.433 28.398 1.00 93.88 398 LEU A CA 1
ATOM 3030 C C . LEU A 1 398 ? -7.881 9.665 28.951 1.00 93.88 398 LEU A C 1
ATOM 3032 O O . LEU A 1 398 ? -6.673 9.789 28.728 1.00 93.88 398 LEU A O 1
ATOM 3036 N N . GLY A 1 399 ? -8.587 10.568 29.643 1.00 88.38 399 GLY A N 1
ATOM 3037 C CA . GLY A 1 399 ? -8.035 11.831 30.141 1.00 88.38 399 GLY A CA 1
ATOM 3038 C C . GLY A 1 399 ? -7.394 12.705 29.053 1.00 88.38 399 GLY A C 1
ATOM 3039 O O . GLY A 1 399 ? -7.525 12.466 27.847 1.00 88.38 399 GLY A O 1
ATOM 3040 N N . ALA A 1 400 ? -6.667 13.745 29.460 1.00 83.69 400 ALA A N 1
ATOM 3041 C CA . ALA A 1 400 ? -5.831 14.537 28.551 1.00 83.69 400 ALA A CA 1
ATOM 3042 C C . ALA A 1 400 ? -4.534 13.798 28.142 1.00 83.69 400 ALA A C 1
ATOM 3044 O O . ALA A 1 400 ? -4.169 12.785 28.731 1.00 83.69 400 ALA A O 1
ATOM 3045 N N . ALA A 1 401 ? -3.797 14.312 27.145 1.00 74.50 401 ALA A N 1
ATOM 3046 C CA . ALA A 1 401 ? -2.564 13.692 26.617 1.00 74.50 401 ALA A CA 1
ATOM 3047 C C . ALA A 1 401 ? -1.498 13.369 27.677 1.00 74.50 401 ALA A C 1
ATOM 3049 O O . ALA A 1 401 ? -0.751 12.405 27.530 1.00 74.50 401 ALA A O 1
ATOM 3050 N N . ASN A 1 402 ? -1.448 14.167 28.743 1.00 75.50 402 ASN A N 1
ATOM 3051 C CA . ASN A 1 402 ? -0.469 14.039 29.821 1.00 75.50 402 ASN A CA 1
ATOM 3052 C C . ASN A 1 402 ? -1.047 13.376 31.082 1.00 75.50 402 ASN A C 1
ATOM 3054 O O . ASN A 1 402 ? -0.354 13.287 32.094 1.00 75.50 402 ASN A O 1
ATOM 3058 N N . GLU A 1 403 ? -2.309 12.952 31.048 1.00 83.06 403 GLU A N 1
ATOM 3059 C CA . GLU A 1 403 ? -2.961 12.273 32.162 1.00 83.06 403 GLU A CA 1
ATOM 3060 C C . GLU A 1 403 ? -2.909 10.761 31.959 1.00 83.06 403 GLU A C 1
ATOM 3062 O O . GLU A 1 403 ? -2.936 10.254 30.839 1.00 83.06 403 GLU A O 1
ATOM 3067 N N . THR A 1 404 ? -2.808 10.023 33.062 1.00 85.56 404 THR A N 1
ATOM 3068 C CA . THR A 1 404 ? -2.874 8.561 33.016 1.00 85.56 404 THR A CA 1
ATOM 3069 C C . THR A 1 404 ? -4.331 8.129 32.846 1.00 85.56 404 THR A C 1
ATOM 3071 O O . THR A 1 404 ? -5.159 8.560 33.658 1.00 85.56 404 THR A O 1
ATOM 3074 N N . PRO A 1 405 ? -4.646 7.273 31.855 1.00 92.94 405 PRO A N 1
ATOM 3075 C CA . PRO A 1 405 ? -5.985 6.721 31.697 1.00 92.94 405 PRO A CA 1
ATOM 3076 C C . PRO A 1 405 ? -6.464 6.002 32.961 1.00 92.94 405 PRO A C 1
ATOM 3078 O O . PRO A 1 405 ? -5.657 5.477 33.735 1.00 92.94 405 PRO A O 1
ATOM 3081 N N . ARG A 1 406 ? -7.779 5.975 33.184 1.00 94.44 406 ARG A N 1
ATOM 3082 C CA . ARG A 1 406 ? -8.387 5.381 34.384 1.00 94.44 406 ARG A CA 1
ATOM 3083 C C . ARG A 1 406 ? -9.478 4.397 34.012 1.00 94.44 406 ARG A C 1
ATOM 3085 O O . ARG A 1 406 ? -10.402 4.744 33.286 1.00 94.44 406 ARG A O 1
ATOM 3092 N N . LEU A 1 407 ? -9.403 3.188 34.558 1.00 96.69 407 LEU A N 1
ATOM 3093 C CA . LEU A 1 407 ? -10.509 2.236 34.513 1.00 96.69 407 LEU A CA 1
ATOM 3094 C C . LEU A 1 407 ? -11.689 2.810 35.311 1.00 96.69 407 LEU A C 1
ATOM 3096 O O . LEU A 1 407 ? -11.532 3.101 36.496 1.00 96.69 407 LEU A O 1
ATOM 3100 N N . ILE A 1 408 ? -12.843 2.980 34.665 1.00 97.62 408 ILE A N 1
ATOM 3101 C CA . ILE A 1 408 ? -14.045 3.556 35.288 1.00 97.62 408 ILE A CA 1
ATOM 3102 C C . ILE A 1 408 ? -15.210 2.573 35.383 1.00 97.62 408 ILE A C 1
ATOM 3104 O O . ILE A 1 408 ? -16.047 2.744 36.261 1.00 97.62 408 ILE A O 1
ATOM 3108 N N . GLY A 1 409 ? -15.252 1.543 34.535 1.00 97.75 409 GLY A N 1
ATOM 3109 C CA . GLY A 1 409 ? -16.319 0.543 34.536 1.00 97.75 409 GLY A CA 1
ATOM 3110 C C . GLY A 1 409 ? -15.850 -0.812 34.014 1.00 97.75 409 GLY A C 1
ATOM 3111 O O . GLY A 1 409 ? -14.874 -0.898 33.267 1.00 97.75 409 GLY A O 1
ATOM 3112 N N . ARG A 1 410 ? -16.548 -1.876 34.417 1.00 97.69 410 ARG A N 1
ATOM 3113 C CA . ARG A 1 410 ? -16.286 -3.259 34.001 1.00 97.69 410 ARG A CA 1
ATOM 3114 C C . ARG A 1 410 ? -17.586 -4.058 33.961 1.00 97.69 410 ARG A C 1
ATOM 3116 O O . ARG A 1 410 ? -18.417 -3.916 34.853 1.00 97.69 410 ARG A O 1
ATOM 3123 N N . LEU A 1 411 ? -17.724 -4.900 32.946 1.00 97.75 411 LEU A N 1
ATOM 3124 C CA . LEU A 1 411 ? -18.778 -5.896 32.794 1.00 97.75 411 LEU A CA 1
ATOM 3125 C C . LEU A 1 411 ? -18.129 -7.251 32.504 1.00 97.75 411 LEU A C 1
ATOM 3127 O O . LEU A 1 411 ? -17.400 -7.374 31.523 1.00 97.75 411 LEU A O 1
ATOM 3131 N N . ASP A 1 412 ? -18.415 -8.253 33.330 1.00 96.44 412 ASP A N 1
ATOM 3132 C CA . ASP A 1 412 ? -17.941 -9.627 33.137 1.00 96.44 412 ASP A CA 1
ATOM 3133 C C . ASP A 1 412 ? -18.981 -10.468 32.379 1.00 96.44 412 ASP A C 1
ATOM 3135 O O . ASP A 1 412 ? -20.184 -10.416 32.658 1.00 96.44 412 ASP A O 1
ATOM 3139 N N . PHE A 1 413 ? -18.511 -11.264 31.423 1.00 94.56 413 PHE A N 1
ATOM 3140 C CA . PHE A 1 413 ? -19.286 -12.236 30.662 1.00 94.56 413 PHE A CA 1
ATOM 3141 C C . PHE A 1 413 ? -19.171 -13.605 31.339 1.00 94.56 413 PHE A C 1
ATOM 3143 O O . PHE A 1 413 ? -18.172 -14.303 31.209 1.00 94.56 413 PHE A O 1
ATOM 3150 N N . GLN A 1 414 ? -20.191 -13.967 32.118 1.00 87.75 414 GLN A N 1
ATOM 3151 C CA . GLN A 1 414 ? -20.141 -15.131 33.011 1.00 87.75 414 GLN A CA 1
ATOM 3152 C C . GLN A 1 414 ? -20.781 -16.399 32.425 1.00 87.75 414 GLN A C 1
ATOM 3154 O O . GLN A 1 414 ? -20.865 -17.416 33.118 1.00 87.75 414 GLN A O 1
ATOM 3159 N N . GLN A 1 415 ? -21.309 -16.365 31.194 1.00 89.62 415 GLN A N 1
ATOM 3160 C CA . GLN A 1 415 ? -21.950 -17.552 30.629 1.00 89.62 415 GLN A CA 1
ATOM 3161 C C . GLN A 1 415 ? -20.900 -18.516 30.056 1.00 89.62 415 GLN A C 1
ATOM 3163 O O . GLN A 1 415 ? -19.937 -18.084 29.422 1.00 89.62 415 GLN A O 1
ATOM 3168 N N . PRO A 1 416 ? -21.078 -19.839 30.231 1.00 86.31 416 PRO A N 1
ATOM 3169 C CA . PRO A 1 416 ? -20.181 -20.819 29.632 1.00 86.31 416 PRO A CA 1
ATOM 3170 C C . PRO A 1 416 ? -20.104 -20.663 28.110 1.00 86.31 416 PRO A C 1
ATOM 3172 O O . PRO A 1 416 ? -21.126 -20.696 27.428 1.00 86.31 416 PRO A O 1
ATOM 3175 N N . GLY A 1 417 ? -18.884 -20.551 27.584 1.00 87.19 417 GLY A N 1
ATOM 3176 C CA . GLY A 1 417 ? -18.640 -20.362 26.152 1.00 87.19 417 GLY A CA 1
ATOM 3177 C C . GLY A 1 417 ? -18.686 -18.907 25.681 1.00 87.19 417 GLY A C 1
ATOM 3178 O O . GLY A 1 417 ? -18.560 -18.681 24.479 1.00 87.19 417 GLY A O 1
ATOM 3179 N N . ASP A 1 418 ? -18.846 -17.934 26.583 1.00 92.25 418 ASP A N 1
ATOM 3180 C CA . ASP A 1 418 ? -18.625 -16.527 26.249 1.00 92.25 418 ASP A CA 1
ATOM 3181 C C . ASP A 1 418 ? -17.167 -16.327 25.805 1.00 92.25 418 ASP A C 1
ATOM 3183 O O . ASP A 1 418 ? -16.234 -16.572 26.566 1.00 92.25 418 ASP A O 1
ATOM 3187 N N . ASP A 1 419 ? -16.994 -15.906 24.553 1.00 92.25 419 ASP A N 1
ATOM 3188 C CA . ASP A 1 419 ? -15.705 -15.697 23.887 1.00 92.25 419 ASP A CA 1
ATOM 3189 C C . ASP A 1 419 ? -15.814 -14.422 23.029 1.00 92.25 419 ASP A C 1
ATOM 3191 O O . ASP A 1 419 ? -16.342 -14.483 21.911 1.00 92.25 419 ASP A O 1
ATOM 3195 N N . PRO A 1 420 ? -15.501 -13.243 23.599 1.00 93.25 420 PRO A N 1
ATOM 3196 C CA . PRO A 1 420 ? -15.676 -11.956 22.938 1.00 93.25 420 PRO A CA 1
ATOM 3197 C C . PRO A 1 420 ? -14.613 -11.715 21.861 1.00 93.25 420 PRO A C 1
ATOM 3199 O O . PRO A 1 420 ? -13.425 -11.798 22.123 1.00 93.25 420 PRO A O 1
ATOM 3202 N N . ASP A 1 421 ? -15.046 -11.326 20.663 1.00 91.38 421 ASP A N 1
ATOM 3203 C CA . ASP A 1 421 ? -14.150 -11.146 19.506 1.00 91.38 421 ASP A CA 1
ATOM 3204 C C . ASP A 1 421 ? -14.129 -9.702 18.997 1.00 91.38 421 ASP A C 1
ATOM 3206 O O . ASP A 1 421 ? -13.074 -9.094 18.846 1.00 91.38 421 ASP A O 1
ATOM 3210 N N . ARG A 1 422 ? -15.308 -9.117 18.756 1.00 92.38 422 ARG A N 1
ATOM 3211 C CA . ARG A 1 422 ? -15.431 -7.790 18.131 1.00 92.38 422 ARG A CA 1
ATOM 3212 C C . ARG A 1 422 ? -16.366 -6.871 18.873 1.00 92.38 422 ARG A C 1
ATOM 3214 O O . ARG A 1 422 ? -17.434 -7.295 19.320 1.00 92.38 422 ARG A O 1
ATOM 3221 N N . LEU A 1 423 ? -15.991 -5.597 18.899 1.00 94.56 423 LEU A N 1
ATOM 3222 C CA . LEU A 1 423 ? -16.734 -4.512 19.514 1.00 94.56 423 LEU A CA 1
ATOM 3223 C C . LEU A 1 423 ? -17.240 -3.537 18.452 1.00 94.56 423 LEU A C 1
ATOM 3225 O O . LEU A 1 423 ? -16.513 -3.103 17.564 1.00 94.56 423 LEU A O 1
ATOM 3229 N N . THR A 1 424 ? -18.488 -3.103 18.572 1.00 94.75 424 THR A N 1
ATOM 3230 C CA . THR A 1 424 ? -18.984 -1.945 17.822 1.00 94.75 424 THR A CA 1
ATOM 3231 C C . THR A 1 424 ? -19.715 -1.018 18.774 1.00 94.75 424 THR A C 1
ATOM 3233 O O . THR A 1 424 ? -20.587 -1.455 19.522 1.00 94.75 424 THR A O 1
ATOM 3236 N N . LEU A 1 425 ? -19.359 0.264 18.751 1.00 96.31 425 LEU A N 1
ATOM 3237 C CA . LEU A 1 425 ? -20.086 1.306 19.465 1.00 96.31 425 LEU A CA 1
ATOM 3238 C C . LEU A 1 425 ? -21.210 1.864 18.587 1.00 96.31 425 LEU A C 1
ATOM 3240 O O . LEU A 1 425 ? -21.086 1.963 17.366 1.00 96.31 425 LEU A O 1
ATOM 3244 N N . SER A 1 426 ? -22.299 2.253 19.236 1.00 95.44 426 SER A N 1
ATOM 3245 C CA . SER A 1 426 ? -23.306 3.149 18.659 1.00 95.44 426 SER A CA 1
ATOM 3246 C C . SER A 1 426 ? -22.695 4.503 18.291 1.00 95.44 426 SER A C 1
ATOM 3248 O O . SER A 1 426 ? -21.632 4.872 18.799 1.00 95.44 426 SER A O 1
ATOM 3250 N N . ALA A 1 427 ? -23.364 5.265 17.427 1.00 92.25 427 ALA A N 1
ATOM 3251 C CA . ALA A 1 427 ? -22.867 6.555 16.959 1.00 92.25 427 ALA A CA 1
ATOM 3252 C C . ALA A 1 427 ? -22.656 7.556 18.107 1.00 92.25 427 ALA A C 1
ATOM 3254 O O . ALA A 1 427 ? -21.692 8.325 18.082 1.00 92.25 427 ALA A O 1
ATOM 3255 N N . THR A 1 428 ? -23.500 7.518 19.143 1.00 92.06 428 THR A N 1
ATOM 3256 C CA . THR A 1 428 ? -23.313 8.342 20.351 1.00 92.06 428 THR A CA 1
ATOM 3257 C C . THR A 1 428 ? -22.302 7.756 21.346 1.00 92.06 428 THR A C 1
ATOM 3259 O O . THR A 1 428 ? -21.810 8.469 22.225 1.00 92.06 428 THR A O 1
ATOM 3262 N N . GLY A 1 429 ? -21.982 6.462 21.232 1.00 93.81 429 GLY A N 1
ATOM 3263 C CA . GLY A 1 429 ? -21.155 5.719 22.184 1.00 93.81 429 GLY A CA 1
ATOM 3264 C C . GLY A 1 429 ? -21.867 5.344 23.489 1.00 93.81 429 GLY A C 1
ATOM 3265 O O . GLY A 1 429 ? -21.200 4.926 24.433 1.00 93.81 429 GLY A O 1
ATOM 3266 N N . GLN A 1 430 ? -23.194 5.498 23.565 1.00 93.88 430 GLN A N 1
ATOM 3267 C CA . 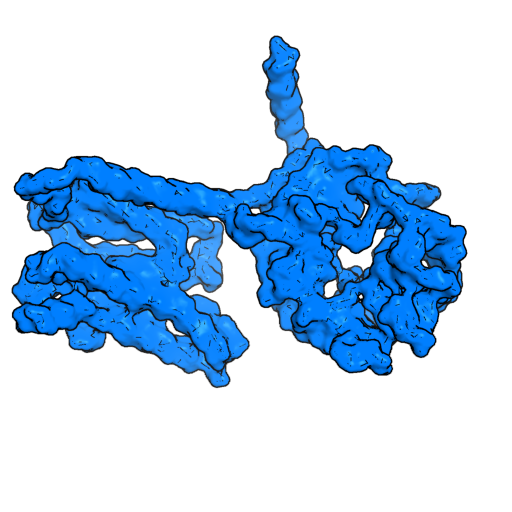GLN A 1 430 ? -24.007 5.136 24.739 1.00 93.88 430 GLN A CA 1
ATOM 3268 C C . GLN A 1 430 ? -24.377 3.653 24.795 1.00 93.88 430 GLN A C 1
ATOM 3270 O O . GLN A 1 430 ? -24.781 3.151 25.837 1.00 93.88 430 GLN A O 1
ATOM 3275 N N . TYR A 1 431 ? -24.215 2.946 23.685 1.00 95.69 431 TYR A N 1
ATOM 3276 C CA . TYR A 1 431 ? -24.457 1.514 23.567 1.00 95.69 431 TYR A CA 1
ATOM 3277 C C . TYR A 1 431 ? -23.322 0.845 22.809 1.00 95.69 431 TYR A C 1
ATOM 3279 O O . TYR A 1 431 ? -22.680 1.471 21.956 1.00 95.69 431 TYR A O 1
ATOM 3287 N N . ALA A 1 432 ? -23.122 -0.439 23.077 1.00 96.56 432 ALA A N 1
ATOM 3288 C CA . ALA A 1 432 ? -22.197 -1.280 22.340 1.00 96.56 432 ALA A CA 1
ATOM 3289 C C . ALA A 1 432 ? -22.830 -2.623 21.983 1.00 96.56 432 ALA A C 1
ATOM 3291 O O . ALA A 1 432 ? -23.726 -3.113 22.671 1.00 96.56 432 ALA A O 1
ATOM 3292 N N . VAL A 1 433 ? -22.329 -3.242 20.922 1.00 95.44 433 VAL A N 1
ATOM 3293 C CA . VAL A 1 433 ? -22.569 -4.652 20.625 1.00 95.44 433 VAL A CA 1
ATOM 3294 C C . VAL A 1 433 ? -21.249 -5.402 20.608 1.00 95.44 433 VAL A C 1
ATOM 3296 O O . VAL A 1 433 ? -20.251 -4.908 20.081 1.00 95.44 433 VAL A O 1
ATOM 3299 N N . VAL A 1 434 ? -21.259 -6.592 21.201 1.00 95.50 434 VAL A N 1
ATOM 3300 C CA . VAL A 1 434 ? -20.109 -7.491 21.284 1.00 95.50 434 VAL A CA 1
ATOM 3301 C C . VAL A 1 434 ? -20.461 -8.800 20.599 1.00 95.50 434 VAL A C 1
ATOM 3303 O O . VAL A 1 434 ? -21.488 -9.403 20.912 1.00 95.50 434 VAL A O 1
ATOM 3306 N N . THR A 1 435 ? -19.622 -9.235 19.664 1.00 94.00 435 THR A N 1
ATOM 3307 C CA . THR A 1 435 ? -19.754 -10.562 19.048 1.00 94.00 435 THR A CA 1
ATOM 3308 C C . THR A 1 435 ? -19.127 -11.602 19.967 1.00 94.00 435 THR A C 1
ATOM 3310 O O . THR A 1 435 ? -17.965 -11.457 20.337 1.00 94.00 435 THR A O 1
ATOM 3313 N N . LEU A 1 436 ? -19.894 -12.633 20.323 1.00 92.81 436 LEU A N 1
ATOM 3314 C CA . LEU A 1 436 ? -19.469 -13.757 21.155 1.00 92.81 436 LEU A CA 1
ATOM 3315 C C . LEU A 1 436 ? -19.348 -15.009 20.272 1.00 92.81 436 LEU A C 1
ATOM 3317 O O . LEU A 1 436 ? -20.361 -15.582 19.861 1.00 92.81 436 LEU A O 1
ATOM 3321 N N . LEU A 1 437 ? -18.125 -15.427 19.938 1.00 88.81 437 LEU A N 1
ATOM 3322 C CA . LEU A 1 437 ? -17.877 -16.505 18.971 1.00 88.81 437 LEU A CA 1
ATOM 3323 C C . LEU A 1 437 ? -18.273 -17.880 19.505 1.00 88.81 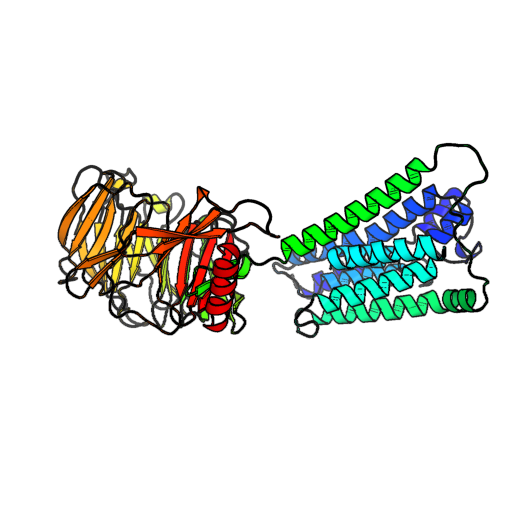437 LEU A C 1
ATOM 3325 O O . LEU A 1 437 ? -18.929 -18.649 18.795 1.00 88.81 437 LEU A O 1
ATOM 3329 N N . GLY A 1 438 ? -17.921 -18.170 20.756 1.00 86.50 438 GLY A N 1
ATOM 3330 C CA . GLY A 1 438 ? -18.170 -19.466 21.384 1.00 86.50 438 GLY A CA 1
ATOM 3331 C C . GLY A 1 438 ? -19.660 -19.797 21.508 1.00 86.50 438 GLY A C 1
ATOM 3332 O O . GLY A 1 438 ? -20.048 -20.948 21.301 1.00 86.50 438 GLY A O 1
ATOM 3333 N N . THR A 1 439 ? -20.514 -18.792 21.735 1.00 88.62 439 THR A N 1
ATOM 3334 C CA . THR A 1 439 ? -21.981 -18.947 21.747 1.00 88.62 439 THR A CA 1
ATOM 3335 C C . THR A 1 439 ? -22.649 -18.614 20.409 1.00 88.62 439 THR A C 1
ATOM 3337 O O . THR A 1 439 ? -23.824 -18.929 20.219 1.00 88.62 439 THR A O 1
ATOM 3340 N N . SER A 1 440 ? -21.919 -18.032 19.447 1.00 89.44 440 SER A N 1
ATOM 3341 C CA . SER A 1 440 ? -22.469 -17.498 18.191 1.00 89.44 440 SER A CA 1
ATOM 3342 C C . SER A 1 440 ? -23.607 -16.493 18.423 1.00 89.44 440 SER A C 1
ATOM 3344 O O . SER A 1 440 ? -24.642 -16.529 17.748 1.00 89.44 440 SER A O 1
ATOM 3346 N N . GLU A 1 441 ? -23.417 -15.589 19.382 1.00 92.31 441 GLU A N 1
ATOM 3347 C CA . GLU A 1 441 ? -24.375 -14.550 19.768 1.00 92.31 441 GLU A CA 1
ATOM 3348 C C . GLU A 1 441 ? -23.793 -13.142 19.597 1.00 92.31 441 GLU A C 1
ATOM 3350 O O . GLU A 1 441 ? -22.588 -12.936 19.478 1.00 92.31 441 GLU A O 1
ATOM 3355 N N . VAL A 1 442 ? -24.678 -12.150 19.615 1.00 93.06 442 VAL A N 1
ATOM 3356 C CA . VAL A 1 442 ? -24.352 -10.738 19.794 1.00 93.06 442 VAL A CA 1
ATOM 3357 C C . VAL A 1 442 ? -24.943 -10.289 21.123 1.00 93.06 442 VAL A C 1
ATOM 3359 O O . VAL A 1 442 ? -26.154 -10.401 21.339 1.00 93.06 442 VAL A O 1
ATOM 3362 N N . ALA A 1 443 ? -24.093 -9.769 22.001 1.00 95.25 443 ALA A N 1
ATOM 3363 C CA . ALA A 1 443 ? -24.462 -9.179 23.279 1.00 95.25 443 ALA A CA 1
ATOM 3364 C C . ALA A 1 443 ? -24.611 -7.659 23.137 1.00 95.25 443 ALA A C 1
ATOM 3366 O O . ALA A 1 443 ? -23.695 -6.987 22.672 1.00 95.25 443 ALA A O 1
ATOM 3367 N N . ALA A 1 444 ? -25.759 -7.118 23.539 1.00 95.81 444 ALA A N 1
ATOM 3368 C CA . ALA A 1 444 ? -26.017 -5.682 23.579 1.00 95.81 444 ALA A CA 1
ATOM 3369 C C . ALA A 1 444 ? -25.702 -5.134 24.974 1.00 95.81 444 ALA A C 1
ATOM 3371 O O . ALA A 1 444 ? -26.191 -5.664 25.976 1.00 95.81 444 ALA A O 1
ATOM 3372 N N . ILE A 1 445 ? -24.899 -4.076 25.024 1.00 97.19 445 ILE A N 1
ATOM 3373 C CA . ILE A 1 445 ? -24.390 -3.463 26.247 1.00 97.19 445 ILE A CA 1
ATOM 3374 C C . ILE A 1 445 ? -24.883 -2.018 26.336 1.00 97.19 445 ILE A C 1
ATOM 3376 O O . ILE A 1 445 ? -24.733 -1.246 25.389 1.00 97.19 445 ILE A O 1
ATOM 3380 N N . ASP A 1 446 ? -25.448 -1.665 27.484 1.00 96.62 446 ASP A N 1
ATOM 3381 C CA . ASP A 1 446 ? -25.783 -0.301 27.886 1.00 96.62 446 ASP A CA 1
ATOM 3382 C C . ASP A 1 446 ? -24.561 0.355 28.547 1.00 96.62 446 ASP A C 1
ATOM 3384 O O . ASP A 1 446 ? -23.969 -0.206 29.476 1.00 96.62 446 ASP A O 1
ATOM 3388 N N . LEU A 1 447 ? -24.181 1.524 28.028 1.00 96.69 447 LEU A N 1
ATOM 3389 C CA . LEU A 1 447 ? -23.076 2.373 28.475 1.00 96.69 447 LEU A CA 1
ATOM 3390 C C . LEU A 1 447 ? -23.549 3.799 28.839 1.00 96.69 447 LEU A C 1
ATOM 3392 O O . LEU A 1 447 ? -22.724 4.718 28.893 1.00 96.69 447 LEU A O 1
ATOM 3396 N N . LEU A 1 448 ? -24.849 4.009 29.090 1.00 94.69 448 LEU A N 1
ATOM 3397 C CA . LEU A 1 448 ? -25.400 5.295 29.543 1.00 94.69 448 LEU A CA 1
ATOM 3398 C C . LEU A 1 448 ? -24.742 5.751 30.849 1.00 94.69 448 LEU A C 1
ATOM 3400 O O . LEU A 1 448 ? -24.330 6.908 30.964 1.00 94.69 448 LEU A O 1
ATOM 3404 N N . ASP A 1 449 ? -24.596 4.827 31.803 1.00 96.56 449 ASP A N 1
ATOM 3405 C CA . ASP A 1 449 ? -23.690 4.974 32.940 1.00 96.56 449 ASP A CA 1
ATOM 3406 C C . ASP A 1 449 ? -22.391 4.198 32.655 1.00 96.56 449 ASP A C 1
ATOM 3408 O O . ASP A 1 449 ? -22.331 2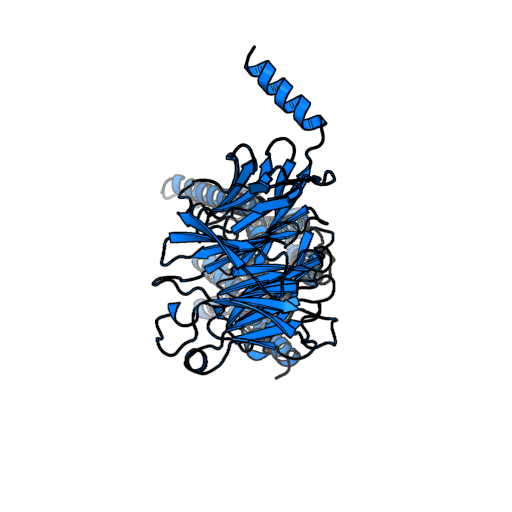.984 32.872 1.00 96.56 449 ASP A O 1
ATOM 3412 N N . PRO A 1 450 ? -21.320 4.867 32.188 1.00 94.81 450 PRO A N 1
ATOM 3413 C CA . PRO A 1 450 ? -20.072 4.197 31.832 1.00 94.81 450 PRO A CA 1
ATOM 3414 C C . PRO A 1 450 ? -19.350 3.586 33.040 1.00 94.81 450 PRO A C 1
ATOM 3416 O O . PRO A 1 450 ? -18.421 2.803 32.850 1.00 94.81 450 PRO A O 1
ATOM 3419 N N . THR A 1 451 ? -19.743 3.939 34.270 1.00 97.25 451 THR A N 1
ATOM 3420 C CA . THR A 1 451 ? -19.180 3.340 35.488 1.00 97.25 451 THR A CA 1
ATOM 3421 C C . THR A 1 451 ? -19.836 2.009 35.845 1.00 97.25 451 THR A C 1
ATOM 3423 O O . THR A 1 451 ? -19.257 1.198 36.569 1.00 97.25 451 THR A O 1
ATOM 3426 N N . GLN A 1 452 ? -21.023 1.750 35.293 1.00 97.31 452 GLN A N 1
ATOM 3427 C CA . GLN A 1 452 ? -21.790 0.525 35.482 1.00 97.31 452 GLN A CA 1
ATOM 3428 C C . GLN A 1 452 ? -22.303 -0.003 34.135 1.00 97.31 452 GLN A C 1
ATOM 3430 O O . GLN A 1 452 ? -23.515 -0.010 33.913 1.00 97.31 452 GLN A O 1
ATOM 3435 N N . PRO A 1 453 ? -21.413 -0.458 33.233 1.00 97.88 453 PRO A N 1
ATOM 3436 C CA . PRO A 1 453 ? -21.834 -1.074 31.978 1.00 97.88 453 PRO A CA 1
ATOM 3437 C C . PRO A 1 453 ? -22.720 -2.299 32.245 1.00 97.88 453 PRO A C 1
ATOM 3439 O O . PRO A 1 453 ? -22.431 -3.102 33.136 1.00 97.88 453 PRO A O 1
ATOM 3442 N N . ARG A 1 454 ? -23.808 -2.462 31.481 1.00 97.69 454 ARG A N 1
ATOM 3443 C CA . ARG A 1 454 ? -24.791 -3.541 31.703 1.00 97.69 454 ARG A CA 1
ATOM 3444 C C . ARG A 1 454 ? -25.097 -4.309 30.431 1.00 97.69 454 ARG A C 1
ATOM 3446 O O . ARG A 1 454 ? -25.411 -3.723 29.403 1.00 97.69 454 ARG A O 1
ATOM 3453 N N . LEU A 1 455 ? -25.093 -5.636 30.521 1.00 96.75 455 LEU A N 1
ATOM 3454 C CA . LEU A 1 455 ? -25.652 -6.501 29.485 1.00 96.75 455 LEU A CA 1
ATOM 3455 C C . LEU A 1 455 ? -27.182 -6.365 29.483 1.00 96.75 455 LEU A C 1
ATOM 3457 O O . LEU A 1 455 ? -27.835 -6.745 30.453 1.00 96.75 455 LEU A O 1
ATOM 3461 N N . ILE A 1 456 ? -27.753 -5.852 28.393 1.00 95.50 456 ILE A N 1
ATOM 3462 C CA . ILE A 1 456 ? -29.202 -5.612 28.263 1.00 95.50 456 ILE A CA 1
ATOM 3463 C C . ILE A 1 456 ? -29.916 -6.644 27.389 1.00 95.50 456 ILE A C 1
ATOM 3465 O O . ILE A 1 456 ? -31.141 -6.753 27.426 1.00 95.50 456 ILE A O 1
ATOM 3469 N N . GLY A 1 457 ? -29.176 -7.437 26.616 1.00 94.38 457 GLY A N 1
ATOM 3470 C CA . GLY A 1 457 ? -29.768 -8.514 25.835 1.00 94.38 457 GLY A CA 1
ATOM 3471 C C . GLY A 1 457 ? -28.756 -9.291 25.013 1.00 94.38 457 GLY A C 1
ATOM 3472 O O . GLY A 1 457 ? -27.631 -8.849 24.794 1.00 94.38 457 GLY A O 1
ATOM 3473 N N . ARG A 1 458 ? -29.188 -10.458 24.538 1.00 94.50 458 ARG A N 1
ATOM 3474 C CA . ARG A 1 458 ? -28.438 -11.313 23.617 1.00 94.50 458 ARG A CA 1
ATOM 3475 C C . ARG A 1 458 ? -29.331 -11.723 22.462 1.00 94.50 458 ARG A C 1
ATOM 3477 O O . ARG A 1 458 ? -30.540 -11.897 22.637 1.00 94.50 458 ARG A O 1
ATOM 3484 N N . LYS A 1 459 ? -28.747 -11.858 21.277 1.00 91.56 459 LYS A N 1
ATOM 3485 C CA . LYS A 1 459 ? -29.417 -12.414 20.099 1.00 91.56 459 LYS A CA 1
ATOM 3486 C C . LYS A 1 459 ? -28.462 -13.336 19.350 1.00 91.56 459 LYS A C 1
ATOM 3488 O O . LYS A 1 459 ? -27.268 -13.061 19.354 1.00 91.56 459 LYS A O 1
ATOM 3493 N N . PRO A 1 460 ? -28.962 -14.367 18.654 1.00 90.00 460 PRO A N 1
ATOM 3494 C CA . PRO A 1 460 ? -28.131 -15.145 17.743 1.00 90.00 460 PRO A CA 1
ATOM 3495 C C . PRO A 1 460 ? -27.434 -14.235 16.726 1.00 90.00 460 PRO A C 1
ATOM 3497 O O . PRO A 1 460 ? -28.075 -13.332 16.176 1.00 90.00 460 PRO A O 1
ATOM 3500 N N . LEU A 1 461 ? -26.148 -14.484 16.463 1.00 84.06 461 LEU A N 1
ATOM 3501 C CA . LEU A 1 461 ? -25.387 -13.766 15.445 1.00 84.06 461 LEU A CA 1
ATOM 3502 C C . LEU A 1 461 ? -26.084 -13.956 14.086 1.00 84.06 461 LEU A C 1
ATOM 3504 O O . LEU A 1 461 ? -26.243 -15.098 13.631 1.00 84.06 461 LEU A O 1
ATOM 3508 N N . PRO A 1 462 ? -26.558 -12.874 13.438 1.00 75.44 462 PRO A N 1
ATOM 3509 C CA . PRO A 1 462 ? -27.318 -13.000 12.207 1.00 75.44 462 PRO A CA 1
ATOM 3510 C C . PRO A 1 462 ? -26.436 -13.579 11.103 1.00 75.44 462 PRO A C 1
ATOM 3512 O O . PRO A 1 462 ? -25.483 -12.939 10.686 1.00 75.44 462 PRO A O 1
ATOM 3515 N N . ARG A 1 463 ? -26.795 -14.743 10.552 1.00 71.06 463 ARG A N 1
ATOM 3516 C CA . ARG A 1 463 ? -26.146 -15.304 9.350 1.00 71.06 463 ARG A CA 1
ATOM 3517 C C . ARG A 1 463 ? -26.637 -14.608 8.074 1.00 71.06 463 ARG A C 1
ATOM 3519 O O . ARG A 1 463 ? -27.126 -15.258 7.153 1.00 71.06 463 ARG A O 1
ATOM 3526 N N . LEU A 1 464 ? -26.620 -13.279 8.071 1.00 70.94 464 LEU A N 1
ATOM 3527 C CA . LEU A 1 464 ? -27.042 -12.467 6.933 1.00 70.94 464 LEU A CA 1
ATOM 3528 C C . LEU A 1 464 ? -25.884 -12.311 5.945 1.00 70.94 464 LEU A C 1
ATOM 3530 O O . LEU A 1 464 ? -24.727 -12.228 6.337 1.00 70.94 464 LEU A O 1
ATOM 3534 N N . GLU A 1 465 ? -26.199 -12.224 4.653 1.00 72.69 465 GLU A N 1
ATOM 3535 C CA . GLU A 1 465 ? -25.171 -12.052 3.616 1.00 72.69 465 GLU A CA 1
ATOM 3536 C C . GLU A 1 465 ? -24.572 -10.637 3.581 1.00 72.69 465 GLU A C 1
ATOM 3538 O O . GLU A 1 465 ? -23.488 -10.449 3.022 1.00 72.69 465 GLU A O 1
ATOM 3543 N N . VAL A 1 466 ? -25.269 -9.651 4.163 1.00 82.12 466 VAL A N 1
ATOM 3544 C CA . VAL A 1 466 ? -24.910 -8.229 4.110 1.00 82.12 466 VAL A CA 1
ATOM 3545 C C . VAL A 1 466 ? -25.044 -7.547 5.473 1.00 82.12 466 VAL A C 1
ATOM 3547 O O . VAL A 1 466 ? -26.031 -7.794 6.175 1.00 82.12 466 VAL A O 1
ATOM 3550 N N . PRO A 1 467 ? -24.104 -6.655 5.838 1.00 86.75 467 PRO A N 1
ATOM 3551 C CA . PRO A 1 467 ? -24.203 -5.860 7.054 1.00 86.75 467 PRO A CA 1
ATOM 3552 C C . PRO A 1 467 ? -25.373 -4.875 6.986 1.00 86.75 467 PRO A C 1
ATOM 3554 O O . PRO A 1 467 ? -25.838 -4.496 5.906 1.00 86.75 467 PRO A O 1
ATOM 3557 N N . TYR A 1 468 ? -25.847 -4.447 8.153 1.00 89.38 468 TYR A N 1
ATOM 3558 C CA . TYR A 1 468 ? -26.927 -3.472 8.278 1.00 89.38 468 TYR A CA 1
ATOM 3559 C C . TYR A 1 468 ? -26.728 -2.600 9.517 1.00 89.38 468 TYR A C 1
ATOM 3561 O O . TYR A 1 468 ? -26.050 -2.993 10.463 1.00 89.38 468 TYR A O 1
ATOM 3569 N N . ALA A 1 469 ? -27.348 -1.426 9.522 1.00 90.94 469 ALA A N 1
ATOM 3570 C CA . ALA A 1 469 ? -27.423 -0.578 10.704 1.00 90.94 469 ALA A CA 1
ATOM 3571 C C . ALA A 1 469 ? -28.799 -0.721 11.367 1.00 90.94 469 ALA A C 1
ATOM 3573 O O . ALA A 1 469 ? -29.818 -0.878 10.686 1.00 90.94 469 ALA A O 1
ATOM 3574 N N . SER A 1 470 ? -28.826 -0.673 12.694 1.00 89.00 470 SER A N 1
ATOM 3575 C CA . SER A 1 470 ? -30.049 -0.636 13.492 1.00 89.00 470 SER A CA 1
ATOM 3576 C C . SER A 1 470 ? -30.181 0.741 14.132 1.00 89.00 470 SER A C 1
ATOM 3578 O O . SER A 1 470 ? -29.291 1.145 14.874 1.00 89.00 470 SER A O 1
ATOM 3580 N N . ALA A 1 471 ? -31.277 1.447 13.854 1.00 89.31 471 ALA A N 1
ATOM 3581 C CA . ALA A 1 471 ? -31.616 2.701 14.529 1.00 89.31 471 ALA A CA 1
ATOM 3582 C C . ALA A 1 471 ? -32.403 2.426 15.812 1.00 89.31 471 ALA A C 1
ATOM 3584 O O . ALA A 1 471 ? -33.179 1.466 15.871 1.00 89.31 471 ALA A O 1
ATOM 3585 N N . PHE A 1 472 ? -32.239 3.298 16.799 1.00 85.25 472 PHE A N 1
ATOM 3586 C CA . PHE A 1 472 ? -33.077 3.377 17.988 1.00 85.25 472 PHE A CA 1
ATOM 3587 C C . PHE A 1 472 ? -33.091 4.831 18.474 1.00 85.25 472 PHE A C 1
ATOM 3589 O O . PHE A 1 472 ? -32.039 5.431 18.656 1.00 85.25 472 PHE A O 1
ATOM 3596 N N . GLU A 1 473 ? -34.283 5.400 18.662 1.00 83.31 473 GLU A N 1
ATOM 3597 C CA . GLU A 1 473 ? -34.443 6.815 19.041 1.00 83.31 473 GLU A CA 1
ATOM 3598 C C . GLU A 1 473 ? -33.624 7.752 18.123 1.00 83.31 473 GLU A C 1
ATOM 3600 O O . GLU A 1 473 ? -33.831 7.725 16.908 1.00 83.31 473 GLU A O 1
ATOM 3605 N N . ASP A 1 474 ? -32.699 8.533 18.691 1.00 85.25 474 ASP A N 1
ATOM 3606 C CA . ASP A 1 474 ? -31.811 9.473 17.991 1.00 85.25 474 ASP A CA 1
ATOM 3607 C C . ASP A 1 474 ? -30.390 8.910 17.758 1.00 85.25 474 ASP A C 1
ATOM 3609 O O . ASP A 1 474 ? -29.451 9.653 17.469 1.00 85.25 474 ASP A O 1
ATOM 3613 N N . ASP A 1 475 ? -30.209 7.594 17.883 1.00 91.69 475 ASP A N 1
ATOM 3614 C CA . ASP A 1 475 ? -28.923 6.913 17.741 1.00 91.69 475 ASP A CA 1
ATOM 3615 C C . ASP A 1 475 ? -29.039 5.687 16.819 1.00 91.69 475 ASP A C 1
ATOM 3617 O O . ASP A 1 475 ? -30.115 5.255 16.386 1.00 91.69 475 ASP A O 1
ATOM 3621 N N . TRP A 1 476 ? -27.895 5.135 16.438 1.00 93.31 476 TRP A N 1
ATOM 3622 C CA . TRP A 1 476 ? -27.824 3.949 15.609 1.00 93.31 476 TRP A CA 1
ATOM 3623 C C . TRP A 1 476 ? -26.528 3.190 15.839 1.00 93.31 476 TRP A C 1
ATOM 3625 O O . TRP A 1 476 ? -25.523 3.725 16.301 1.00 93.31 476 TRP A O 1
ATOM 3635 N N . ILE A 1 477 ? -26.546 1.911 15.484 1.00 93.00 477 ILE A N 1
ATOM 3636 C CA . ILE A 1 477 ? -25.391 1.034 15.624 1.00 93.00 477 ILE A CA 1
ATOM 3637 C C . ILE A 1 477 ? -25.249 0.132 14.405 1.00 93.00 477 ILE A C 1
ATOM 3639 O O . ILE A 1 477 ? -26.235 -0.354 13.840 1.00 93.00 477 ILE A O 1
ATOM 3643 N N . LEU A 1 478 ? -24.006 -0.070 13.978 1.00 92.88 478 LEU A N 1
ATOM 3644 C CA . LEU A 1 478 ? -23.676 -1.033 12.941 1.00 92.88 478 LEU A CA 1
ATOM 3645 C C . LEU A 1 478 ? -23.765 -2.444 13.526 1.00 92.88 478 LEU A C 1
ATOM 3647 O O . LEU A 1 478 ? -23.179 -2.730 14.565 1.00 92.88 478 LEU A O 1
ATOM 3651 N N . MET A 1 479 ? -24.515 -3.324 12.871 1.00 90.06 479 MET A N 1
ATOM 3652 C CA . MET A 1 479 ? -24.704 -4.688 13.350 1.00 90.06 479 MET A CA 1
ATOM 3653 C C . MET A 1 479 ? -23.716 -5.635 12.662 1.00 90.06 479 MET A C 1
ATOM 3655 O O . MET A 1 479 ? -23.674 -5.659 11.424 1.00 90.06 479 MET A O 1
ATOM 3659 N N . PRO A 1 480 ? -22.956 -6.443 13.426 1.00 85.38 480 PRO A N 1
ATOM 3660 C CA . PRO A 1 480 ? -22.099 -7.471 12.854 1.00 85.38 480 PRO A CA 1
ATOM 3661 C C . PRO A 1 480 ? -22.951 -8.588 12.238 1.00 85.38 480 PRO A C 1
ATOM 3663 O O . PRO A 1 480 ? -24.035 -8.916 12.729 1.00 85.38 480 PRO A O 1
ATOM 3666 N N . VAL A 1 481 ? -22.455 -9.168 11.146 1.00 83.62 481 VAL A N 1
ATOM 3667 C CA . VAL A 1 481 ? -23.103 -10.291 10.436 1.00 83.62 481 VAL A CA 1
ATOM 3668 C C . VAL A 1 481 ? -22.199 -11.514 10.305 1.00 83.62 481 VAL A C 1
ATOM 3670 O O . VAL A 1 481 ? -22.676 -12.629 10.125 1.00 83.62 481 VAL A O 1
ATOM 3673 N N . ASP A 1 482 ? -20.892 -11.318 10.441 1.00 80.88 482 ASP A N 1
ATOM 3674 C CA . ASP A 1 482 ? -19.887 -12.355 10.636 1.00 80.88 482 ASP A CA 1
ATOM 3675 C C . ASP A 1 482 ? -18.670 -11.728 11.348 1.00 80.88 482 ASP A C 1
ATOM 3677 O O . ASP A 1 482 ? -18.676 -10.528 11.638 1.00 80.88 482 ASP A O 1
ATOM 3681 N N . SER A 1 483 ? -17.655 -12.534 11.661 1.00 77.50 483 SER A N 1
ATOM 3682 C CA . SER A 1 483 ? -16.423 -12.086 12.327 1.00 77.50 483 SER A CA 1
ATOM 3683 C C . SER A 1 483 ? -15.266 -11.771 11.372 1.00 77.50 483 SER A C 1
ATOM 3685 O O . SER A 1 483 ? -14.237 -11.236 11.790 1.00 77.50 483 SER A O 1
ATOM 3687 N N . GLU A 1 484 ? -15.394 -12.082 10.080 1.00 82.00 484 GLU A N 1
ATOM 3688 C CA . GLU A 1 484 ? -14.305 -11.892 9.116 1.00 82.00 484 GLU A CA 1
ATOM 3689 C C . GLU A 1 484 ? -14.385 -10.556 8.368 1.00 82.00 484 GLU A C 1
ATOM 3691 O O . GLU A 1 484 ? -13.368 -10.079 7.853 1.00 82.00 484 GLU A O 1
ATOM 3696 N N . ARG A 1 485 ? -15.579 -9.967 8.261 1.00 88.56 485 ARG A N 1
ATOM 3697 C CA . ARG A 1 485 ? -15.811 -8.729 7.521 1.00 88.56 485 ARG A CA 1
ATOM 3698 C C . ARG A 1 485 ? -15.669 -7.513 8.414 1.00 88.56 485 ARG A C 1
ATOM 3700 O O . ARG A 1 485 ? -16.316 -7.383 9.447 1.00 88.56 485 ARG A O 1
ATOM 3707 N N . GLU A 1 486 ? -14.908 -6.555 7.912 1.00 91.94 486 GLU A N 1
ATOM 3708 C CA . GLU A 1 486 ? -14.875 -5.200 8.445 1.00 91.94 486 GLU A CA 1
ATOM 3709 C C . GLU A 1 486 ? -15.891 -4.365 7.691 1.00 91.94 486 GLU A C 1
ATOM 3711 O O . GLU A 1 486 ? -15.951 -4.429 6.460 1.00 91.94 486 GLU A O 1
ATOM 3716 N N . THR A 1 487 ? -16.675 -3.568 8.406 1.00 94.38 487 THR A N 1
ATOM 3717 C CA . THR A 1 487 ? -17.681 -2.708 7.787 1.00 94.38 487 THR A CA 1
ATOM 3718 C C . THR A 1 487 ? -17.617 -1.311 8.376 1.00 94.38 487 THR A C 1
ATOM 3720 O O . THR A 1 487 ? -17.507 -1.140 9.584 1.00 94.38 487 THR A O 1
ATOM 3723 N N . VAL A 1 488 ? -17.722 -0.308 7.510 1.00 94.75 488 VAL A N 1
ATOM 3724 C CA . VAL A 1 488 ? -17.816 1.104 7.892 1.00 94.75 488 VAL A CA 1
ATOM 3725 C C . VAL A 1 488 ? -19.087 1.712 7.315 1.00 94.75 488 VAL A C 1
ATOM 3727 O O . VAL A 1 488 ? -19.516 1.349 6.217 1.00 94.75 488 VAL A O 1
ATOM 3730 N N . ALA A 1 489 ? -19.688 2.640 8.053 1.00 94.12 489 ALA A N 1
ATOM 3731 C CA . ALA A 1 489 ? -20.793 3.453 7.564 1.00 94.12 489 ALA A CA 1
ATOM 3732 C C . ALA A 1 489 ? -20.249 4.726 6.908 1.00 94.12 489 ALA A C 1
ATOM 3734 O O . ALA A 1 489 ? -19.305 5.336 7.413 1.00 94.12 489 ALA A O 1
ATOM 3735 N N . VAL A 1 490 ? -20.818 5.098 5.763 1.00 93.06 490 VAL A N 1
ATOM 3736 C CA . VAL A 1 490 ? -20.258 6.125 4.885 1.00 93.06 490 VAL A CA 1
ATOM 3737 C C . VAL A 1 490 ? -21.351 7.060 4.380 1.00 93.06 490 VAL A C 1
ATOM 3739 O O . VAL A 1 490 ? -22.346 6.630 3.792 1.00 93.06 490 VAL A O 1
ATOM 3742 N N . ASP A 1 491 ? -21.122 8.355 4.579 1.00 88.88 491 ASP A N 1
ATOM 3743 C CA . ASP A 1 491 ? -21.898 9.438 3.981 1.00 88.88 491 ASP A CA 1
ATOM 3744 C C . ASP A 1 491 ? -21.416 9.807 2.576 1.00 88.88 491 ASP A C 1
ATOM 3746 O O . ASP A 1 491 ? -20.270 9.560 2.189 1.00 88.88 491 ASP A O 1
ATOM 3750 N N . LEU A 1 492 ? -22.290 10.465 1.813 1.00 81.25 492 LEU A N 1
ATOM 3751 C CA . LEU A 1 492 ? -21.877 11.073 0.554 1.00 81.25 492 LEU A CA 1
ATOM 3752 C C . LEU A 1 492 ? -20.961 12.276 0.819 1.00 81.25 492 LEU A C 1
ATOM 3754 O O . LEU A 1 492 ? -21.231 13.065 1.731 1.00 81.25 492 LEU A O 1
ATOM 3758 N N . PRO A 1 493 ? -19.917 12.479 -0.006 1.00 76.25 493 PRO A N 1
ATOM 3759 C CA . PRO A 1 493 ? -19.071 13.660 0.095 1.00 76.25 493 PRO A CA 1
ATOM 3760 C C . PRO A 1 493 ? -19.909 14.947 0.059 1.00 76.25 493 PRO A C 1
ATOM 3762 O O . PRO A 1 493 ? -20.661 15.180 -0.885 1.00 76.25 493 PRO A O 1
ATOM 3765 N N . GLY A 1 494 ? -19.789 15.779 1.097 1.00 70.69 494 GLY A N 1
ATOM 3766 C CA . GLY A 1 494 ? -20.506 17.056 1.205 1.00 70.69 494 GLY A CA 1
ATOM 3767 C C . GLY A 1 494 ? -21.973 16.967 1.646 1.00 70.69 494 GLY A C 1
ATOM 3768 O O . GLY A 1 494 ? -22.615 18.006 1.772 1.00 70.69 494 GLY A O 1
ATOM 3769 N N . SER A 1 495 ? -22.502 15.771 1.921 1.00 74.50 495 SER A N 1
ATOM 3770 C CA . SER A 1 495 ? -23.869 15.575 2.422 1.00 74.50 495 SER A CA 1
ATOM 3771 C C . SER A 1 495 ? -23.873 14.610 3.619 1.00 74.50 495 SER A C 1
ATOM 3773 O O . SER A 1 495 ? -24.265 13.452 3.477 1.00 74.50 495 SER A O 1
ATOM 3775 N N . PRO A 1 496 ? -23.377 15.053 4.793 1.00 78.12 496 PRO A N 1
ATOM 3776 C CA . PRO A 1 496 ? -23.398 14.239 6.003 1.00 78.12 496 PRO A CA 1
ATOM 3777 C C . PRO A 1 496 ? -24.837 14.023 6.481 1.00 78.12 496 PRO A C 1
ATOM 3779 O O . PRO A 1 496 ? -25.633 14.966 6.537 1.00 78.12 496 PRO A O 1
ATOM 3782 N N . SER A 1 497 ? -25.170 12.785 6.836 1.00 75.12 497 SER A N 1
ATOM 3783 C CA . SER A 1 497 ? -26.501 12.423 7.317 1.00 75.12 497 SER A CA 1
ATOM 3784 C C . SER A 1 497 ? -26.649 12.752 8.801 1.00 75.12 497 SER A C 1
ATOM 3786 O O . SER A 1 497 ? -25.742 12.526 9.593 1.00 75.12 497 SER A O 1
ATOM 3788 N N . ALA A 1 498 ? -27.826 13.235 9.204 1.00 75.12 498 ALA A N 1
ATOM 3789 C CA . ALA A 1 498 ? -28.157 13.430 10.620 1.00 75.12 498 ALA A CA 1
ATOM 3790 C C . ALA A 1 498 ? -28.517 12.116 11.352 1.00 75.12 498 ALA A C 1
ATOM 3792 O O . ALA A 1 498 ? -28.735 12.130 12.557 1.00 75.12 498 ALA A O 1
ATOM 3793 N N . GLY A 1 499 ? -28.599 10.992 10.631 1.00 85.19 499 GLY A N 1
ATOM 3794 C CA . GLY A 1 499 ? -28.934 9.667 11.159 1.00 85.19 499 GLY A CA 1
ATOM 3795 C C . GLY A 1 499 ? -28.022 8.590 10.575 1.00 85.19 499 GLY A C 1
ATOM 3796 O O . GLY A 1 499 ? -26.853 8.852 10.307 1.00 85.19 499 GLY A O 1
ATOM 3797 N N . ILE A 1 500 ? -28.554 7.386 10.345 1.00 87.81 500 ILE A N 1
ATOM 3798 C CA . ILE A 1 500 ? -27.799 6.289 9.720 1.00 87.81 500 ILE A CA 1
ATOM 3799 C C . ILE A 1 500 ? -27.231 6.751 8.365 1.00 87.81 500 ILE A C 1
ATOM 3801 O O . ILE A 1 500 ? -28.025 7.103 7.483 1.00 87.81 500 ILE A O 1
ATOM 3805 N N . PRO A 1 501 ? -25.903 6.680 8.152 1.00 90.81 501 PRO A N 1
ATOM 3806 C CA . PRO A 1 501 ? -25.319 6.936 6.846 1.00 90.81 501 PRO A CA 1
ATOM 3807 C C . PRO A 1 501 ? -25.920 5.999 5.788 1.00 90.81 501 PRO A C 1
ATOM 3809 O O . PRO A 1 501 ? -26.080 4.801 6.038 1.00 90.81 501 PRO A O 1
ATOM 3812 N N . PRO A 1 502 ? -26.262 6.500 4.591 1.00 89.62 502 PRO A N 1
ATOM 3813 C CA . PRO A 1 502 ? -27.047 5.758 3.604 1.00 89.62 502 PRO A CA 1
ATOM 3814 C C . PRO A 1 502 ? -26.344 4.502 3.075 1.00 89.62 502 PRO A C 1
ATOM 3816 O O . PRO A 1 502 ? -27.006 3.586 2.573 1.00 89.62 502 PRO A O 1
ATOM 3819 N N . PHE A 1 503 ? -25.016 4.436 3.194 1.00 92.38 503 PHE A N 1
ATOM 3820 C CA . PHE A 1 503 ? -24.207 3.360 2.643 1.00 92.38 503 PHE A CA 1
ATOM 3821 C C . PHE A 1 503 ? -23.320 2.715 3.703 1.00 92.38 503 PHE A C 1
ATOM 3823 O O . PHE A 1 503 ? -22.732 3.379 4.553 1.00 92.38 503 PHE A O 1
ATOM 3830 N N . LEU A 1 504 ? -23.192 1.397 3.602 1.00 94.62 504 LEU A N 1
ATOM 3831 C CA . LEU A 1 504 ? -22.206 0.599 4.311 1.00 94.62 504 LEU A CA 1
ATOM 3832 C C . LEU A 1 504 ? -21.204 0.073 3.293 1.00 94.62 504 LEU A C 1
ATOM 3834 O O . LEU A 1 504 ? -21.589 -0.376 2.211 1.00 94.62 504 LEU A O 1
ATOM 3838 N N . ILE A 1 505 ? -19.925 0.110 3.640 1.00 95.50 505 ILE A N 1
ATOM 3839 C CA . ILE A 1 505 ? -18.862 -0.478 2.830 1.00 95.50 505 ILE A CA 1
ATOM 3840 C C . ILE A 1 505 ? -18.213 -1.575 3.650 1.00 95.50 505 ILE A C 1
ATOM 3842 O O . ILE A 1 505 ? -17.747 -1.325 4.758 1.00 95.50 505 ILE A O 1
ATOM 3846 N N . SER A 1 506 ? -18.209 -2.785 3.100 1.00 94.69 506 SER A N 1
ATOM 3847 C CA . SER A 1 506 ? -17.764 -3.996 3.778 1.00 94.69 506 SER A CA 1
ATOM 3848 C C . SER A 1 506 ? -16.630 -4.667 3.016 1.00 94.69 506 SER A C 1
ATOM 3850 O O . SER A 1 506 ? -16.631 -4.689 1.780 1.00 94.69 506 SER A O 1
ATOM 3852 N N . THR A 1 507 ? -15.656 -5.228 3.725 1.00 94.88 507 THR A N 1
ATOM 3853 C CA . THR A 1 507 ? -14.653 -6.092 3.100 1.00 94.88 507 THR A CA 1
ATOM 3854 C C . THR A 1 507 ? -15.280 -7.423 2.692 1.00 94.88 507 THR A C 1
ATOM 3856 O O . THR A 1 507 ? -16.134 -7.974 3.376 1.00 94.88 507 THR A O 1
ATOM 3859 N N . LEU A 1 508 ? -14.831 -7.975 1.563 1.00 91.88 508 LEU A N 1
ATOM 3860 C CA . LEU A 1 508 ? -15.119 -9.348 1.151 1.00 91.88 508 LEU A CA 1
ATOM 3861 C C . LEU A 1 508 ? -13.799 -10.130 1.086 1.00 91.88 508 LEU A C 1
ATOM 3863 O O . LEU A 1 508 ? -13.155 -10.134 0.029 1.00 91.88 508 LEU A O 1
ATOM 3867 N N . PRO A 1 509 ? -13.378 -10.786 2.188 1.00 88.06 509 PRO A N 1
ATOM 3868 C CA . PRO A 1 509 ? -12.113 -11.519 2.268 1.00 88.06 509 PRO A CA 1
ATOM 3869 C C . PRO A 1 509 ? -11.920 -12.536 1.137 1.00 88.06 509 PRO A C 1
ATOM 3871 O O . PRO A 1 509 ? -10.933 -12.468 0.404 1.00 88.06 509 PRO A O 1
ATOM 3874 N N . GLU A 1 510 ? -12.894 -13.424 0.940 1.00 84.81 510 GLU A N 1
ATOM 3875 C CA . GLU A 1 510 ? -12.849 -14.460 -0.104 1.00 84.81 510 GLU A CA 1
ATOM 3876 C C . GLU A 1 510 ? -13.116 -13.893 -1.512 1.00 84.81 510 GLU A C 1
ATOM 3878 O O . GLU A 1 510 ? -12.639 -14.422 -2.514 1.00 84.81 510 GLU A O 1
ATOM 3883 N N . GLY A 1 511 ? -13.832 -12.767 -1.600 1.00 84.75 511 GLY A N 1
ATOM 3884 C CA . GLY A 1 511 ? -14.146 -12.090 -2.861 1.00 84.75 511 GLY A CA 1
ATOM 3885 C C . GLY A 1 511 ? -13.041 -11.168 -3.385 1.00 84.75 511 GLY A C 1
ATOM 3886 O O . GLY A 1 511 ? -13.154 -10.687 -4.511 1.00 84.75 511 GLY A O 1
ATOM 3887 N N . SER A 1 512 ? -11.995 -10.904 -2.590 1.00 91.94 512 SER A N 1
ATOM 3888 C CA . SER A 1 512 ? -10.965 -9.896 -2.889 1.00 91.94 512 SER A CA 1
ATOM 3889 C C . SER A 1 512 ? -11.572 -8.555 -3.310 1.00 91.94 512 SER A C 1
ATOM 3891 O O . SER A 1 512 ? -11.232 -8.015 -4.361 1.00 91.94 512 SER A O 1
ATOM 3893 N N . ALA A 1 513 ? -12.529 -8.035 -2.543 1.00 94.31 513 ALA A N 1
ATOM 3894 C CA . ALA A 1 513 ? -13.284 -6.847 -2.934 1.00 94.31 513 ALA A CA 1
ATOM 3895 C C . ALA A 1 513 ? -13.738 -6.014 -1.731 1.00 94.31 513 ALA A C 1
ATOM 3897 O O . ALA A 1 513 ? -13.750 -6.496 -0.599 1.00 94.31 513 ALA A O 1
ATOM 3898 N N . LEU A 1 514 ? -14.149 -4.779 -2.009 1.00 96.19 514 LEU A N 1
ATOM 3899 C CA . LEU A 1 514 ? -15.086 -4.039 -1.168 1.00 96.19 514 LEU A CA 1
ATOM 3900 C C . LEU A 1 514 ? -16.489 -4.181 -1.751 1.00 96.19 514 LEU A C 1
ATOM 3902 O O . LEU A 1 514 ? -16.664 -4.034 -2.961 1.00 96.19 514 LEU A O 1
ATOM 3906 N N . GLU A 1 515 ? -17.481 -4.435 -0.910 1.00 94.44 515 GLU A N 1
ATOM 3907 C CA . GLU A 1 515 ? -18.895 -4.422 -1.273 1.00 94.44 515 GLU A CA 1
ATOM 3908 C C . GLU A 1 515 ? -19.579 -3.199 -0.681 1.00 94.44 515 GLU A C 1
ATOM 3910 O O . GLU A 1 515 ? -19.411 -2.892 0.497 1.00 94.44 515 GLU A O 1
ATOM 3915 N N . VAL A 1 516 ? -20.357 -2.508 -1.508 1.00 94.44 516 VAL A N 1
ATOM 3916 C CA . VAL A 1 516 ? -21.180 -1.385 -1.074 1.00 94.44 516 VAL A CA 1
ATOM 3917 C C . VAL A 1 516 ? -22.613 -1.855 -0.928 1.00 94.44 516 VAL A C 1
ATOM 3919 O O . VAL A 1 516 ? -23.179 -2.438 -1.854 1.00 94.44 516 VAL A O 1
ATOM 3922 N N . VAL A 1 517 ? -23.204 -1.572 0.225 1.00 92.19 517 VAL A N 1
ATOM 3923 C CA . VAL A 1 517 ? -24.553 -1.981 0.606 1.00 92.19 517 VAL A CA 1
ATOM 3924 C C . VAL A 1 517 ? -25.345 -0.746 1.012 1.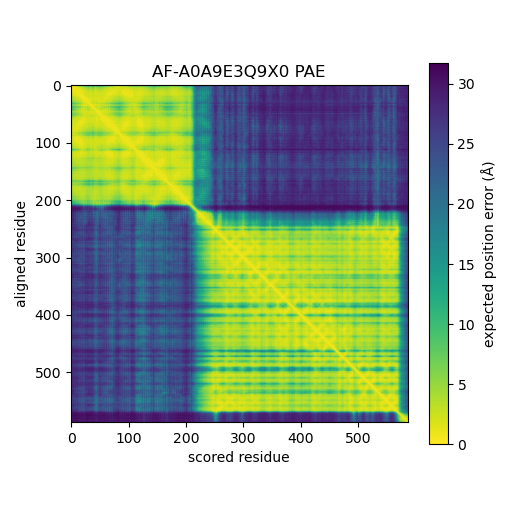00 92.19 517 VAL A C 1
ATOM 3926 O O . VAL A 1 517 ? -24.849 0.121 1.723 1.00 92.19 517 VAL A O 1
ATOM 3929 N N . HIS A 1 518 ? -26.596 -0.660 0.579 1.00 89.56 518 HIS A N 1
ATOM 3930 C CA . HIS A 1 518 ? -27.517 0.352 1.081 1.00 89.56 518 HIS A CA 1
ATOM 3931 C C . HIS A 1 518 ? -27.930 0.014 2.525 1.00 89.56 518 HIS A C 1
ATOM 3933 O O . HIS A 1 518 ? -28.503 -1.054 2.754 1.00 89.56 518 HIS A O 1
ATOM 3939 N N . ALA A 1 519 ? -27.660 0.901 3.486 1.00 87.25 519 ALA A N 1
ATOM 3940 C CA . ALA A 1 519 ? -27.669 0.583 4.919 1.00 87.25 519 ALA A CA 1
ATOM 3941 C C . ALA A 1 519 ? -29.030 0.096 5.448 1.00 87.25 519 ALA A C 1
ATOM 3943 O O . ALA A 1 519 ? -29.110 -0.919 6.140 1.00 87.25 519 ALA A O 1
ATOM 3944 N N . THR A 1 520 ? -30.114 0.792 5.096 1.00 81.75 520 THR A N 1
ATOM 3945 C CA . THR A 1 520 ? -31.478 0.476 5.565 1.00 81.75 520 THR A CA 1
ATOM 3946 C C . THR A 1 520 ? -32.146 -0.591 4.702 1.00 81.75 520 THR A C 1
ATOM 3948 O O . THR A 1 520 ? -32.729 -1.548 5.202 1.00 81.75 520 THR A O 1
ATOM 3951 N N . GLY A 1 521 ? -32.015 -0.442 3.385 1.00 82.00 521 GLY A N 1
ATOM 3952 C CA . GLY A 1 521 ? -32.549 -1.366 2.377 1.00 82.00 521 GLY A CA 1
ATOM 3953 C C . GLY A 1 521 ? -31.832 -2.719 2.273 1.00 82.00 521 GLY A C 1
ATOM 3954 O O . GLY A 1 521 ? -32.322 -3.583 1.552 1.00 82.00 521 GLY A O 1
ATOM 3955 N N . ARG A 1 522 ? -30.688 -2.905 2.953 1.00 86.62 522 ARG A N 1
ATOM 3956 C CA . ARG A 1 522 ? -29.891 -4.151 3.002 1.00 86.62 522 ARG A CA 1
ATOM 3957 C C . ARG A 1 522 ? -29.642 -4.765 1.625 1.00 86.62 522 ARG A C 1
ATOM 3959 O O . ARG A 1 522 ? -29.769 -5.970 1.422 1.00 86.62 522 ARG A O 1
ATOM 3966 N N . ARG A 1 523 ? -29.331 -3.915 0.649 1.00 87.81 523 ARG A N 1
ATOM 3967 C CA . ARG A 1 523 ? -29.178 -4.312 -0.752 1.00 87.81 523 ARG A CA 1
ATOM 3968 C C . ARG A 1 523 ? -27.762 -4.005 -1.240 1.00 87.81 523 ARG A C 1
ATOM 3970 O O . ARG A 1 523 ? -27.366 -2.842 -1.155 1.00 87.81 523 ARG A O 1
ATOM 3977 N N . PRO A 1 524 ? -27.031 -4.985 -1.804 1.00 90.50 524 PRO A N 1
ATOM 3978 C CA . PRO A 1 524 ? -25.775 -4.724 -2.497 1.00 90.50 524 PRO A CA 1
ATOM 3979 C C . PRO A 1 524 ? -25.986 -3.787 -3.690 1.00 90.50 524 PRO A C 1
ATOM 3981 O O . PRO A 1 524 ? -26.891 -3.992 -4.504 1.00 90.50 524 PRO A O 1
ATOM 3984 N N . LEU A 1 525 ? -25.139 -2.770 -3.799 1.00 90.50 525 LEU A N 1
ATOM 3985 C CA . LEU A 1 525 ? -25.146 -1.782 -4.880 1.00 90.50 525 LEU A CA 1
ATOM 3986 C C . LEU A 1 525 ? -24.047 -2.056 -5.905 1.00 90.50 525 LEU A C 1
ATOM 3988 O O . LEU A 1 525 ? -24.252 -1.871 -7.102 1.00 90.50 525 LEU A O 1
ATOM 3992 N N . GLY A 1 526 ? -22.893 -2.540 -5.451 1.00 91.31 526 GLY A N 1
ATOM 3993 C CA . GLY A 1 526 ? -21.781 -2.890 -6.322 1.00 91.31 526 GLY A CA 1
ATOM 3994 C C . GLY A 1 526 ? -20.537 -3.278 -5.539 1.00 91.31 526 GLY A C 1
ATOM 3995 O O . GLY A 1 526 ? -20.518 -3.243 -4.308 1.00 91.31 526 GLY A O 1
ATOM 3996 N N . ARG A 1 527 ? -19.498 -3.688 -6.270 1.00 94.38 527 ARG A N 1
ATOM 3997 C CA . ARG A 1 527 ? -18.246 -4.174 -5.688 1.00 94.38 527 ARG A CA 1
ATOM 3998 C C . ARG A 1 527 ? -17.047 -3.529 -6.367 1.00 94.38 527 ARG A C 1
ATOM 4000 O O . ARG A 1 527 ? -16.976 -3.511 -7.595 1.00 94.38 527 ARG A O 1
ATOM 4007 N N . LEU A 1 528 ? -16.094 -3.056 -5.571 1.00 95.25 528 LEU A N 1
ATOM 4008 C CA . LEU A 1 528 ? -14.787 -2.615 -6.045 1.00 95.25 528 LEU A CA 1
ATOM 4009 C C . LEU A 1 528 ? -13.796 -3.782 -5.908 1.00 95.25 528 LEU A C 1
ATOM 4011 O O . LEU A 1 528 ? -13.510 -4.192 -4.781 1.00 95.25 528 LEU A O 1
ATOM 4015 N N . PRO A 1 529 ? -13.258 -4.336 -7.008 1.00 92.12 529 PRO A N 1
ATOM 4016 C CA . PRO A 1 529 ? -12.283 -5.414 -6.923 1.00 92.12 529 PRO A CA 1
ATOM 4017 C C . PRO A 1 529 ? -10.943 -4.897 -6.388 1.00 92.12 529 PRO A C 1
ATOM 4019 O O . PRO A 1 529 ? -10.374 -3.945 -6.920 1.00 92.12 529 PRO A O 1
ATOM 4022 N N . LEU A 1 530 ? -10.403 -5.585 -5.389 1.00 90.81 530 LEU A N 1
ATOM 4023 C CA . LEU A 1 530 ? -9.069 -5.368 -4.844 1.00 90.81 530 LEU A CA 1
ATOM 4024 C C . LEU A 1 530 ? -8.111 -6.370 -5.493 1.00 90.81 530 LEU A C 1
ATOM 4026 O O . LEU A 1 530 ? -8.386 -7.569 -5.555 1.00 90.81 530 LEU A O 1
ATOM 4030 N N . ARG A 1 531 ? -6.975 -5.892 -6.006 1.00 85.62 531 ARG A N 1
ATOM 4031 C CA . ARG A 1 531 ? -5.995 -6.740 -6.704 1.00 85.62 531 ARG A CA 1
ATOM 4032 C C . ARG A 1 531 ? -4.600 -6.624 -6.121 1.00 85.62 531 ARG A C 1
ATOM 4034 O O . ARG A 1 531 ? -4.201 -5.572 -5.635 1.00 85.62 531 ARG A O 1
ATOM 4041 N N . GLY A 1 532 ? -3.820 -7.692 -6.248 1.00 77.81 532 GLY A N 1
ATOM 4042 C CA . GLY A 1 532 ? -2.428 -7.704 -5.809 1.00 77.81 532 GLY A CA 1
ATOM 4043 C C . GLY A 1 532 ? -1.524 -6.774 -6.629 1.00 77.81 532 GLY A C 1
ATOM 4044 O O . GLY A 1 532 ? -1.987 -6.047 -7.515 1.00 77.81 532 GLY A O 1
ATOM 4045 N N . PRO A 1 533 ? -0.212 -6.759 -6.347 1.00 73.06 533 PRO A N 1
ATOM 4046 C CA . PRO A 1 533 ? 0.758 -5.943 -7.075 1.00 73.06 533 PRO A CA 1
ATOM 4047 C C . PRO A 1 533 ? 0.618 -6.069 -8.602 1.00 73.06 533 PRO A C 1
ATOM 4049 O O . PRO A 1 533 ? 0.369 -7.153 -9.128 1.00 73.06 533 PRO A O 1
ATOM 4052 N N . ALA A 1 534 ? 0.752 -4.946 -9.317 1.00 69.12 534 ALA A N 1
ATOM 4053 C CA . ALA A 1 534 ? 0.568 -4.860 -10.773 1.00 69.12 534 ALA A CA 1
ATOM 4054 C C . ALA A 1 534 ? -0.812 -5.332 -11.293 1.00 69.12 534 ALA A C 1
ATOM 4056 O O . ALA A 1 534 ? -0.939 -5.710 -12.457 1.00 69.12 534 ALA A O 1
ATOM 4057 N N . ASN A 1 535 ? -1.851 -5.295 -10.449 1.00 72.19 535 ASN A N 1
ATOM 4058 C CA . ASN A 1 535 ? -3.213 -5.757 -10.758 1.00 72.19 535 ASN A CA 1
ATOM 4059 C C . ASN A 1 535 ? -3.319 -7.247 -11.100 1.00 72.19 535 ASN A C 1
ATOM 4061 O O . ASN A 1 535 ? -4.233 -7.662 -11.824 1.00 72.19 535 ASN A O 1
ATOM 4065 N N . LEU A 1 536 ? -2.403 -8.039 -10.546 1.00 67.31 536 LEU A N 1
ATOM 4066 C CA . LEU A 1 536 ? -2.364 -9.487 -10.667 1.00 67.31 536 LEU A CA 1
ATOM 4067 C C . LEU A 1 536 ? -2.693 -10.145 -9.327 1.00 67.31 536 LEU A C 1
ATOM 4069 O O . LEU A 1 536 ? -2.343 -9.633 -8.265 1.00 67.31 536 LEU A O 1
ATOM 4073 N N . GLY A 1 537 ? -3.325 -11.314 -9.399 1.00 69.12 537 GLY A N 1
ATOM 4074 C CA . GLY A 1 537 ? -3.655 -12.120 -8.228 1.00 69.12 537 GLY A CA 1
ATOM 4075 C C . GLY A 1 537 ? -4.799 -11.564 -7.379 1.00 69.12 537 GLY A C 1
ATOM 4076 O O . GLY A 1 537 ? -5.269 -10.436 -7.555 1.00 69.12 537 GLY A O 1
ATOM 4077 N N . THR A 1 538 ? -5.248 -12.409 -6.461 1.00 80.50 538 THR A N 1
ATOM 4078 C CA . THR A 1 538 ? -6.249 -12.101 -5.442 1.00 80.50 538 THR A CA 1
ATOM 4079 C C . THR A 1 538 ? -5.574 -11.548 -4.191 1.00 80.50 538 THR A C 1
ATOM 4081 O O . THR A 1 538 ? -4.402 -11.823 -3.921 1.00 80.50 538 THR A O 1
ATOM 4084 N N . VAL A 1 539 ? -6.309 -10.753 -3.420 1.00 88.62 539 VAL A N 1
ATOM 4085 C CA . VAL A 1 539 ? -5.866 -10.255 -2.114 1.00 88.62 539 VAL A CA 1
ATOM 4086 C C . VAL A 1 539 ? -6.971 -10.500 -1.111 1.00 88.62 539 VAL A C 1
ATOM 4088 O O . VAL A 1 539 ? -8.132 -10.239 -1.393 1.00 88.62 539 VAL A O 1
ATOM 4091 N N . ARG A 1 540 ? -6.614 -10.974 0.079 1.00 91.88 540 ARG A N 1
ATOM 4092 C CA . ARG A 1 540 ? -7.581 -11.120 1.164 1.00 91.88 540 ARG A CA 1
ATOM 4093 C C . ARG A 1 540 ? -7.569 -9.841 2.003 1.00 91.88 540 ARG A C 1
ATOM 4095 O O . ARG A 1 540 ? -6.565 -9.649 2.701 1.00 91.88 540 ARG A O 1
ATOM 4102 N N . PRO A 1 541 ? -8.580 -8.955 1.900 1.00 94.69 541 PRO A N 1
ATOM 4103 C CA . PRO A 1 541 ? -8.692 -7.811 2.793 1.00 94.69 541 PRO A CA 1
ATOM 4104 C C . PRO A 1 541 ? -8.830 -8.282 4.242 1.00 94.69 541 PRO A C 1
ATOM 4106 O O . PRO A 1 541 ? -9.447 -9.310 4.512 1.00 94.69 541 PRO A O 1
ATOM 4109 N N . THR A 1 542 ? -8.200 -7.544 5.142 1.00 93.12 542 THR A N 1
ATOM 4110 C CA . THR A 1 542 ? -8.038 -7.891 6.563 1.00 93.12 542 THR A CA 1
ATOM 4111 C C . THR A 1 542 ? -8.325 -6.721 7.496 1.00 93.12 542 THR A C 1
ATOM 4113 O O . THR A 1 542 ? -8.393 -6.932 8.696 1.00 93.12 542 THR A O 1
ATOM 4116 N N . GLY A 1 543 ? -8.480 -5.512 6.952 1.00 94.25 543 GLY A N 1
ATOM 4117 C CA . GLY A 1 543 ? -8.739 -4.289 7.704 1.00 94.25 543 GLY A CA 1
ATOM 4118 C C . GLY A 1 543 ? -9.417 -3.244 6.837 1.00 94.25 543 GLY A C 1
ATOM 4119 O O . GLY A 1 543 ? -9.140 -3.185 5.633 1.00 94.25 543 GLY A O 1
ATOM 4120 N N . LEU A 1 544 ? -10.253 -2.404 7.443 1.00 96.75 544 LEU A N 1
ATOM 4121 C CA . LEU A 1 544 ? -10.925 -1.287 6.786 1.00 96.75 544 LEU A CA 1
ATOM 4122 C C . LEU A 1 544 ? -10.980 -0.081 7.726 1.00 96.75 544 LEU A C 1
ATOM 4124 O O . LEU A 1 544 ? -11.345 -0.218 8.885 1.00 96.75 544 LEU A O 1
ATOM 4128 N N . ALA A 1 545 ? -10.649 1.100 7.213 1.00 96.94 545 ALA A N 1
ATOM 4129 C CA . ALA A 1 545 ? -10.831 2.365 7.918 1.00 96.94 545 ALA A CA 1
ATOM 4130 C C . ALA A 1 545 ? -11.418 3.421 6.983 1.00 96.94 545 ALA A C 1
ATOM 4132 O O . ALA A 1 545 ? -11.165 3.395 5.776 1.00 96.94 545 ALA A O 1
ATOM 4133 N N . TYR A 1 546 ? -12.162 4.368 7.551 1.00 96.19 546 TYR A N 1
ATOM 4134 C CA . TYR A 1 546 ? -12.793 5.475 6.835 1.00 96.19 546 TYR A CA 1
ATOM 4135 C C . TYR A 1 546 ? -12.376 6.819 7.443 1.00 96.19 546 TYR A C 1
ATOM 4137 O O . TYR A 1 546 ? -12.364 6.971 8.661 1.00 96.19 546 TYR A O 1
ATOM 4145 N N . ALA A 1 547 ? -12.027 7.782 6.591 1.00 95.25 547 ALA A N 1
ATOM 4146 C CA . ALA A 1 547 ? -11.793 9.181 6.938 1.00 95.25 547 ALA A CA 1
ATOM 4147 C C . ALA A 1 547 ? -12.889 10.052 6.302 1.00 95.25 547 ALA A C 1
ATOM 4149 O O . ALA A 1 547 ? -12.766 10.401 5.118 1.00 95.25 547 ALA A O 1
ATOM 4150 N N . PRO A 1 548 ? -13.939 10.424 7.057 1.00 91.44 548 PRO A N 1
ATOM 4151 C CA . PRO A 1 548 ? -15.041 11.237 6.549 1.00 91.44 548 PRO A CA 1
ATOM 4152 C C . PRO A 1 548 ? -14.590 12.579 5.969 1.00 91.44 548 PRO A C 1
ATOM 4154 O O . PRO A 1 548 ? -15.032 12.966 4.888 1.00 91.44 548 PRO A O 1
ATOM 4157 N N . GLU A 1 549 ? -13.645 13.255 6.628 1.00 90.31 549 GLU A N 1
ATOM 4158 C CA . GLU A 1 549 ? -13.193 14.609 6.281 1.00 90.31 549 GLU A CA 1
ATOM 4159 C C . GLU A 1 549 ? -12.504 14.679 4.917 1.00 90.31 549 GLU A C 1
ATOM 4161 O O . GLU A 1 549 ? -12.437 15.743 4.303 1.00 90.31 549 GLU A O 1
ATOM 4166 N N . ARG A 1 550 ? -11.983 13.544 4.442 1.00 92.38 550 ARG A N 1
ATOM 4167 C CA . ARG A 1 550 ? -11.341 13.424 3.130 1.00 92.38 550 ARG A CA 1
ATOM 4168 C C . ARG A 1 550 ? -12.100 12.519 2.170 1.00 92.38 550 ARG A C 1
ATOM 4170 O O . ARG A 1 550 ? -11.687 12.394 1.021 1.00 92.38 550 ARG A O 1
ATOM 4177 N N . SER A 1 551 ? -13.183 11.889 2.629 1.00 94.56 551 SER A N 1
ATOM 4178 C CA . SER A 1 551 ? -13.923 10.881 1.868 1.00 94.56 551 SER A CA 1
ATOM 4179 C C . SER A 1 551 ? -12.989 9.780 1.335 1.00 94.56 551 SER A C 1
ATOM 4181 O O . SER A 1 551 ? -13.016 9.428 0.154 1.00 94.56 551 SER A O 1
ATOM 4183 N N . LEU A 1 552 ? -12.116 9.270 2.213 1.00 96.69 552 LEU A N 1
ATOM 4184 C CA . LEU A 1 552 ? -11.112 8.249 1.897 1.00 96.69 552 LEU A CA 1
ATOM 4185 C C . LEU A 1 552 ? -11.339 6.982 2.717 1.00 96.69 552 LEU A C 1
ATOM 4187 O O . LEU A 1 552 ? -11.616 7.040 3.910 1.00 96.69 552 LEU A O 1
ATOM 4191 N N . LEU A 1 553 ? -11.135 5.836 2.084 1.00 97.75 553 LEU A N 1
ATOM 4192 C CA . LEU A 1 553 ? -11.082 4.524 2.711 1.00 97.75 553 LEU A CA 1
ATOM 4193 C C . LEU A 1 553 ? -9.662 3.980 2.609 1.00 97.75 553 LEU A C 1
ATOM 4195 O O . LEU A 1 553 ? -9.009 4.127 1.575 1.00 97.75 553 LEU A O 1
ATOM 4199 N N . ALA A 1 554 ? -9.209 3.296 3.648 1.00 98.12 554 ALA A N 1
ATOM 4200 C CA . ALA A 1 554 ? -7.995 2.498 3.611 1.00 98.12 554 ALA A CA 1
ATOM 4201 C C . ALA A 1 554 ? -8.356 1.033 3.823 1.00 98.12 554 ALA A C 1
ATOM 4203 O O . ALA A 1 554 ? -9.088 0.704 4.753 1.00 98.12 554 ALA A O 1
ATOM 4204 N N . VAL A 1 555 ? -7.819 0.161 2.974 1.00 97.81 555 VAL A N 1
ATOM 4205 C CA . VAL A 1 555 ? -7.999 -1.288 3.073 1.00 97.81 555 VAL A CA 1
ATOM 4206 C C . VAL A 1 555 ? -6.643 -1.950 3.190 1.00 97.81 555 VAL A C 1
ATOM 4208 O O . VAL A 1 555 ? -5.792 -1.783 2.315 1.00 97.81 555 VAL A O 1
ATOM 4211 N N . ALA A 1 556 ? -6.451 -2.738 4.236 1.00 96.38 556 ALA A N 1
ATOM 4212 C CA . ALA A 1 556 ? -5.286 -3.592 4.374 1.00 96.38 556 ALA A CA 1
ATOM 4213 C C . ALA A 1 556 ? -5.584 -4.982 3.854 1.00 96.38 556 ALA A C 1
ATOM 4215 O O . ALA A 1 556 ? -6.727 -5.438 3.849 1.00 96.38 556 ALA A O 1
ATOM 4216 N N . ASN A 1 557 ? -4.528 -5.661 3.426 1.00 92.81 557 ASN A N 1
ATOM 4217 C CA . ASN A 1 557 ? -4.614 -7.046 3.024 1.00 92.81 557 ASN A CA 1
ATOM 4218 C C . ASN A 1 557 ? -3.548 -7.913 3.701 1.00 92.81 557 ASN A C 1
ATOM 4220 O O . ASN A 1 557 ? -2.478 -7.457 4.119 1.00 92.81 557 ASN A O 1
ATOM 4224 N N . ARG A 1 558 ? -3.814 -9.222 3.716 1.00 88.12 558 ARG A N 1
ATOM 4225 C CA . ARG A 1 558 ? -2.948 -10.235 4.334 1.00 88.12 558 ARG A CA 1
ATOM 4226 C C . ARG A 1 558 ? -1.510 -10.236 3.792 1.00 88.12 558 ARG A C 1
ATOM 4228 O O . ARG A 1 558 ? -0.597 -10.658 4.500 1.00 88.12 558 ARG A O 1
ATOM 4235 N N . SER A 1 559 ? -1.282 -9.764 2.562 1.00 85.56 559 SER A N 1
ATOM 4236 C CA . SER A 1 559 ? 0.062 -9.686 1.966 1.00 85.56 559 SER A CA 1
ATOM 4237 C C . SER A 1 559 ? 0.882 -8.474 2.427 1.00 85.56 559 SER A C 1
ATOM 4239 O O . SER A 1 559 ? 2.069 -8.413 2.119 1.00 85.56 559 SER A O 1
ATOM 4241 N N . GLY A 1 560 ? 0.284 -7.550 3.188 1.00 87.69 560 GLY A N 1
ATOM 4242 C CA . GLY A 1 560 ? 0.927 -6.304 3.620 1.00 87.69 560 GLY A CA 1
ATOM 4243 C C . GLY A 1 560 ? 0.704 -5.125 2.671 1.00 87.69 560 GLY A C 1
ATOM 4244 O O . GLY A 1 560 ? 1.401 -4.118 2.756 1.00 87.69 560 GLY A O 1
ATOM 4245 N N . GLY A 1 561 ? -0.221 -5.254 1.719 1.00 92.25 561 GLY A N 1
ATOM 4246 C CA . GLY A 1 561 ? -0.613 -4.161 0.835 1.00 92.25 561 GLY A CA 1
ATOM 4247 C C . GLY A 1 561 ? -1.706 -3.301 1.461 1.00 92.25 561 GLY A C 1
ATOM 4248 O O . GLY A 1 561 ? -2.602 -3.822 2.125 1.00 92.25 561 GLY A O 1
ATOM 4249 N N . ILE A 1 562 ? -1.636 -2.001 1.197 1.00 96.69 562 ILE A N 1
ATOM 4250 C CA . ILE A 1 562 ? -2.637 -1.001 1.558 1.00 96.69 562 ILE A CA 1
ATOM 4251 C C . ILE A 1 562 ? -3.219 -0.419 0.277 1.00 96.69 562 ILE A C 1
ATOM 4253 O O . ILE A 1 562 ? -2.477 0.047 -0.591 1.00 96.69 562 ILE A O 1
ATOM 4257 N N . HIS A 1 563 ? -4.542 -0.445 0.173 1.00 96.56 563 HIS A N 1
ATOM 4258 C CA . HIS A 1 563 ? -5.313 0.207 -0.877 1.00 96.56 563 HIS A CA 1
ATOM 4259 C C . HIS A 1 563 ? -5.938 1.469 -0.296 1.00 96.56 563 HIS A C 1
ATOM 4261 O O . HIS A 1 563 ? -6.685 1.386 0.678 1.00 96.56 563 HIS A O 1
ATOM 4267 N N . LEU A 1 564 ? -5.645 2.622 -0.888 1.00 97.62 564 LEU A N 1
ATOM 4268 C CA . LEU A 1 564 ? -6.342 3.866 -0.591 1.00 97.62 564 LEU A CA 1
ATOM 4269 C C . LEU A 1 564 ? -7.416 4.068 -1.658 1.00 97.62 564 LEU A C 1
ATOM 4271 O O . LEU A 1 564 ? -7.113 4.076 -2.853 1.00 97.62 564 LEU A O 1
ATOM 4275 N N . VAL A 1 565 ? -8.664 4.207 -1.229 1.00 97.50 565 VAL A N 1
ATOM 4276 C CA . VAL A 1 565 ? -9.832 4.311 -2.104 1.00 97.50 565 VAL A CA 1
ATOM 4277 C C . VAL A 1 565 ? -10.552 5.618 -1.811 1.00 97.50 565 VAL A C 1
ATOM 4279 O O . VAL A 1 565 ? -10.963 5.873 -0.685 1.00 97.50 565 VAL A O 1
ATOM 4282 N N . ALA A 1 566 ? -10.707 6.447 -2.831 1.00 95.94 566 ALA A N 1
ATOM 4283 C CA . ALA A 1 566 ? -11.462 7.680 -2.770 1.00 95.94 566 ALA A CA 1
ATOM 4284 C C . ALA A 1 566 ? -12.942 7.445 -3.048 1.00 95.94 566 ALA A C 1
ATOM 4286 O O . ALA A 1 566 ? -13.306 6.695 -3.955 1.00 95.94 566 ALA A O 1
ATOM 4287 N N . ILE A 1 567 ? -13.781 8.157 -2.305 1.00 94.81 567 ILE A N 1
ATOM 4288 C CA . ILE A 1 567 ? -15.215 8.267 -2.543 1.00 94.81 567 ILE A CA 1
ATOM 4289 C C . ILE A 1 567 ? -15.450 9.616 -3.215 1.00 94.81 567 ILE A C 1
ATOM 4291 O O . ILE A 1 567 ? -15.119 10.665 -2.661 1.00 94.81 567 ILE A O 1
ATOM 4295 N N . ARG A 1 568 ? -15.970 9.597 -4.441 1.00 92.50 568 ARG A N 1
ATOM 4296 C CA . ARG A 1 568 ? -16.221 10.805 -5.236 1.00 92.50 568 ARG A CA 1
ATOM 4297 C C . ARG A 1 568 ? -17.686 10.901 -5.582 1.00 92.50 568 ARG A C 1
ATOM 4299 O O . ARG A 1 568 ? -18.218 9.952 -6.141 1.00 92.50 568 ARG A O 1
ATOM 4306 N N . ALA A 1 569 ? -18.312 12.037 -5.294 1.00 86.25 569 ALA A N 1
ATOM 4307 C CA . ALA A 1 569 ? -19.630 12.330 -5.839 1.00 86.25 569 ALA A CA 1
ATOM 4308 C C . ALA A 1 569 ? -19.544 12.390 -7.374 1.00 86.25 569 ALA A C 1
ATOM 4310 O O . ALA A 1 569 ? -18.593 12.958 -7.920 1.00 86.25 569 ALA A O 1
ATOM 4311 N N . GLU A 1 570 ? -20.513 11.801 -8.074 1.00 74.88 570 GLU A N 1
ATOM 4312 C CA . GLU A 1 570 ? -20.621 11.989 -9.521 1.00 74.88 570 GLU A CA 1
ATOM 4313 C C . GLU A 1 570 ? -21.267 13.350 -9.817 1.00 74.88 570 GLU A C 1
ATOM 4315 O O . GLU A 1 570 ? -22.280 13.711 -9.222 1.00 74.88 570 GLU A O 1
ATOM 4320 N N . ALA A 1 571 ? -20.692 14.121 -10.745 1.00 55.91 571 ALA A N 1
ATOM 4321 C CA . ALA A 1 571 ? -21.324 15.345 -11.235 1.00 55.91 571 ALA A CA 1
ATOM 4322 C C . ALA A 1 571 ? -22.618 15.004 -12.006 1.00 55.91 571 ALA A C 1
ATOM 4324 O O . ALA A 1 571 ? -22.611 14.103 -12.852 1.00 55.91 571 ALA A O 1
ATOM 4325 N N . GLU A 1 572 ? -23.701 15.753 -11.763 1.00 48.34 572 GLU A N 1
ATOM 4326 C CA . GLU A 1 572 ? -25.046 15.560 -12.351 1.00 48.34 572 GLU A CA 1
ATOM 4327 C C . GLU A 1 572 ? -25.065 15.385 -13.891 1.00 48.34 572 GLU A C 1
ATOM 4329 O O . GLU A 1 572 ? -25.959 14.733 -14.438 1.00 48.34 572 GLU A O 1
ATOM 4334 N N . GLU A 1 573 ? -24.064 15.895 -14.620 1.00 42.56 573 GLU A N 1
ATOM 4335 C CA . GLU A 1 573 ? -23.979 15.801 -16.089 1.00 42.56 573 GLU A CA 1
ATOM 4336 C C . GLU A 1 573 ? -23.773 14.371 -16.631 1.00 42.56 573 GLU A C 1
ATOM 4338 O O . GLU A 1 573 ? -24.213 14.059 -17.744 1.00 42.56 573 GLU A O 1
ATOM 4343 N N . ARG A 1 574 ? -23.161 13.450 -15.869 1.00 44.75 574 ARG A N 1
ATOM 4344 C CA . ARG A 1 574 ? -23.010 12.050 -16.328 1.00 44.75 574 ARG A CA 1
ATOM 4345 C C . ARG A 1 574 ? -24.292 11.234 -16.166 1.00 44.75 574 ARG A C 1
ATOM 4347 O O . ARG A 1 574 ? -24.550 10.346 -16.982 1.00 44.75 574 ARG A O 1
ATOM 4354 N N . PHE A 1 575 ? -25.135 11.586 -15.195 1.00 42.69 575 PHE A N 1
ATOM 4355 C CA . PHE A 1 575 ? -26.407 10.907 -14.934 1.00 42.69 575 PHE A CA 1
ATOM 4356 C C . PHE A 1 575 ? -27.420 11.101 -16.065 1.00 42.69 575 PHE A C 1
ATOM 4358 O O . PHE A 1 575 ? -28.113 10.163 -16.461 1.00 42.69 575 PHE A O 1
ATOM 4365 N N . THR A 1 576 ? -27.477 12.307 -16.633 1.00 44.88 576 THR A N 1
ATOM 4366 C CA . THR A 1 576 ? -28.376 12.618 -17.755 1.00 44.88 576 THR A CA 1
ATOM 4367 C C . THR A 1 576 ? -27.938 11.943 -19.052 1.00 44.88 576 THR A C 1
ATOM 4369 O O . THR A 1 576 ? -28.790 11.522 -19.834 1.00 44.88 576 THR A O 1
ATOM 4372 N N . THR A 1 577 ? -26.634 11.758 -19.264 1.00 43.09 577 THR A N 1
ATOM 4373 C CA . THR A 1 577 ? -26.109 11.092 -20.466 1.00 43.09 577 THR A CA 1
ATOM 4374 C C . THR A 1 577 ? -26.308 9.572 -20.399 1.00 43.09 577 THR A C 1
ATOM 4376 O O . THR A 1 577 ? -26.813 8.981 -21.350 1.00 43.09 577 THR A O 1
ATOM 4379 N N . ALA A 1 578 ? -26.035 8.941 -19.249 1.00 42.00 578 ALA A N 1
ATOM 4380 C CA . ALA A 1 578 ? -26.225 7.498 -19.066 1.00 42.00 578 ALA A CA 1
ATOM 4381 C C . ALA A 1 578 ? -27.708 7.069 -19.076 1.00 42.00 578 ALA A C 1
ATOM 4383 O O . ALA A 1 578 ? -28.032 5.992 -19.583 1.00 42.00 578 ALA A O 1
ATOM 4384 N N . ASN A 1 579 ? -28.621 7.909 -18.567 1.00 47.16 579 ASN A N 1
ATOM 4385 C CA . ASN A 1 579 ? -30.061 7.652 -18.679 1.00 47.16 579 ASN A CA 1
ATOM 4386 C C . ASN A 1 579 ? -30.589 7.897 -20.099 1.00 47.16 579 ASN A C 1
ATOM 4388 O O . ASN A 1 579 ? -31.361 7.075 -20.584 1.00 47.16 579 ASN A O 1
ATOM 4392 N N . ARG A 1 580 ? -30.112 8.929 -20.814 1.00 47.31 580 ARG A N 1
ATOM 4393 C CA . ARG A 1 580 ? -30.468 9.137 -22.232 1.00 47.31 580 ARG A CA 1
ATOM 4394 C C . ARG A 1 580 ? -30.005 7.986 -23.126 1.00 47.31 580 ARG A C 1
ATOM 4396 O O . ARG A 1 580 ? -30.754 7.564 -24.000 1.00 47.31 580 ARG A O 1
ATOM 4403 N N . GLU A 1 581 ? -28.820 7.428 -22.881 1.00 46.09 581 GLU A N 1
ATOM 4404 C CA . GLU A 1 581 ? -28.321 6.262 -23.626 1.00 46.09 581 GLU A CA 1
ATOM 4405 C C . GLU A 1 581 ? -29.060 4.956 -23.279 1.00 46.09 581 GLU A C 1
ATOM 4407 O O . GLU A 1 581 ? -29.171 4.067 -24.126 1.00 46.09 581 GLU A O 1
ATOM 4412 N N . ARG A 1 582 ? -29.590 4.819 -22.053 1.00 48.81 582 ARG A N 1
ATOM 4413 C CA . ARG A 1 582 ? -30.450 3.685 -21.664 1.00 48.81 582 ARG A CA 1
ATOM 4414 C C . ARG A 1 582 ? -31.866 3.800 -22.226 1.00 48.81 582 ARG A C 1
ATOM 4416 O O . ARG A 1 582 ? -32.421 2.784 -22.631 1.00 48.81 582 ARG A O 1
ATOM 4423 N N . GLU A 1 583 ? -32.425 5.003 -22.299 1.00 47.50 583 GLU A N 1
ATOM 4424 C CA . GLU A 1 583 ? -33.733 5.248 -22.919 1.00 47.50 583 GLU A CA 1
ATOM 4425 C C . GLU A 1 583 ? -33.678 5.092 -24.445 1.00 47.50 583 GLU A C 1
ATOM 4427 O O . GLU A 1 583 ? -34.575 4.483 -25.017 1.00 47.50 583 GLU A O 1
ATOM 4432 N N . GLN A 1 584 ? -32.587 5.509 -25.099 1.00 47.50 584 GLN A N 1
ATOM 4433 C CA . GLN A 1 584 ? -32.377 5.288 -26.539 1.00 47.50 584 GLN A CA 1
ATOM 4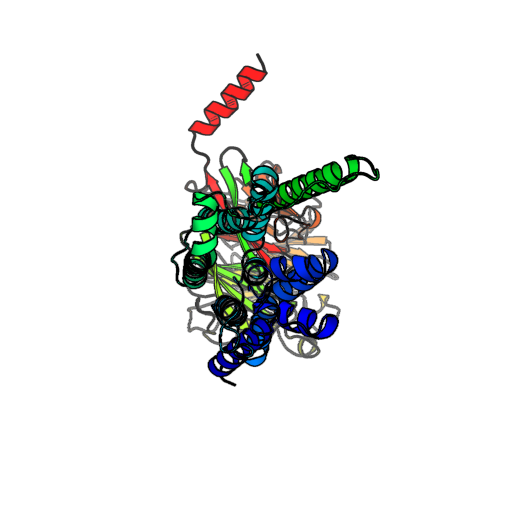434 C C . GLN A 1 584 ? -32.092 3.830 -26.926 1.00 47.50 584 GLN A C 1
ATOM 4436 O O . GLN A 1 584 ? -32.195 3.488 -28.098 1.00 47.50 584 GLN A O 1
ATOM 4441 N N . LYS A 1 585 ? -31.718 2.965 -25.975 1.00 49.84 585 LYS A N 1
ATOM 4442 C CA . LYS A 1 585 ? -31.563 1.517 -26.208 1.00 49.84 585 LYS A CA 1
ATOM 4443 C C . LYS A 1 585 ? -32.841 0.711 -25.967 1.00 49.84 585 LYS A C 1
ATOM 4445 O O . LYS A 1 585 ? -32.869 -0.463 -26.323 1.00 49.84 585 LYS A O 1
ATOM 4450 N N . ASN A 1 586 ? -33.853 1.323 -25.352 1.00 45.44 586 ASN A N 1
ATOM 4451 C CA . ASN A 1 586 ? -35.151 0.714 -25.053 1.00 45.44 586 ASN A CA 1
ATOM 4452 C C . ASN A 1 586 ? -36.304 1.298 -25.901 1.00 45.44 586 ASN A C 1
ATOM 4454 O O . ASN A 1 586 ? -37.456 0.925 -25.680 1.00 45.44 586 ASN A O 1
ATOM 4458 N N . GLN A 1 587 ? -35.995 2.187 -26.850 1.00 41.81 587 GLN A N 1
ATOM 4459 C CA . GLN A 1 587 ? -36.844 2.578 -27.983 1.00 41.81 587 GLN A CA 1
ATOM 4460 C C . GLN A 1 587 ? -36.301 1.915 -29.246 1.00 41.81 587 GLN A C 1
ATOM 4462 O O . GLN A 1 587 ? -37.132 1.537 -30.102 1.00 41.81 587 GLN A O 1
#

Mean predicted aligned error: 15.1 Å

Nearest PDB structures (foldseek):
  5xj6-assembly1_A  TM=9.249E-01  e=1.748E-14  Aquifex aeolicus VF5
  5xj8-assembly1_A  TM=9.113E-01  e=2.909E-13  Aquifex aeolicus VF5
  1v04-assembly1_A  TM=5.361E-01  e=1.167E-06  Homo sapiens
  3sre-assembly1_A  TM=5.512E-01  e=2.296E-06  synthetic construct
  6h0a-assembly1_A  TM=4.989E-01  e=4.760E-06  Homo sapiens

Sequence (587 aa):
MTPLLASILFIALAYLIGAVPFAYVLVRAIKGIDIRTVGSGNVGATNAARVLGLPYFFLIFFLDLAKGFLPTWFFPQAAAAWAGRAIPGLAVLVALAAILGHNFPIYLRFRGGKGVATSLGAVMALDAASSLAAFLTFLAILVVSRYVSLSSIGGGIAFAVYHFARTEHPWDRDQIAMSLLTIGLLGMLIVRHRQNLARIASGTEPKVPLRKKRTSPSGRILTWVVLGLVLLGGLGVALAALAARRAEVALGPFSLIEVARVGTGHQRAEHLTFANGGRLLAVACPRYQRLVLYRVTESESLELACDVPLEGRPMALQATRDRLFVLQRPHGDARHMEEAWWDTFDFQGRPIGSRFRVGFDPDDMAITADGRRAVVLLSGHAEGETNRPDPSLIVVDLGAANETPRLIGRLDFQQPGDDPDRLTLSATGQYAVVTLLGTSEVAAIDLLDPTQPRLIGRKPLPRLEVPYASAFEDDWILMPVDSERETVAVDLPGSPSAGIPPFLISTLPEGSALEVVHATGRRPLGRLPLRGPANLGTVRPTGLAYAPERSLLAVANRSGGIHLVAIRAEAEERFTTANREREQKNQ

Secondary structure (DSSP, 8-state):
--HHHHHHHHHHHHHHHHH--HHHHHHHHHH---GGGSTT---SHHHHHHHH-HHHHHHHHHHHHHHHHHHHHHHHHHHHHHHTS--TTHHHHHHHHHHHHHHS-GGGTT-----HHHHHHHHHHH-HHHHHHHHHHHHHHHHHH--HHHHHHHHHHHHHHHHHHH-SSTTSTTTHHHHHHHHHHHHHHHHHHHHHHHHHHTT-SPPP----SS----THHHHHHHHHHHHHHHHHHHHHHHHHPPPEEE-SSEEEEEEEEEE-SSS----EEEETTTTEEEEEEGGGTEEEEEEE-TTS-EEEEEEEE-SSEEEEEEE-SS-EEEEEE--GGGGGTS-EEEEEE-TTS-EEEEEEEEESSEEEEEE-TTSSEEEEEE-GGGGS-TTSPPPEEEEEE--STTSPPEEEEEEE--STT--EEEEEE-TTSSEEEEEETTTTEEEEEE-SSTTS-EEEEEEEPP--SS-EEEEETTEEEEEPS-SS--EEEEPBTTB--SSS-SEEEEEETTTTEEEEEETTTTEEEEEEE-B-GGG-SB--EEEEEEEGGGTEEEEEETTSEEEEEEEEEPPHHHHHHHHHHHHTT--

Foldseek 3Di:
DALVVLLVVLLQVLLQLLLPLLQQVVCCVPPVDGLLVDDPNASALVSSCVRPNDVSSVVRLVSNLCSLQVSLQVSQVVSCVVNVHGDALSSLSSNVSSQQSQQQPVVVNGHHHLSLSSNLSSVCSVPVLLSLQLVLQLVVCCVVVLFNLVSSLRSLVSSLVVVVVPDPCCCDPRNVSVNCSSVVSSVSNCVNCVVVVVCVVVVNGDGDPPDDDDDDDDPVVVVVVNVVSVVVSVVSVVLLVLLPDWFKDDLDQWMKTFQEKDFPVAFQFFEWEAAQLNQKIWIFRQVQQWIWIWGQDPSRYTHTLDIDHHQFRFQYWDYDHFKIKTWGAHDDPVLVPDFTWIFIAGNSRHTFEDIGGDGHAWAYKDAFPVRFKMKTWHQFCLVPNPPTDATKIWIWGPPDRHDDIGTQAMDGDPDPQFGWHDKWAKNRNQKIWTQGPRQQKIWIWGCVPVNYIDGPDIDHQACDPFWAWDDDDQIIITGDNDRQKDKDAAAAQPDDDSYGHQWMWIFDQVQQWIWIAGHHVRHTSDIGHHADRSRHDGWGWNYWYANHSQQWMWTATSGRMITIMHMGGDDPVVVVVVVVVVVVVVD

Radius of gyration: 31.59 Å; Cα contacts (8 Å, |Δi|>4): 1279; chains: 1; bounding box: 82×41×86 Å